Protein AF-A0A0H2KME7-F1 (afdb_monomer)

Organism: NCBI:txid264251

Structure (mmCIF, N/CA/C/O backbone):
data_AF-A0A0H2KME7-F1
#
_entry.id   AF-A0A0H2KME7-F1
#
loop_
_atom_site.group_PDB
_atom_site.id
_atom_site.type_symbol
_atom_site.label_atom_id
_atom_site.label_alt_id
_atom_site.label_comp_id
_atom_site.label_asym_id
_atom_site.label_entity_id
_atom_site.label_seq_id
_atom_site.pdbx_PDB_ins_code
_atom_site.Cartn_x
_atom_site.Cartn_y
_atom_site.Cartn_z
_atom_site.occupancy
_atom_site.B_iso_or_equiv
_atom_site.auth_seq_id
_atom_site.auth_comp_id
_atom_site.auth_asym_id
_atom_site.auth_atom_id
_atom_site.pdbx_PDB_model_num
ATOM 1 N N . MET A 1 1 ? -26.289 -21.103 16.593 1.00 43.50 1 MET A N 1
ATOM 2 C CA . MET A 1 1 ? -25.175 -21.553 17.453 1.00 43.50 1 MET A CA 1
ATOM 3 C C . MET A 1 1 ? -24.582 -22.808 16.817 1.00 43.50 1 MET A C 1
ATOM 5 O O . MET A 1 1 ? -25.299 -23.792 16.712 1.00 43.50 1 MET A O 1
ATOM 9 N N . SER A 1 2 ? -23.315 -22.736 16.380 1.00 44.12 2 SER A N 1
ATOM 10 C CA . SER A 1 2 ? -22.378 -23.869 16.211 1.00 44.12 2 SER A CA 1
ATOM 11 C C . SER A 1 2 ? -21.898 -24.387 14.833 1.00 44.12 2 SER A C 1
ATOM 13 O O . SER A 1 2 ? -21.130 -25.341 14.858 1.00 44.12 2 SER A O 1
ATOM 15 N N . GLU A 1 3 ? -22.171 -23.762 13.675 1.00 35.03 3 GLU A N 1
ATOM 16 C CA . GLU A 1 3 ? -21.503 -24.178 12.403 1.00 35.03 3 GLU A CA 1
ATOM 17 C C . GLU A 1 3 ? -20.678 -23.098 11.678 1.00 35.03 3 GLU A C 1
ATOM 19 O O . GLU A 1 3 ? -19.808 -23.435 10.885 1.00 35.03 3 GLU A O 1
ATOM 24 N N . VAL A 1 4 ? -20.827 -21.812 12.017 1.00 32.81 4 VAL A N 1
ATOM 25 C CA . VAL A 1 4 ? -20.008 -20.727 11.423 1.00 32.81 4 VAL A CA 1
ATOM 26 C C . VAL A 1 4 ? -18.664 -20.541 12.151 1.00 32.81 4 VAL A C 1
ATOM 28 O O . VAL A 1 4 ? -17.686 -20.094 11.563 1.00 32.81 4 VAL A O 1
ATOM 31 N N . LEU A 1 5 ? -18.562 -20.985 13.411 1.00 32.44 5 LEU A N 1
ATOM 32 C CA . LEU A 1 5 ? -17.325 -20.904 14.206 1.00 32.44 5 LEU A CA 1
ATOM 33 C C . LEU A 1 5 ? -16.242 -21.925 13.792 1.00 32.44 5 LEU A C 1
ATOM 35 O O . LEU A 1 5 ? -15.124 -21.856 14.292 1.00 32.44 5 LEU A O 1
ATOM 39 N N . GLY A 1 6 ? -16.560 -22.881 12.911 1.00 30.27 6 GLY A N 1
ATOM 40 C CA . GLY A 1 6 ? -15.647 -23.963 12.524 1.00 30.27 6 GLY A CA 1
ATOM 41 C C . GLY A 1 6 ? -14.775 -23.683 11.295 1.00 30.27 6 GLY A C 1
ATOM 42 O O . GLY A 1 6 ? -13.782 -24.377 11.107 1.00 30.27 6 GLY A O 1
ATOM 43 N N . MET A 1 7 ? -15.113 -22.690 10.462 1.00 30.28 7 MET A N 1
ATOM 44 C CA . MET A 1 7 ? -14.421 -22.457 9.180 1.00 30.28 7 MET A CA 1
ATOM 45 C C . MET A 1 7 ? -13.319 -21.385 9.231 1.00 30.28 7 MET A C 1
ATOM 47 O O . MET A 1 7 ? -12.479 -21.351 8.342 1.00 30.28 7 MET A O 1
ATOM 51 N N . MET A 1 8 ? -13.263 -20.557 10.280 1.00 30.67 8 MET A N 1
ATOM 52 C CA . MET A 1 8 ? -12.316 -19.428 10.380 1.00 30.67 8 MET A CA 1
ATOM 53 C C . MET A 1 8 ? -11.091 -19.708 11.274 1.00 30.67 8 MET A C 1
ATOM 55 O O . MET A 1 8 ? -10.188 -18.885 11.371 1.00 30.67 8 MET A O 1
ATOM 59 N N . ALA A 1 9 ? -11.000 -20.888 11.896 1.00 31.78 9 ALA A N 1
ATOM 60 C CA . ALA A 1 9 ? -9.894 -21.267 12.788 1.00 31.78 9 ALA A CA 1
ATOM 61 C C . ALA A 1 9 ? -8.622 -21.764 12.054 1.00 31.78 9 ALA A C 1
ATOM 63 O O . ALA A 1 9 ? -7.816 -22.488 12.636 1.00 31.78 9 ALA A O 1
ATOM 64 N N . GLY A 1 10 ? -8.455 -21.428 10.769 1.00 28.12 10 GLY A N 1
ATOM 65 C CA . GLY A 1 10 ? -7.438 -22.015 9.887 1.00 28.12 10 GLY A CA 1
ATOM 66 C C . GLY A 1 10 ? -6.280 -21.108 9.462 1.00 28.12 10 GLY A C 1
ATOM 67 O O . GLY A 1 10 ? -5.360 -21.607 8.821 1.00 28.12 10 GLY A O 1
ATOM 68 N N . MET A 1 11 ? -6.278 -19.813 9.794 1.00 27.48 11 MET A N 1
ATOM 69 C CA . MET A 1 11 ? -5.171 -18.922 9.419 1.00 27.48 11 MET A CA 1
ATOM 70 C C . MET A 1 11 ? -4.131 -18.831 10.533 1.00 27.48 11 MET A C 1
ATOM 72 O O . MET A 1 11 ? -4.118 -17.915 11.349 1.00 27.48 11 MET A O 1
ATOM 76 N N . VAL A 1 12 ? -3.245 -19.823 10.548 1.00 32.94 12 VAL A N 1
ATOM 77 C CA . VAL A 1 12 ? -1.930 -19.711 11.181 1.00 32.94 12 VAL A CA 1
ATOM 78 C C . VAL A 1 12 ? -0.971 -19.170 10.115 1.00 32.94 12 VAL A C 1
ATOM 80 O O . VAL A 1 12 ? -0.946 -19.732 9.017 1.00 32.94 12 VAL A O 1
ATOM 83 N N . PRO A 1 13 ? -0.171 -18.123 10.385 1.00 29.20 13 PRO A N 1
ATOM 84 C CA . PRO A 1 13 ? 0.863 -17.694 9.452 1.00 29.20 13 PRO A CA 1
ATOM 85 C C . PRO A 1 13 ? 1.832 -18.856 9.214 1.00 29.20 13 PRO A C 1
ATOM 87 O O . PRO A 1 13 ? 2.417 -19.404 10.153 1.00 29.20 13 PRO A O 1
ATOM 90 N N . VAL A 1 14 ? 1.985 -19.259 7.953 1.00 30.81 14 VAL A N 1
ATOM 91 C CA . VAL A 1 14 ? 2.969 -20.270 7.563 1.00 30.81 14 VAL A CA 1
ATOM 92 C C . VAL A 1 14 ? 4.352 -19.666 7.776 1.00 30.81 14 VAL A C 1
ATOM 94 O O . VAL A 1 14 ? 4.811 -18.826 7.007 1.00 30.81 14 VAL A O 1
ATOM 97 N N . GLN A 1 15 ? 5.030 -20.100 8.839 1.00 32.12 15 GLN A N 1
ATOM 98 C CA . GLN A 1 15 ? 6.467 -19.901 8.969 1.00 32.12 15 GLN A CA 1
ATOM 99 C C . GLN A 1 15 ? 7.161 -20.634 7.817 1.00 32.12 15 GLN A C 1
ATOM 101 O O . GLN A 1 15 ? 7.029 -21.854 7.679 1.00 32.12 15 GLN A O 1
ATOM 106 N N . GLY A 1 16 ? 7.904 -19.891 6.994 1.00 27.81 16 GLY A N 1
ATOM 107 C CA . GLY A 1 16 ? 8.742 -20.447 5.938 1.00 27.81 16 GLY A CA 1
ATOM 108 C C . GLY A 1 16 ? 9.701 -21.492 6.507 1.00 27.81 16 GLY A C 1
ATOM 109 O O . GLY A 1 16 ? 10.626 -21.171 7.252 1.00 27.81 16 GLY A O 1
ATOM 110 N N . SER A 1 17 ? 9.466 -22.762 6.178 1.00 29.16 17 SER A N 1
ATOM 111 C CA . SER A 1 17 ? 10.410 -23.835 6.481 1.00 29.16 17 SER A CA 1
ATOM 112 C C . SER A 1 17 ? 11.569 -23.808 5.475 1.00 29.16 17 SER A C 1
ATOM 114 O O . SER A 1 17 ? 11.334 -23.600 4.283 1.00 29.16 17 SER A O 1
ATOM 116 N N . PRO A 1 18 ? 12.817 -24.040 5.917 1.00 31.58 18 PRO A N 1
ATOM 117 C CA . PRO A 1 18 ? 13.991 -24.007 5.053 1.00 31.58 18 PRO A CA 1
ATOM 118 C C . PRO A 1 18 ? 13.956 -25.172 4.056 1.00 31.58 18 PRO A C 1
ATOM 120 O O . PRO A 1 18 ? 13.697 -26.320 4.423 1.00 31.58 18 PRO A O 1
ATOM 123 N N . GLY A 1 19 ? 14.217 -24.871 2.783 1.00 30.64 19 GLY A N 1
ATOM 124 C CA . GLY A 1 19 ? 14.170 -25.830 1.681 1.00 30.64 19 GLY A CA 1
ATOM 125 C C . GLY A 1 19 ? 15.147 -26.997 1.853 1.00 30.64 19 GLY A C 1
ATOM 126 O O . GLY A 1 19 ? 16.357 -26.842 1.701 1.00 30.64 19 GLY A O 1
ATOM 127 N N . GLY A 1 20 ? 14.604 -28.187 2.117 1.00 28.11 20 GLY A N 1
ATOM 128 C CA . GLY A 1 20 ? 15.280 -29.473 1.954 1.00 28.11 20 GLY A CA 1
ATOM 129 C C . GLY A 1 20 ? 14.954 -30.071 0.584 1.00 28.11 20 GLY A C 1
ATOM 130 O O . GLY A 1 20 ? 13.786 -30.236 0.238 1.00 28.11 20 GLY A O 1
ATOM 131 N N . GLY A 1 21 ? 15.989 -30.362 -0.206 1.00 38.12 21 GLY A N 1
ATOM 132 C CA . GLY A 1 21 ? 15.877 -30.813 -1.593 1.00 38.12 21 GLY A CA 1
ATOM 133 C C . GLY A 1 21 ? 15.172 -32.161 -1.785 1.00 38.12 21 GLY A C 1
ATOM 134 O O . GLY A 1 21 ? 15.435 -33.134 -1.083 1.00 38.12 21 GLY A O 1
ATOM 135 N N . GLY A 1 22 ? 14.331 -32.219 -2.819 1.00 25.39 22 GLY A N 1
ATOM 136 C CA . GLY A 1 22 ? 13.724 -33.437 -3.347 1.00 25.39 22 GLY A CA 1
ATOM 137 C C . GLY A 1 22 ? 13.163 -33.171 -4.741 1.00 25.39 22 GLY A C 1
ATOM 138 O O . GLY A 1 22 ? 12.141 -32.509 -4.887 1.00 25.39 22 GLY A O 1
ATOM 139 N N . ALA A 1 23 ? 13.871 -33.641 -5.768 1.00 40.47 23 ALA A N 1
ATOM 140 C CA . ALA A 1 23 ? 13.511 -33.468 -7.169 1.00 40.47 23 ALA A CA 1
ATOM 141 C C . ALA A 1 23 ? 12.340 -34.384 -7.571 1.00 40.47 23 ALA A C 1
ATOM 143 O O . ALA A 1 23 ? 12.455 -35.608 -7.543 1.00 40.47 23 ALA A O 1
ATOM 144 N N . GLY A 1 24 ? 11.244 -33.765 -8.006 1.00 28.59 24 GLY A N 1
ATOM 145 C CA . GLY A 1 24 ? 10.186 -34.350 -8.830 1.00 28.59 24 GLY A CA 1
ATOM 146 C C . GLY A 1 24 ? 9.778 -33.316 -9.889 1.00 28.59 24 GLY A C 1
ATOM 147 O O . GLY A 1 24 ? 9.939 -32.119 -9.632 1.00 28.59 24 GLY A O 1
ATOM 148 N N . PRO A 1 25 ? 9.323 -33.724 -11.088 1.00 33.03 25 PRO A N 1
ATOM 149 C CA . PRO A 1 25 ? 9.048 -32.788 -12.170 1.00 33.03 25 PRO A CA 1
ATOM 150 C C . PRO A 1 25 ? 7.844 -31.928 -11.781 1.00 33.03 25 PRO A C 1
ATOM 152 O O . PRO A 1 25 ? 6.715 -32.412 -11.724 1.00 33.03 25 PRO A O 1
ATOM 155 N N . ARG A 1 26 ? 8.101 -30.655 -11.469 1.00 34.50 26 ARG A N 1
ATOM 156 C CA . ARG A 1 26 ? 7.056 -29.652 -11.280 1.00 34.50 26 ARG A CA 1
ATOM 157 C C . ARG A 1 26 ? 6.373 -29.454 -12.629 1.00 34.50 26 ARG A C 1
ATOM 159 O O . ARG A 1 26 ? 7.010 -29.030 -13.588 1.00 34.50 26 ARG A O 1
ATOM 166 N N . SER A 1 27 ? 5.102 -29.828 -12.711 1.00 34.75 27 SER A N 1
ATOM 167 C CA . SER A 1 27 ? 4.201 -29.373 -13.766 1.00 34.75 27 SER A CA 1
ATOM 168 C C . SER A 1 27 ? 4.271 -27.847 -13.803 1.00 34.75 27 SER A C 1
ATOM 170 O O . SER A 1 27 ? 3.955 -27.212 -12.798 1.00 34.75 27 SER A O 1
ATOM 172 N N . GLY A 1 28 ? 4.774 -27.299 -14.911 1.00 36.12 28 GLY A N 1
ATOM 173 C CA . GLY A 1 28 ? 5.035 -25.874 -15.076 1.00 36.12 28 GLY A CA 1
ATOM 174 C C . GLY A 1 28 ? 3.780 -25.049 -14.829 1.00 36.12 28 GLY A C 1
ATOM 175 O O . GLY A 1 28 ? 2.784 -25.209 -15.530 1.00 36.12 28 GLY A O 1
ATOM 176 N N . HIS A 1 29 ? 3.843 -24.186 -13.821 1.00 42.09 29 HIS A N 1
ATOM 177 C CA . HIS A 1 29 ? 2.985 -23.018 -13.759 1.00 42.09 29 HIS A CA 1
ATOM 178 C C . HIS A 1 29 ? 3.691 -21.964 -14.616 1.00 42.09 29 HIS A C 1
ATOM 180 O O . HIS A 1 29 ? 4.711 -21.422 -14.207 1.00 42.09 29 HIS A O 1
ATOM 186 N N . GLU A 1 30 ? 3.261 -21.784 -15.866 1.00 54.97 30 GLU A N 1
ATOM 187 C CA . GLU A 1 30 ? 3.742 -20.661 -16.673 1.00 54.97 30 GLU A CA 1
ATOM 188 C C . GLU A 1 30 ? 3.107 -19.376 -16.128 1.00 54.97 30 GLU A C 1
ATOM 190 O O . GLU A 1 30 ? 1.920 -19.138 -16.336 1.00 54.97 30 GLU A O 1
ATOM 195 N N . GLY A 1 31 ? 3.916 -18.557 -15.450 1.00 65.69 31 GLY A N 1
ATOM 196 C CA . GLY A 1 31 ? 3.544 -17.226 -14.967 1.00 65.69 31 GLY A CA 1
ATOM 197 C C . GLY A 1 31 ? 3.243 -17.197 -13.469 1.00 65.69 31 GLY A C 1
ATOM 198 O O . GLY A 1 31 ? 2.359 -17.905 -13.002 1.00 65.69 31 GLY A O 1
ATOM 199 N N . GLY A 1 32 ? 3.991 -16.378 -12.726 1.00 80.31 32 GLY A N 1
ATOM 200 C CA . GLY A 1 32 ? 3.703 -16.102 -11.316 1.00 80.31 32 GLY A CA 1
ATOM 201 C C . GLY A 1 32 ? 2.508 -15.161 -11.124 1.00 80.31 32 GLY A C 1
ATOM 202 O O . GLY A 1 32 ? 2.160 -14.407 -12.036 1.00 80.31 32 GLY A O 1
ATOM 203 N N . GLU A 1 33 ? 1.920 -15.188 -9.925 1.00 89.38 33 GLU A N 1
ATOM 204 C CA . GLU A 1 33 ? 0.754 -14.389 -9.494 1.00 89.38 33 GLU A CA 1
ATOM 205 C C . GLU A 1 33 ? 0.960 -12.874 -9.673 1.00 89.38 33 GLU A C 1
ATOM 207 O O . GLU A 1 33 ? 0.001 -12.127 -9.861 1.00 89.38 33 GLU A O 1
ATOM 212 N N . PHE A 1 34 ? 2.200 -12.387 -9.645 1.00 90.62 34 PHE A N 1
ATOM 213 C CA . PHE A 1 34 ? 2.513 -10.964 -9.717 1.00 90.62 34 PHE A CA 1
ATOM 214 C C . PHE A 1 34 ? 3.469 -10.639 -10.855 1.00 90.62 34 PHE A C 1
ATOM 216 O O . PHE A 1 34 ? 4.433 -11.357 -11.105 1.00 90.62 34 PHE A O 1
ATOM 223 N N . GLU A 1 35 ? 3.274 -9.478 -11.480 1.00 91.31 35 GLU A N 1
ATOM 224 C CA . GLU A 1 35 ? 4.327 -8.818 -12.250 1.00 91.31 35 GLU A CA 1
ATOM 225 C C . GLU A 1 35 ? 4.984 -7.751 -11.379 1.00 91.31 35 GLU A C 1
ATOM 227 O O . GLU A 1 35 ? 4.320 -6.823 -10.906 1.00 91.31 35 GLU A O 1
ATOM 232 N N . VAL A 1 36 ? 6.304 -7.850 -11.234 1.00 91.25 36 VAL A N 1
ATOM 233 C CA . VAL A 1 36 ? 7.135 -6.805 -10.640 1.00 91.25 36 VAL A CA 1
ATOM 234 C C . VAL A 1 36 ? 7.927 -6.131 -11.752 1.00 91.25 36 VAL A C 1
ATOM 236 O O . VAL A 1 36 ? 8.707 -6.779 -12.450 1.00 91.25 36 VAL A O 1
ATOM 239 N N . MET A 1 37 ? 7.738 -4.822 -11.902 1.00 90.69 37 MET A N 1
ATOM 240 C CA . MET A 1 37 ? 8.526 -3.982 -12.798 1.00 90.69 37 MET A CA 1
ATOM 241 C C . MET A 1 37 ? 9.303 -2.973 -11.968 1.00 90.69 37 MET A C 1
ATOM 243 O O . MET A 1 37 ? 8.715 -2.250 -11.169 1.00 90.69 37 MET A O 1
ATOM 247 N N . TYR A 1 38 ? 10.603 -2.844 -12.195 1.00 84.00 38 TYR A N 1
ATOM 248 C CA . TYR A 1 38 ? 11.363 -1.757 -11.593 1.00 84.00 38 TYR A CA 1
ATOM 249 C C . TYR A 1 38 ? 12.269 -1.057 -12.591 1.00 84.00 38 TYR A C 1
ATOM 251 O O . TYR A 1 38 ? 12.774 -1.656 -13.542 1.00 84.00 38 TYR A O 1
ATOM 259 N N . VAL A 1 39 ? 12.434 0.246 -12.365 1.00 83.62 39 VAL A N 1
ATOM 260 C CA . VAL A 1 39 ? 13.322 1.107 -13.143 1.00 83.62 39 VAL A CA 1
ATOM 261 C C . VAL A 1 39 ? 14.526 1.462 -12.301 1.00 83.62 39 VAL A C 1
ATOM 263 O O . VAL A 1 39 ? 14.409 1.899 -11.155 1.00 83.62 39 VAL A O 1
ATOM 266 N N . VAL A 1 40 ? 15.683 1.251 -12.902 1.00 80.94 40 VAL A N 1
ATOM 267 C CA . VAL A 1 40 ? 16.988 1.355 -12.286 1.00 80.94 40 VAL A CA 1
ATOM 268 C C . VAL A 1 40 ? 17.797 2.393 -13.032 1.00 80.94 40 VAL A C 1
ATOM 270 O O . VAL A 1 40 ? 17.951 2.312 -14.250 1.00 80.94 40 VAL A O 1
ATOM 273 N N . ASP A 1 41 ? 18.363 3.317 -12.274 1.00 78.50 41 ASP A N 1
ATOM 274 C CA . ASP A 1 41 ? 19.474 4.142 -12.721 1.00 78.50 41 ASP A CA 1
ATOM 275 C C . ASP A 1 41 ? 20.776 3.440 -12.325 1.00 78.50 41 ASP A C 1
ATOM 277 O O . ASP A 1 41 ? 20.962 3.151 -11.141 1.00 78.50 41 ASP A O 1
ATOM 281 N N . VAL A 1 42 ? 21.641 3.101 -13.284 1.00 73.19 42 VAL A N 1
ATOM 282 C CA . VAL A 1 42 ? 22.991 2.595 -12.989 1.00 73.19 42 VAL A CA 1
ATOM 283 C C . VAL A 1 42 ? 24.013 3.539 -13.611 1.00 73.19 42 VAL A C 1
ATOM 285 O O . VAL A 1 42 ? 24.045 3.701 -14.828 1.00 73.19 42 VAL A O 1
ATOM 288 N N . PRO A 1 43 ? 24.910 4.129 -12.818 1.00 65.44 43 PRO A N 1
ATOM 289 C CA . PRO A 1 43 ? 26.038 4.878 -13.345 1.00 65.44 43 PRO A CA 1
ATOM 290 C C . PRO A 1 43 ? 26.937 3.981 -14.204 1.00 65.44 43 PRO A C 1
ATOM 292 O O . PRO A 1 43 ? 27.451 2.973 -13.720 1.00 65.44 43 PRO A O 1
ATOM 295 N N . VAL A 1 44 ? 27.175 4.359 -15.459 1.00 60.47 44 VAL A N 1
ATOM 296 C CA . VAL A 1 44 ? 28.004 3.593 -16.414 1.00 60.47 44 VAL A CA 1
ATOM 297 C C . VAL A 1 44 ? 29.414 4.154 -16.592 1.00 60.47 44 VAL A C 1
ATOM 299 O O . VAL A 1 44 ? 30.282 3.480 -17.141 1.00 60.47 44 VAL A O 1
ATOM 302 N N . GLY A 1 45 ? 29.678 5.354 -16.068 1.00 53.03 45 GLY A N 1
ATOM 303 C CA . GLY A 1 45 ? 30.949 6.056 -16.248 1.00 53.03 45 GLY A CA 1
ATOM 304 C C . GLY A 1 45 ? 31.019 6.776 -17.599 1.00 53.03 45 GLY A C 1
ATOM 305 O O . GLY A 1 45 ? 30.562 6.274 -18.621 1.00 53.03 45 GLY A O 1
ATOM 306 N N . GLY A 1 46 ? 31.565 7.994 -17.599 1.00 46.66 46 GLY A N 1
ATOM 307 C CA . GLY A 1 46 ? 31.715 8.819 -18.802 1.00 46.66 46 GLY A CA 1
ATOM 308 C C . GLY A 1 46 ? 33.044 8.591 -19.532 1.00 46.66 46 GLY A C 1
ATOM 309 O O . GLY A 1 46 ? 33.987 8.021 -18.983 1.00 46.66 46 GLY A O 1
ATOM 310 N N . ALA A 1 47 ? 33.150 9.118 -20.757 1.00 50.00 47 ALA A N 1
ATOM 311 C CA . ALA A 1 47 ? 34.329 8.994 -21.627 1.00 50.00 47 ALA A CA 1
ATOM 312 C C . ALA A 1 47 ? 35.659 9.471 -20.996 1.00 50.00 47 ALA A C 1
ATOM 314 O O . ALA A 1 47 ? 36.730 9.030 -21.412 1.00 50.00 47 ALA A O 1
ATOM 315 N N . GLU A 1 48 ? 35.606 10.346 -19.987 1.00 43.97 48 GLU A N 1
ATOM 316 C CA . GLU A 1 48 ? 36.786 10.891 -19.297 1.00 43.97 48 GLU A CA 1
ATOM 317 C C . GLU A 1 48 ? 37.290 10.014 -18.134 1.00 43.97 48 GLU A C 1
ATOM 319 O O . GLU A 1 48 ? 38.433 10.166 -17.706 1.00 43.97 48 GLU A O 1
ATOM 324 N N . HIS A 1 49 ? 36.476 9.071 -17.649 1.00 44.41 49 HIS A N 1
ATOM 325 C CA . HIS A 1 49 ? 36.842 8.063 -16.648 1.00 44.41 49 HIS A CA 1
ATOM 326 C C . HIS A 1 49 ? 36.268 6.708 -17.084 1.00 44.41 49 HIS A C 1
ATOM 328 O O . HIS A 1 49 ? 35.234 6.288 -16.556 1.00 44.41 49 HIS A O 1
ATOM 334 N N . PRO A 1 50 ? 36.903 6.011 -18.048 1.00 44.94 50 PRO A N 1
ATOM 335 C CA . PRO A 1 50 ? 36.475 4.667 -18.405 1.00 44.94 50 PRO A CA 1
ATOM 336 C C . PRO A 1 50 ? 36.553 3.815 -17.142 1.00 44.94 50 PRO A C 1
ATOM 3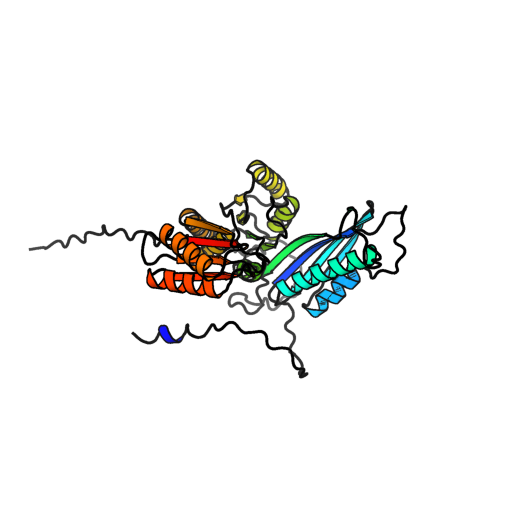38 O O . PRO A 1 50 ? 37.633 3.683 -16.555 1.00 44.94 50 PRO A O 1
ATOM 341 N N . ALA A 1 51 ? 35.414 3.282 -16.696 1.00 48.41 51 ALA A N 1
ATOM 342 C CA . ALA A 1 51 ? 35.372 2.358 -15.576 1.00 48.41 51 ALA A CA 1
ATOM 343 C C . ALA A 1 51 ? 36.381 1.235 -15.856 1.00 48.41 51 ALA A C 1
ATOM 345 O O . ALA A 1 51 ? 36.214 0.425 -16.767 1.00 48.41 51 ALA A O 1
ATOM 346 N N . ARG A 1 52 ? 37.495 1.223 -15.118 1.00 44.94 52 ARG A N 1
ATOM 347 C CA . ARG A 1 52 ? 38.486 0.149 -15.186 1.00 44.94 52 ARG A CA 1
ATOM 348 C C . ARG A 1 52 ? 37.989 -1.035 -14.368 1.00 44.94 52 ARG A C 1
ATOM 350 O O . ARG A 1 52 ? 38.607 -1.356 -13.367 1.00 44.94 52 ARG A O 1
ATOM 357 N N . VAL A 1 53 ? 36.915 -1.698 -14.781 1.00 42.66 53 VAL A N 1
ATOM 358 C CA . VAL A 1 53 ? 36.603 -3.053 -14.310 1.00 42.66 53 VAL A CA 1
ATOM 359 C C . VAL A 1 53 ? 35.816 -3.770 -15.402 1.00 42.66 53 VAL A C 1
ATOM 361 O O . VAL A 1 53 ? 34.875 -3.215 -15.960 1.00 42.66 53 VAL A O 1
ATOM 364 N N . ALA A 1 54 ? 36.192 -5.015 -15.687 1.00 45.50 54 ALA A N 1
ATOM 365 C CA . ALA A 1 54 ? 35.313 -6.010 -16.290 1.00 45.50 54 ALA A CA 1
ATOM 366 C C . ALA A 1 54 ? 34.159 -6.306 -15.309 1.00 45.50 54 ALA A C 1
ATOM 368 O O . ALA A 1 54 ? 34.167 -7.324 -14.624 1.00 45.50 54 ALA A O 1
ATOM 369 N N . GLY A 1 55 ? 33.260 -5.337 -15.137 1.00 54.78 55 GLY A N 1
ATOM 370 C CA . GLY A 1 55 ? 32.036 -5.482 -14.363 1.00 54.78 55 GLY A CA 1
ATOM 371 C C . GLY A 1 55 ? 30.999 -6.225 -15.195 1.00 54.78 55 GLY A C 1
ATOM 372 O O . GLY A 1 55 ? 30.932 -6.040 -16.409 1.00 54.78 55 GLY A O 1
ATOM 373 N N . GLU A 1 56 ? 30.239 -7.094 -14.544 1.00 63.03 56 GLU A N 1
ATOM 374 C CA . GLU A 1 56 ? 29.102 -7.802 -15.133 1.00 63.03 56 GLU A CA 1
ATOM 375 C C . GLU A 1 56 ? 28.089 -6.780 -15.684 1.00 63.03 56 GLU A C 1
ATOM 377 O O . GLU A 1 56 ? 27.829 -5.765 -15.032 1.00 63.03 56 GLU A O 1
ATOM 382 N N . ASP A 1 57 ? 27.561 -7.001 -16.895 1.00 78.25 57 ASP A N 1
ATOM 383 C CA . ASP A 1 57 ? 26.557 -6.111 -17.496 1.00 78.25 57 ASP A CA 1
ATOM 384 C C . ASP A 1 57 ? 25.353 -6.008 -16.539 1.00 78.25 57 ASP A C 1
ATOM 386 O O . ASP A 1 57 ? 24.780 -7.049 -16.193 1.00 78.25 57 ASP A O 1
ATOM 390 N N . PRO A 1 58 ? 24.934 -4.798 -16.103 1.00 80.62 58 PRO A N 1
ATOM 391 C CA . PRO A 1 58 ? 23.777 -4.632 -15.228 1.00 80.62 58 PRO A CA 1
ATOM 392 C C . PRO A 1 58 ? 22.538 -5.386 -15.716 1.00 80.62 58 PRO A C 1
ATOM 394 O O . PRO A 1 58 ? 21.793 -5.930 -14.901 1.00 80.62 58 PRO A O 1
ATOM 397 N N . ALA A 1 59 ? 22.332 -5.469 -17.036 1.00 85.56 59 ALA A N 1
ATOM 398 C CA . ALA A 1 59 ? 21.222 -6.220 -17.604 1.00 85.56 59 ALA A CA 1
ATOM 399 C C . ALA A 1 59 ? 21.380 -7.737 -17.429 1.00 85.56 59 ALA A C 1
ATOM 401 O O . ALA A 1 59 ? 20.392 -8.428 -17.177 1.00 85.56 59 ALA A O 1
ATOM 402 N N . GLU A 1 60 ? 22.593 -8.271 -17.584 1.00 87.56 60 GLU A N 1
ATOM 403 C CA . GLU A 1 60 ? 22.889 -9.694 -17.385 1.00 87.56 60 GLU A CA 1
ATOM 404 C C . GLU A 1 60 ? 22.754 -10.087 -15.917 1.00 87.56 60 GLU A C 1
ATOM 406 O O . GLU A 1 60 ? 22.059 -11.060 -15.624 1.00 87.56 60 GLU A O 1
ATOM 411 N N . LEU A 1 61 ? 23.323 -9.295 -15.005 1.00 86.69 61 LEU A N 1
ATOM 412 C CA . LEU A 1 61 ? 23.244 -9.554 -13.571 1.00 86.69 61 LEU A CA 1
ATOM 413 C C . LEU A 1 61 ? 21.792 -9.496 -13.072 1.00 86.69 61 LEU A C 1
ATOM 415 O O . LEU A 1 61 ? 21.324 -10.444 -12.446 1.00 86.69 61 LEU A O 1
ATOM 419 N N . LEU A 1 62 ? 21.040 -8.440 -13.413 1.00 87.38 62 LEU A N 1
ATOM 420 C CA . LEU A 1 62 ? 19.618 -8.338 -13.058 1.00 87.38 62 LEU A CA 1
ATOM 421 C C . LEU A 1 62 ? 18.810 -9.515 -13.606 1.00 87.38 62 LEU A C 1
ATOM 423 O O . LEU A 1 62 ? 17.974 -10.072 -12.897 1.00 87.38 62 LEU A O 1
ATOM 427 N N . ARG A 1 63 ? 19.070 -9.923 -14.853 1.00 90.44 63 ARG A N 1
ATOM 428 C CA . ARG A 1 63 ? 18.380 -11.062 -15.464 1.00 90.44 63 ARG A CA 1
ATOM 429 C C . ARG A 1 63 ? 18.704 -12.369 -14.742 1.00 90.44 63 ARG A C 1
ATOM 431 O O . ARG A 1 63 ? 17.794 -13.151 -14.482 1.00 90.44 63 ARG A O 1
ATOM 438 N N . ALA A 1 64 ? 19.974 -12.603 -14.420 1.00 90.12 64 ALA A N 1
ATOM 439 C CA . ALA A 1 64 ? 20.431 -13.817 -13.752 1.00 90.12 64 ALA A CA 1
ATOM 440 C C . ALA A 1 64 ? 19.894 -13.937 -12.319 1.00 90.12 64 ALA A C 1
ATOM 442 O O . ALA A 1 64 ? 19.558 -15.035 -11.879 1.00 90.12 64 ALA A O 1
ATOM 443 N N . GLU A 1 65 ? 19.821 -12.824 -11.595 1.00 91.25 65 GLU A N 1
ATOM 444 C CA . GLU A 1 65 ? 19.315 -12.770 -10.225 1.00 91.25 65 GLU A CA 1
ATOM 445 C C . GLU A 1 65 ? 17.788 -12.939 -10.176 1.00 91.25 65 GLU A C 1
ATOM 447 O O . GLU A 1 65 ? 17.284 -13.783 -9.434 1.00 91.25 65 GLU A O 1
ATOM 452 N N . LEU A 1 66 ? 17.045 -12.222 -11.027 1.00 90.31 66 LEU A N 1
ATOM 453 C CA . LEU A 1 66 ? 15.583 -12.326 -11.097 1.00 90.31 66 LEU A CA 1
ATOM 454 C C . LEU A 1 66 ? 15.093 -13.706 -11.539 1.00 90.31 66 LEU A C 1
ATOM 456 O O . LEU A 1 66 ? 14.098 -14.195 -11.009 1.00 90.31 66 LEU A O 1
ATOM 460 N N . ALA A 1 67 ? 15.810 -14.358 -12.459 1.00 90.94 67 ALA A N 1
ATOM 461 C CA . ALA A 1 67 ? 15.457 -15.690 -12.954 1.00 90.94 67 ALA A CA 1
ATOM 462 C C . ALA A 1 67 ? 15.531 -16.788 -11.875 1.00 90.94 67 ALA A C 1
ATOM 464 O O . ALA A 1 67 ? 15.136 -17.924 -12.122 1.00 90.94 67 ALA A O 1
ATOM 465 N N . ARG A 1 68 ? 16.057 -16.483 -10.679 1.00 89.62 68 ARG A N 1
ATOM 466 C CA . ARG A 1 68 ? 16.033 -17.404 -9.530 1.00 89.62 68 ARG A CA 1
ATOM 467 C C . ARG A 1 68 ? 14.741 -17.329 -8.724 1.00 89.62 68 ARG A C 1
ATOM 469 O O . ARG A 1 68 ? 14.483 -18.246 -7.950 1.00 89.62 68 ARG A O 1
ATOM 476 N N . ILE A 1 69 ? 13.991 -16.236 -8.850 1.00 88.12 69 ILE A N 1
ATOM 477 C CA . ILE A 1 69 ? 12.807 -15.939 -8.030 1.00 88.12 69 ILE A CA 1
ATOM 478 C C . ILE A 1 69 ? 11.528 -15.986 -8.854 1.00 88.12 69 ILE A C 1
ATOM 480 O O . ILE A 1 69 ? 10.475 -16.301 -8.312 1.00 88.12 69 ILE A O 1
ATOM 484 N N . GLY A 1 70 ? 11.616 -15.707 -10.150 1.00 86.75 70 GLY A N 1
ATOM 485 C CA . GLY A 1 70 ? 10.458 -15.727 -11.020 1.00 86.75 70 GLY A CA 1
ATOM 486 C C . GLY A 1 70 ? 10.787 -16.102 -12.454 1.00 86.75 70 GLY A C 1
ATOM 487 O O . GLY A 1 70 ? 11.944 -16.277 -12.842 1.00 86.75 70 GLY A O 1
ATOM 488 N N . ASP A 1 71 ? 9.727 -16.184 -13.241 1.00 85.50 71 ASP A N 1
ATOM 489 C CA . ASP A 1 71 ? 9.744 -16.556 -14.645 1.00 85.50 71 ASP A CA 1
ATOM 490 C C . ASP A 1 71 ? 9.527 -15.323 -15.540 1.00 85.50 71 ASP A C 1
ATOM 492 O O . ASP A 1 71 ? 9.221 -14.223 -15.076 1.00 85.50 71 ASP A O 1
ATOM 496 N N . SER A 1 72 ? 9.676 -15.495 -16.858 1.00 87.75 72 SER A N 1
ATOM 497 C CA . SER A 1 72 ? 9.433 -14.436 -17.859 1.00 87.75 72 SER A CA 1
ATOM 498 C C . SER A 1 72 ? 10.210 -13.137 -17.602 1.00 87.75 72 SER A C 1
ATOM 500 O O . SER A 1 72 ? 9.667 -12.035 -17.668 1.00 87.75 72 SER A O 1
ATOM 502 N N . VAL A 1 73 ? 11.509 -13.265 -17.320 1.00 88.94 73 VAL A N 1
ATOM 503 C CA . VAL A 1 73 ? 12.364 -12.114 -17.020 1.00 88.94 73 VAL A CA 1
ATOM 504 C C . VAL A 1 73 ? 12.727 -11.342 -18.286 1.00 88.94 73 VAL A C 1
ATOM 506 O O . VAL A 1 73 ? 13.376 -11.869 -19.195 1.00 88.94 73 VAL A O 1
ATOM 509 N N . VAL A 1 74 ? 12.385 -10.056 -18.311 1.00 89.19 74 VAL A N 1
ATOM 510 C CA . VAL A 1 74 ? 12.779 -9.125 -19.373 1.00 89.19 74 VAL A CA 1
ATOM 511 C C . VAL A 1 74 ? 13.550 -7.976 -18.751 1.00 89.19 74 VAL A C 1
ATOM 513 O O . VAL A 1 74 ? 13.059 -7.313 -17.849 1.00 89.19 74 VAL A O 1
ATOM 516 N N . VAL A 1 75 ? 14.755 -7.723 -19.255 1.00 89.12 75 VAL A N 1
ATOM 517 C CA . VAL A 1 75 ? 15.551 -6.553 -18.876 1.00 89.12 75 VAL A CA 1
ATOM 518 C C . VAL A 1 75 ? 15.901 -5.799 -20.145 1.00 89.12 75 VAL A C 1
ATOM 520 O O . VAL A 1 75 ? 16.529 -6.364 -21.044 1.00 89.12 75 VAL A O 1
ATOM 523 N N . VAL A 1 76 ? 15.461 -4.547 -20.220 1.00 87.19 76 VAL A N 1
ATOM 524 C CA . VAL A 1 76 ? 15.719 -3.619 -21.323 1.00 87.19 76 VAL A CA 1
ATOM 525 C C . VAL A 1 76 ? 16.392 -2.377 -20.773 1.00 87.19 76 VAL A C 1
ATOM 527 O O . VAL A 1 76 ? 16.113 -1.966 -19.652 1.00 87.19 76 VAL A O 1
ATOM 530 N N . GLY A 1 77 ? 17.287 -1.775 -21.538 1.00 84.81 77 GLY A N 1
ATOM 531 C CA . GLY A 1 77 ? 18.024 -0.613 -21.073 1.00 84.81 77 GLY A CA 1
ATOM 532 C C . GLY A 1 77 ? 19.375 -0.498 -21.735 1.00 84.81 77 GLY A C 1
ATOM 533 O O . GLY A 1 77 ? 19.771 -1.351 -22.532 1.00 84.81 77 GLY A O 1
ATOM 534 N N . GLY A 1 78 ? 20.073 0.571 -21.397 1.00 82.00 78 GLY A N 1
ATOM 535 C CA . GLY A 1 78 ? 21.397 0.820 -21.925 1.00 82.00 78 GLY A CA 1
ATOM 536 C C . GLY A 1 78 ? 22.058 2.039 -21.301 1.00 82.00 78 GLY A C 1
ATOM 537 O O . GLY A 1 78 ? 21.411 2.802 -20.575 1.00 82.00 78 GLY A O 1
ATOM 538 N N . PRO A 1 79 ? 23.356 2.218 -21.587 1.00 79.81 79 PRO A N 1
ATOM 539 C CA . PRO A 1 79 ? 24.083 3.407 -21.181 1.00 79.81 79 PRO A CA 1
ATOM 540 C C . PRO A 1 79 ? 23.464 4.644 -21.841 1.00 79.81 79 PRO A C 1
ATOM 542 O O . PRO A 1 79 ? 23.170 4.641 -23.036 1.00 79.81 79 PRO A O 1
ATOM 545 N N . GLY A 1 80 ? 23.269 5.688 -21.048 1.00 73.75 80 GLY A N 1
ATOM 546 C CA . GLY A 1 80 ? 22.941 7.030 -21.500 1.00 73.75 80 GLY A CA 1
ATOM 547 C C . GLY A 1 80 ? 24.199 7.850 -21.790 1.00 73.75 80 GLY A C 1
ATOM 548 O O . GLY A 1 80 ? 25.323 7.484 -21.434 1.00 73.75 80 GLY A O 1
ATOM 549 N N . ASP A 1 81 ? 23.995 8.989 -22.448 1.00 72.12 81 ASP A N 1
ATOM 550 C CA . ASP A 1 81 ? 25.077 9.875 -22.890 1.00 72.12 81 ASP A CA 1
ATOM 551 C C . ASP A 1 81 ? 25.718 10.678 -21.740 1.00 72.12 81 ASP A C 1
ATOM 553 O O . ASP A 1 81 ? 26.796 11.252 -21.898 1.00 72.12 81 ASP A O 1
ATOM 557 N N . ASP A 1 82 ? 25.072 10.722 -20.573 1.00 67.69 82 ASP A N 1
ATOM 558 C CA . ASP A 1 82 ? 25.481 11.495 -19.394 1.00 67.69 82 ASP A CA 1
ATOM 559 C C . ASP A 1 82 ? 26.333 10.694 -18.392 1.00 67.69 82 ASP A C 1
ATOM 561 O O . ASP A 1 82 ? 26.632 11.165 -17.293 1.00 67.69 82 ASP A O 1
ATOM 565 N N . GLY A 1 83 ? 26.761 9.485 -18.768 1.00 64.56 83 GLY A N 1
ATOM 566 C CA . GLY A 1 83 ? 27.526 8.599 -17.891 1.00 64.56 83 GLY A CA 1
ATOM 567 C C . GLY A 1 83 ? 26.670 7.868 -16.849 1.00 64.56 83 GLY A C 1
ATOM 568 O O . GLY A 1 83 ? 27.233 7.166 -16.000 1.00 64.56 83 GLY A O 1
ATOM 569 N N . SER A 1 84 ? 25.341 7.983 -16.930 1.00 70.00 84 SER A N 1
ATOM 570 C CA . SER A 1 84 ? 24.352 7.111 -16.291 1.00 70.00 84 SER A CA 1
ATOM 571 C C . SER A 1 84 ? 23.639 6.262 -17.343 1.00 70.00 84 SER A C 1
ATOM 573 O O . SER A 1 84 ? 23.676 6.580 -18.524 1.00 70.00 84 SER A O 1
ATOM 575 N N . GLY A 1 85 ? 23.057 5.134 -16.958 1.00 80.50 85 GLY A N 1
ATOM 576 C CA . GLY A 1 85 ? 22.235 4.302 -17.827 1.00 80.50 85 GLY A CA 1
ATOM 577 C C . GLY A 1 85 ? 20.915 3.976 -17.149 1.00 80.50 85 GLY A C 1
ATOM 578 O O . GLY A 1 85 ? 20.827 3.918 -15.921 1.00 80.50 85 GLY A O 1
ATOM 579 N N . LEU A 1 86 ? 19.886 3.752 -17.959 1.00 83.56 86 LEU A N 1
ATOM 580 C CA . LEU A 1 86 ? 18.554 3.412 -17.480 1.00 83.56 86 LEU A CA 1
ATOM 581 C C . LEU A 1 86 ? 18.227 1.980 -17.883 1.00 83.56 86 LEU A C 1
ATOM 583 O O . LEU A 1 86 ? 18.313 1.627 -19.061 1.00 83.56 86 LEU A O 1
ATOM 587 N N . TRP A 1 87 ? 17.803 1.178 -16.910 1.00 86.38 87 TRP A N 1
ATOM 588 C CA . TRP A 1 87 ? 17.289 -0.166 -17.135 1.00 86.38 87 TRP A CA 1
ATOM 589 C C . TRP A 1 87 ? 15.895 -0.314 -16.556 1.00 86.38 87 TRP A C 1
ATOM 591 O O . TRP A 1 87 ? 15.581 0.202 -15.488 1.00 86.38 87 TRP A O 1
ATOM 601 N N . GLN A 1 88 ? 15.068 -1.070 -17.258 1.00 88.62 88 GLN A N 1
ATOM 602 C CA . GLN A 1 88 ? 13.765 -1.521 -16.818 1.00 88.62 88 GLN A CA 1
ATOM 603 C C . GLN A 1 88 ? 13.782 -3.046 -16.803 1.00 88.62 88 GLN A C 1
ATOM 605 O O . GLN A 1 88 ? 14.069 -3.684 -17.818 1.00 88.62 88 GLN A O 1
ATOM 610 N N . ALA A 1 89 ? 13.498 -3.621 -15.640 1.00 89.62 89 ALA A N 1
ATOM 611 C CA . ALA A 1 89 ? 13.425 -5.060 -15.446 1.00 89.62 89 ALA A CA 1
ATOM 612 C C . ALA A 1 89 ? 12.000 -5.472 -15.080 1.00 89.62 89 ALA A C 1
ATOM 614 O O . ALA A 1 89 ? 11.311 -4.755 -14.356 1.00 89.62 89 ALA A O 1
ATOM 615 N N . HIS A 1 90 ? 11.568 -6.605 -15.621 1.00 91.12 90 HIS A N 1
ATOM 616 C CA . HIS A 1 90 ? 10.267 -7.226 -15.415 1.00 91.12 90 HIS A CA 1
ATOM 617 C C . HIS A 1 90 ? 10.494 -8.672 -14.999 1.00 91.12 90 HIS A C 1
ATOM 619 O O . HIS A 1 90 ? 11.343 -9.350 -15.582 1.00 91.12 90 HIS A O 1
ATOM 625 N N . VAL A 1 91 ? 9.717 -9.144 -14.033 1.00 92.75 91 VAL A N 1
ATOM 626 C CA . VAL A 1 91 ? 9.677 -10.548 -13.620 1.00 92.75 91 VAL A CA 1
ATOM 627 C C . VAL A 1 91 ? 8.254 -10.922 -13.226 1.00 92.75 91 VAL A C 1
ATOM 629 O O . VAL A 1 91 ? 7.551 -10.118 -12.610 1.00 92.75 91 VAL A O 1
ATOM 632 N N . HIS A 1 92 ? 7.833 -12.136 -13.579 1.00 93.06 92 HIS A N 1
ATOM 633 C CA . HIS A 1 92 ? 6.615 -12.740 -13.049 1.00 93.06 92 HIS A CA 1
ATOM 634 C C . HIS A 1 92 ? 6.976 -13.646 -11.874 1.00 93.06 92 HIS A C 1
ATOM 636 O O . HIS A 1 92 ? 7.821 -14.523 -12.018 1.00 93.06 92 HIS A O 1
ATOM 642 N N . THR A 1 93 ? 6.369 -13.442 -10.713 1.00 91.56 93 THR A N 1
ATOM 643 C CA . THR A 1 93 ? 6.728 -14.139 -9.469 1.00 91.56 93 THR A CA 1
ATOM 644 C C . THR A 1 93 ? 5.500 -14.320 -8.587 1.00 91.56 93 THR A C 1
ATOM 646 O O . THR A 1 93 ? 4.604 -13.484 -8.609 1.00 91.56 93 THR A O 1
ATOM 649 N N . ASP A 1 94 ? 5.475 -15.381 -7.786 1.00 90.44 94 ASP A N 1
ATOM 650 C CA . ASP A 1 94 ? 4.485 -15.551 -6.711 1.00 90.44 94 ASP A CA 1
ATOM 651 C C . ASP A 1 94 ? 4.892 -14.787 -5.436 1.00 90.44 94 ASP A C 1
ATOM 653 O O . ASP A 1 94 ? 4.082 -14.565 -4.541 1.00 90.44 94 ASP A O 1
ATOM 657 N N . ASP A 1 95 ? 6.155 -14.356 -5.355 1.00 89.31 95 ASP A N 1
ATOM 658 C CA . ASP A 1 95 ? 6.702 -13.569 -4.251 1.00 89.31 95 ASP A CA 1
ATOM 659 C C . ASP A 1 95 ? 7.244 -12.227 -4.781 1.00 89.31 95 ASP A C 1
ATOM 661 O O . ASP A 1 95 ? 8.409 -12.133 -5.204 1.00 89.31 95 ASP A O 1
ATOM 665 N N . PRO A 1 96 ? 6.409 -11.169 -4.808 1.00 89.75 96 PRO A N 1
ATOM 666 C CA . PRO A 1 96 ? 6.819 -9.872 -5.327 1.00 89.75 96 PRO A CA 1
ATOM 667 C C . PRO A 1 96 ? 7.885 -9.217 -4.441 1.00 89.75 96 PRO A C 1
ATOM 669 O O . PRO A 1 96 ? 8.734 -8.479 -4.944 1.00 89.75 96 PRO A O 1
ATOM 672 N N . MET A 1 97 ? 7.904 -9.515 -3.138 1.00 89.56 97 MET A N 1
ATOM 673 C CA . MET A 1 97 ? 8.859 -8.915 -2.209 1.00 89.56 97 MET A CA 1
ATOM 674 C C . MET A 1 97 ? 10.237 -9.571 -2.255 1.00 89.56 97 MET A C 1
ATOM 676 O O . MET A 1 97 ? 11.243 -8.866 -2.114 1.00 89.56 97 MET A O 1
ATOM 680 N N . ALA A 1 98 ? 10.326 -10.869 -2.547 1.00 88.06 98 ALA A N 1
ATOM 681 C CA . ALA A 1 98 ? 11.601 -11.494 -2.885 1.00 88.06 98 ALA A CA 1
ATOM 682 C C . ALA A 1 98 ? 12.231 -10.835 -4.122 1.00 88.06 98 ALA A C 1
ATOM 684 O O . ALA A 1 98 ? 13.421 -10.513 -4.103 1.00 88.06 98 ALA A O 1
ATOM 685 N N . ALA A 1 99 ? 11.436 -10.556 -5.163 1.00 88.56 99 ALA A N 1
ATOM 686 C CA . ALA A 1 99 ? 11.922 -9.889 -6.371 1.00 88.56 99 ALA A CA 1
ATOM 687 C C . ALA A 1 99 ? 12.428 -8.464 -6.089 1.00 88.56 99 ALA A C 1
ATOM 689 O O . ALA A 1 99 ? 13.510 -8.095 -6.548 1.00 88.56 99 ALA A O 1
ATOM 690 N N . VAL A 1 100 ? 11.707 -7.681 -5.276 1.00 87.44 100 VAL A N 1
ATOM 691 C CA . VAL A 1 100 ? 12.164 -6.349 -4.834 1.00 87.44 100 VAL A CA 1
ATOM 692 C C . VAL A 1 100 ? 13.467 -6.439 -4.041 1.00 87.44 100 VAL A C 1
ATOM 694 O O . VAL A 1 100 ? 14.399 -5.670 -4.288 1.00 87.44 100 VAL A O 1
ATOM 697 N N . THR A 1 101 ? 13.561 -7.392 -3.113 1.00 87.75 101 THR A N 1
ATOM 698 C CA . THR A 1 101 ? 14.753 -7.599 -2.278 1.00 87.75 101 THR A CA 1
ATOM 699 C C . THR A 1 101 ? 15.969 -7.956 -3.126 1.00 87.75 101 THR A C 1
ATOM 701 O O . THR A 1 101 ? 17.043 -7.380 -2.940 1.00 87.75 101 THR A O 1
ATOM 704 N N . VAL A 1 102 ? 15.807 -8.849 -4.104 1.00 87.38 102 VAL A N 1
ATOM 705 C CA . VAL A 1 102 ? 16.892 -9.210 -5.021 1.00 87.38 102 VAL A CA 1
ATOM 706 C C . VAL A 1 102 ? 17.265 -8.072 -5.958 1.00 87.38 102 VAL A C 1
ATOM 708 O O . VAL A 1 102 ? 18.458 -7.834 -6.157 1.00 87.38 102 VAL A O 1
ATOM 711 N N . GLY A 1 103 ? 16.291 -7.314 -6.464 1.00 84.12 103 GLY A N 1
ATOM 712 C CA . GLY A 1 103 ? 16.559 -6.086 -7.206 1.00 84.12 103 GLY A CA 1
ATOM 713 C C . GLY A 1 103 ? 17.449 -5.141 -6.396 1.00 84.12 103 GLY A C 1
ATOM 714 O O . GLY A 1 103 ? 18.525 -4.763 -6.852 1.00 84.12 103 GLY A O 1
ATOM 715 N N . ARG A 1 104 ? 17.079 -4.845 -5.144 1.00 83.50 104 ARG A N 1
ATOM 716 C CA . ARG A 1 104 ? 17.871 -3.994 -4.235 1.00 83.50 104 ARG A CA 1
ATOM 717 C C . ARG A 1 104 ? 19.275 -4.533 -3.970 1.00 83.50 104 ARG A C 1
ATOM 719 O O . ARG A 1 104 ? 20.242 -3.772 -4.049 1.00 83.50 104 ARG A O 1
ATOM 726 N N . ALA A 1 105 ? 19.398 -5.824 -3.668 1.00 83.38 105 ALA A N 1
ATOM 727 C CA . ALA A 1 105 ? 20.686 -6.463 -3.411 1.00 83.38 105 ALA A CA 1
ATOM 728 C C . ALA A 1 105 ? 21.605 -6.382 -4.640 1.00 83.38 105 ALA A C 1
ATOM 730 O O . ALA A 1 105 ? 22.776 -6.027 -4.519 1.00 83.38 105 ALA A O 1
ATOM 731 N N . THR A 1 106 ? 21.050 -6.604 -5.832 1.00 82.94 106 THR A N 1
ATOM 732 C CA . THR A 1 106 ? 21.773 -6.486 -7.103 1.00 82.94 106 THR A CA 1
ATOM 733 C C . THR A 1 106 ? 22.329 -5.077 -7.305 1.00 82.94 106 THR A C 1
ATOM 735 O O . THR A 1 106 ? 23.500 -4.908 -7.646 1.00 82.94 106 THR A O 1
ATOM 738 N N . LEU A 1 107 ? 21.531 -4.044 -7.018 1.00 78.94 107 LEU A N 1
ATOM 739 C CA . LEU A 1 107 ? 21.979 -2.651 -7.105 1.00 78.94 107 LEU A CA 1
ATOM 740 C C . LEU A 1 107 ? 23.057 -2.316 -6.074 1.00 78.94 107 LEU A C 1
ATOM 742 O O . LEU A 1 107 ? 23.994 -1.583 -6.382 1.00 78.94 107 LEU A O 1
ATOM 746 N N . ALA A 1 108 ? 22.974 -2.874 -4.865 1.00 78.69 108 ALA A N 1
ATOM 747 C CA . ALA A 1 108 ? 24.030 -2.742 -3.864 1.00 78.69 108 ALA A CA 1
ATOM 748 C C . ALA A 1 108 ? 25.353 -3.382 -4.320 1.00 78.69 108 ALA A C 1
ATOM 750 O O . ALA A 1 108 ? 26.416 -2.790 -4.111 1.00 78.69 108 ALA A O 1
ATOM 751 N N . THR A 1 109 ? 25.295 -4.536 -4.990 1.00 79.75 109 THR A N 1
ATOM 752 C CA . THR A 1 109 ? 26.469 -5.184 -5.592 1.00 79.75 109 THR A CA 1
ATOM 753 C C . THR A 1 109 ? 27.060 -4.332 -6.717 1.00 79.75 109 THR A C 1
ATOM 755 O O . THR A 1 109 ? 28.270 -4.105 -6.723 1.00 79.75 109 THR A O 1
ATOM 758 N N . LEU A 1 110 ? 26.231 -3.788 -7.619 1.00 75.88 110 LEU A N 1
ATOM 759 C CA . LEU A 1 110 ? 26.688 -2.896 -8.697 1.00 75.88 110 LEU A CA 1
ATOM 760 C C . LEU A 1 110 ? 27.350 -1.616 -8.157 1.00 75.88 110 LEU A C 1
ATOM 762 O O . LEU A 1 110 ? 28.392 -1.208 -8.671 1.00 75.88 110 LEU A O 1
ATOM 766 N N . ARG A 1 111 ? 26.809 -1.024 -7.080 1.00 71.88 111 ARG A N 1
ATOM 767 C CA . ARG A 1 111 ? 27.439 0.106 -6.366 1.00 71.88 111 ARG A CA 1
ATOM 768 C C . ARG A 1 111 ? 28.806 -0.281 -5.797 1.00 71.88 111 ARG A C 1
ATOM 770 O O . ARG A 1 111 ? 29.809 0.365 -6.084 1.00 71.88 111 ARG A O 1
ATOM 777 N N . SER A 1 112 ? 28.861 -1.392 -5.065 1.00 68.81 112 SER A N 1
ATOM 778 C CA . SER A 1 112 ? 30.083 -1.864 -4.397 1.00 68.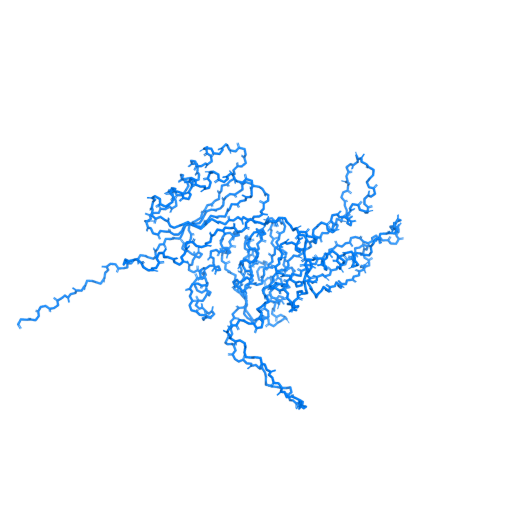81 112 SER A CA 1
ATOM 779 C C . SER A 1 112 ? 31.207 -2.218 -5.382 1.00 68.81 112 SER A C 1
ATOM 781 O O . SER A 1 112 ? 32.378 -1.956 -5.107 1.00 68.81 112 SER A O 1
ATOM 783 N N . ALA A 1 113 ? 30.865 -2.791 -6.542 1.00 67.62 113 ALA A N 1
ATOM 784 C CA . ALA A 1 113 ? 31.819 -3.110 -7.604 1.00 67.62 113 ALA A CA 1
ATOM 785 C C . ALA A 1 113 ? 32.454 -1.854 -8.227 1.00 67.62 113 ALA A C 1
ATOM 787 O O . ALA A 1 113 ? 33.611 -1.895 -8.651 1.00 67.62 113 ALA A O 1
ATOM 788 N N . ARG A 1 114 ? 31.720 -0.734 -8.263 1.00 63.59 114 ARG A N 1
ATOM 789 C CA . ARG A 1 114 ? 32.197 0.551 -8.787 1.00 63.59 114 ARG A CA 1
ATOM 790 C C . ARG A 1 114 ? 33.114 1.277 -7.808 1.00 63.59 114 ARG A C 1
ATOM 792 O O . ARG A 1 114 ? 34.143 1.802 -8.226 1.00 63.59 114 ARG A O 1
ATOM 799 N N . ASP A 1 115 ? 32.755 1.285 -6.527 1.00 60.16 115 ASP A N 1
ATOM 800 C CA . ASP A 1 115 ? 33.476 2.046 -5.498 1.00 60.16 115 ASP A CA 1
ATOM 801 C C . ASP A 1 115 ? 34.842 1.444 -5.132 1.00 60.16 115 ASP A C 1
ATOM 803 O O . ASP A 1 115 ? 35.613 2.068 -4.404 1.00 60.16 115 ASP A O 1
ATOM 807 N N . GLY A 1 116 ? 35.170 0.247 -5.637 1.00 55.97 116 GLY A N 1
ATOM 808 C CA . GLY A 1 116 ? 36.494 -0.362 -5.489 1.00 55.97 116 GLY A CA 1
ATOM 809 C C . GLY A 1 116 ? 36.962 -0.452 -4.033 1.00 55.97 116 GLY A C 1
ATOM 810 O O . GLY A 1 116 ? 38.123 -0.160 -3.752 1.00 55.97 116 GLY A O 1
ATOM 811 N N . HIS A 1 117 ? 36.065 -0.787 -3.099 1.00 44.28 117 HIS A N 1
ATOM 812 C CA . HIS A 1 117 ? 36.312 -0.596 -1.669 1.00 44.28 117 HIS A CA 1
ATOM 813 C C . HIS A 1 117 ? 37.456 -1.482 -1.126 1.00 44.28 117 HIS A C 1
ATOM 815 O O . HIS A 1 117 ? 37.258 -2.652 -0.792 1.00 44.28 117 HIS A O 1
ATOM 821 N N . GLU A 1 118 ? 38.647 -0.893 -0.954 1.00 41.44 118 GLU A N 1
ATOM 822 C CA . GLU A 1 118 ? 39.497 -1.176 0.207 1.00 41.44 118 GLU A CA 1
ATOM 823 C C . GLU A 1 118 ? 38.780 -0.648 1.461 1.00 41.44 118 GLU A C 1
ATOM 825 O O . GLU A 1 118 ? 38.313 0.491 1.498 1.00 41.44 118 GLU A O 1
ATOM 830 N N . VAL A 1 119 ? 38.677 -1.491 2.490 1.00 37.91 119 VAL A N 1
ATOM 831 C CA . VAL A 1 119 ? 37.955 -1.215 3.741 1.00 37.91 119 VAL A CA 1
ATOM 832 C C . VAL A 1 119 ? 38.451 0.084 4.400 1.00 37.91 119 VAL A C 1
ATOM 834 O O . VAL A 1 119 ? 39.578 0.120 4.892 1.00 37.91 119 VAL A O 1
ATOM 837 N N . GLY A 1 120 ? 37.597 1.118 4.490 1.00 41.56 120 GLY A N 1
ATOM 838 C CA . GLY A 1 120 ? 37.766 2.205 5.474 1.00 41.56 120 GLY A CA 1
ATOM 839 C C . GLY A 1 120 ? 37.768 3.675 5.019 1.00 41.56 120 GLY A C 1
ATOM 840 O O . GLY A 1 120 ? 38.111 4.522 5.844 1.00 41.56 120 GLY A O 1
ATOM 841 N N . ALA A 1 121 ? 37.380 4.034 3.790 1.00 33.66 121 ALA A N 1
ATOM 842 C CA . ALA A 1 121 ? 37.249 5.449 3.388 1.00 33.66 121 ALA A CA 1
ATOM 843 C C . ALA A 1 121 ? 35.774 5.888 3.219 1.00 33.66 121 ALA A C 1
ATOM 845 O O . ALA A 1 121 ? 34.988 5.130 2.650 1.00 33.66 121 ALA A O 1
ATOM 846 N N . PRO A 1 122 ? 35.371 7.090 3.687 1.00 34.06 122 PRO A N 1
ATOM 847 C CA . PRO A 1 122 ? 34.013 7.598 3.495 1.00 34.06 122 PRO A CA 1
ATOM 848 C C . PRO A 1 122 ? 33.783 8.048 2.043 1.00 34.06 122 PRO A C 1
ATOM 850 O O . PRO A 1 122 ? 34.570 8.820 1.496 1.00 34.06 122 PRO A O 1
ATOM 853 N N . SER A 1 123 ? 32.687 7.574 1.444 1.00 39.94 123 SER A N 1
ATOM 854 C CA . SER A 1 123 ? 32.254 7.919 0.084 1.00 39.94 123 SER A CA 1
ATOM 855 C C . SER A 1 123 ? 31.799 9.382 -0.005 1.00 39.94 123 SER A C 1
ATOM 857 O O . SER A 1 123 ? 30.983 9.844 0.796 1.00 39.94 123 SER A O 1
ATOM 859 N N . THR A 1 124 ? 32.339 10.128 -0.972 1.00 34.50 124 THR A N 1
ATOM 860 C CA . THR A 1 124 ? 31.888 11.480 -1.326 1.00 34.50 124 THR A CA 1
ATOM 861 C C . THR A 1 124 ? 30.965 11.406 -2.542 1.00 34.50 124 THR A C 1
ATOM 863 O O . THR A 1 124 ? 31.394 10.984 -3.612 1.00 34.50 124 THR A O 1
ATOM 866 N N . ALA A 1 125 ? 29.716 11.828 -2.345 1.00 40.50 125 ALA A N 1
ATOM 867 C CA . ALA A 1 125 ? 28.559 11.710 -3.234 1.00 40.50 125 ALA A CA 1
ATOM 868 C C . ALA A 1 125 ? 28.777 11.997 -4.738 1.00 40.50 125 ALA A C 1
ATOM 870 O O . ALA A 1 125 ? 29.396 12.996 -5.111 1.00 40.50 125 ALA A O 1
ATOM 871 N N . GLY A 1 126 ? 28.124 11.183 -5.582 1.00 35.47 126 GLY A N 1
ATOM 872 C CA . GLY A 1 126 ? 27.911 11.435 -7.013 1.00 35.47 126 GLY A CA 1
ATOM 873 C C . GLY A 1 126 ? 27.245 10.263 -7.755 1.00 35.47 126 GLY A C 1
ATOM 874 O O . GLY A 1 126 ? 27.948 9.422 -8.307 1.00 35.47 126 GLY A O 1
ATOM 875 N N . ALA A 1 127 ? 25.903 10.261 -7.791 1.00 46.94 127 ALA A N 1
ATOM 876 C CA . ALA A 1 127 ? 25.006 9.311 -8.475 1.00 46.94 127 ALA A CA 1
ATOM 877 C C . ALA A 1 127 ? 25.236 7.834 -8.099 1.00 46.94 127 ALA A C 1
ATOM 879 O O . ALA A 1 127 ? 26.025 7.131 -8.727 1.00 46.94 127 ALA A O 1
ATOM 880 N N . ASP A 1 128 ? 24.529 7.380 -7.065 1.00 53.00 128 ASP A N 1
ATOM 881 C CA . ASP A 1 128 ? 24.433 5.968 -6.695 1.00 53.00 128 ASP A CA 1
ATOM 882 C C . ASP A 1 128 ? 23.466 5.242 -7.630 1.00 53.00 128 ASP A C 1
ATOM 884 O O . ASP A 1 128 ? 22.460 5.821 -8.040 1.00 53.00 128 ASP A O 1
ATOM 888 N N . ALA A 1 129 ? 23.730 3.963 -7.933 1.00 55.59 129 ALA A N 1
ATOM 889 C CA . ALA A 1 129 ? 22.730 3.146 -8.610 1.00 55.59 129 ALA A CA 1
ATOM 890 C C . ALA A 1 129 ? 21.459 3.142 -7.756 1.00 55.59 129 ALA A C 1
ATOM 892 O O . ALA A 1 129 ? 21.499 2.708 -6.604 1.00 55.59 129 ALA A O 1
ATOM 893 N N . ALA A 1 130 ? 20.366 3.683 -8.276 1.00 66.50 130 ALA A N 1
ATOM 894 C CA . ALA A 1 130 ? 19.169 3.960 -7.502 1.00 66.50 130 ALA A CA 1
ATOM 895 C C . ALA A 1 130 ? 17.994 3.212 -8.107 1.00 66.50 130 ALA A C 1
ATOM 897 O O . ALA A 1 130 ? 17.754 3.247 -9.318 1.00 66.50 130 ALA A O 1
ATOM 898 N N . LEU A 1 131 ? 17.240 2.546 -7.239 1.00 68.75 131 LEU A N 1
ATOM 899 C CA . LEU A 1 131 ? 15.957 2.011 -7.626 1.00 68.75 131 LEU A CA 1
ATOM 900 C C . LEU A 1 131 ? 14.988 3.194 -7.694 1.00 68.75 131 LEU A C 1
ATOM 902 O O . LEU A 1 131 ? 14.550 3.717 -6.673 1.00 68.75 131 LEU A O 1
ATOM 906 N N . ARG A 1 132 ? 14.711 3.669 -8.910 1.00 72.50 132 ARG A N 1
ATOM 907 C CA . ARG A 1 132 ? 13.863 4.850 -9.129 1.00 72.50 132 ARG A CA 1
ATOM 908 C C . ARG A 1 132 ? 12.393 4.539 -8.878 1.00 72.50 132 ARG A C 1
ATOM 910 O O . ARG A 1 132 ? 11.645 5.405 -8.439 1.00 72.50 132 ARG A O 1
ATOM 917 N N . GLN A 1 133 ? 11.975 3.314 -9.183 1.00 80.06 133 GLN A N 1
ATOM 918 C CA . GLN A 1 133 ? 10.582 2.900 -9.087 1.00 80.06 133 GLN A CA 1
ATOM 919 C C . GLN A 1 133 ? 10.476 1.387 -8.940 1.00 80.06 133 GLN A C 1
ATOM 921 O O . GLN A 1 133 ? 11.094 0.674 -9.727 1.00 80.06 133 GLN A O 1
ATOM 926 N N . VAL A 1 134 ? 9.631 0.916 -8.017 1.00 86.19 134 VAL A N 1
ATOM 927 C CA . VAL A 1 134 ? 9.065 -0.441 -8.026 1.00 86.19 134 VAL A CA 1
ATOM 928 C C . VAL A 1 134 ? 7.572 -0.338 -8.297 1.00 86.19 134 VAL A C 1
ATOM 930 O O . VAL A 1 134 ? 6.851 0.358 -7.583 1.00 86.19 134 VAL A O 1
ATOM 933 N N . ARG A 1 135 ? 7.103 -1.084 -9.288 1.00 89.62 135 ARG A N 1
ATOM 934 C CA . ARG A 1 135 ? 5.695 -1.348 -9.542 1.00 89.62 135 ARG A CA 1
ATOM 935 C C . ARG A 1 135 ? 5.403 -2.821 -9.299 1.00 89.62 135 ARG A C 1
ATOM 937 O O . ARG A 1 135 ? 6.153 -3.672 -9.776 1.00 89.62 135 ARG A O 1
ATOM 944 N N . VAL A 1 136 ? 4.275 -3.104 -8.660 1.00 88.69 136 VAL A N 1
ATOM 945 C CA . VAL A 1 136 ? 3.713 -4.455 -8.576 1.00 88.69 136 VAL A CA 1
ATOM 946 C C . VAL A 1 136 ? 2.268 -4.443 -9.062 1.00 88.69 136 VAL A C 1
ATOM 948 O O . VAL A 1 136 ? 1.505 -3.536 -8.731 1.00 88.69 136 VAL A O 1
ATOM 951 N N . ARG A 1 137 ? 1.890 -5.443 -9.858 1.00 89.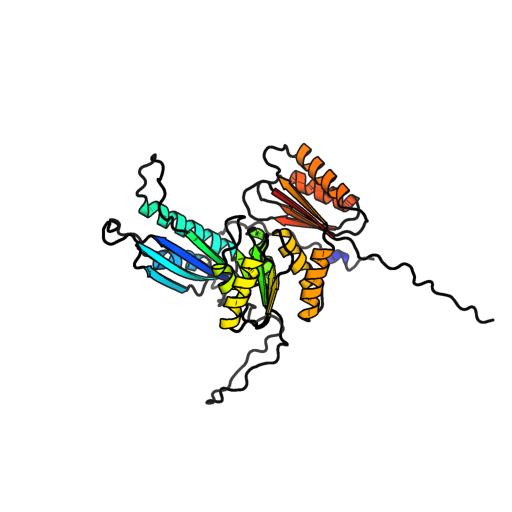25 137 ARG A N 1
ATOM 952 C CA . ARG A 1 137 ? 0.489 -5.735 -10.188 1.00 89.25 137 ARG A CA 1
ATOM 953 C C . ARG A 1 137 ? 0.201 -7.220 -10.022 1.00 89.25 137 ARG A C 1
ATOM 955 O O . ARG A 1 137 ? 1.086 -8.043 -10.243 1.00 89.25 137 ARG A O 1
ATOM 962 N N . HIS A 1 138 ? -1.043 -7.543 -9.703 1.00 86.69 138 HIS A N 1
ATOM 963 C CA . HIS A 1 138 ? -1.540 -8.910 -9.767 1.00 86.69 138 HIS A CA 1
ATOM 964 C C . HIS A 1 138 ? -1.804 -9.315 -11.227 1.00 86.69 138 HIS A C 1
ATOM 966 O O . HIS A 1 138 ? -2.309 -8.523 -12.030 1.00 86.69 138 HIS A O 1
ATOM 972 N N . LEU A 1 139 ? -1.432 -10.541 -11.573 1.00 80.12 139 LEU A N 1
ATOM 973 C CA . LEU A 1 139 ? -1.735 -11.217 -12.823 1.00 80.12 139 LEU A CA 1
ATOM 974 C C . LEU A 1 139 ? -2.763 -12.308 -12.500 1.00 80.12 139 LEU A C 1
ATOM 976 O O . LEU A 1 139 ? -2.383 -13.361 -11.993 1.00 80.12 139 LEU A O 1
ATOM 980 N N . PRO A 1 140 ? -4.062 -12.084 -12.762 1.00 64.62 140 PRO A N 1
ATOM 981 C CA . PRO A 1 140 ? -5.061 -13.107 -12.496 1.00 64.62 140 PRO A CA 1
ATOM 982 C C . PRO A 1 140 ? -4.739 -14.361 -13.315 1.00 64.62 140 PRO A C 1
ATOM 984 O O . PRO A 1 140 ? -4.595 -14.305 -14.540 1.00 64.62 140 PRO A O 1
ATOM 987 N N . GLY A 1 141 ? -4.580 -15.493 -12.628 1.00 52.47 141 GLY A N 1
ATOM 988 C CA . GLY A 1 141 ? -4.300 -16.771 -13.270 1.00 52.47 141 GLY A CA 1
ATOM 989 C C . GLY A 1 141 ? -5.453 -17.210 -14.177 1.00 52.47 141 GLY A C 1
ATOM 990 O O . GLY A 1 141 ? -6.612 -16.848 -13.975 1.00 52.47 141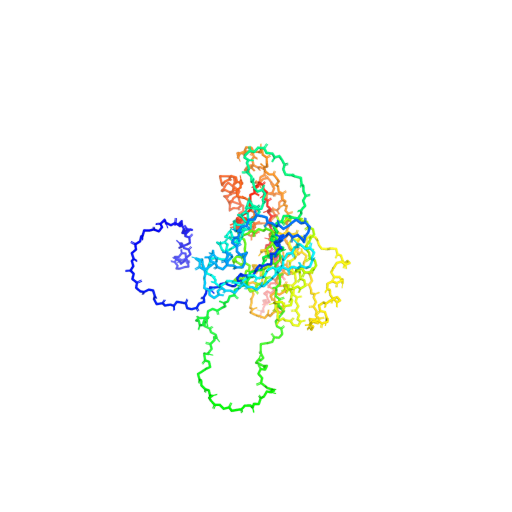 GLY A O 1
ATOM 991 N N . THR A 1 142 ? -5.166 -18.086 -15.142 1.00 44.09 142 THR A N 1
ATOM 992 C CA . THR A 1 142 ? -6.154 -18.699 -16.059 1.00 44.09 142 THR A CA 1
ATOM 993 C C . THR A 1 142 ? -7.260 -19.515 -15.365 1.00 44.09 142 THR A C 1
ATOM 995 O O . THR A 1 142 ? -8.147 -20.047 -16.031 1.00 44.09 142 THR A O 1
ATOM 998 N N . HIS A 1 143 ? -7.230 -19.610 -14.033 1.00 36.44 143 HIS A N 1
ATOM 999 C CA . HIS A 1 143 ? -8.176 -20.339 -13.194 1.00 36.44 143 HIS A CA 1
ATOM 1000 C C . HIS A 1 143 ? -8.915 -19.460 -12.173 1.00 36.44 143 HIS A C 1
ATOM 1002 O O . HIS A 1 143 ? -9.497 -20.000 -11.233 1.00 36.44 143 HIS A O 1
ATOM 1008 N N . GLU A 1 144 ? -8.958 -18.136 -12.340 1.00 39.12 144 GLU A N 1
ATOM 1009 C CA . GLU A 1 144 ? -10.014 -17.369 -11.673 1.00 39.12 144 GLU A CA 1
ATOM 1010 C C . GLU A 1 144 ? -11.369 -17.704 -12.331 1.00 39.12 144 GLU A C 1
ATOM 1012 O O . GLU A 1 144 ? -11.498 -17.618 -13.561 1.00 39.12 144 GLU A O 1
ATOM 1017 N N . PRO A 1 145 ? -12.389 -18.146 -11.566 1.00 33.22 145 PRO A N 1
ATOM 1018 C CA . PRO A 1 145 ? -13.693 -18.498 -12.116 1.00 33.22 145 PRO A CA 1
ATOM 1019 C C . PRO A 1 145 ? -14.371 -17.242 -12.678 1.00 33.22 145 PRO A C 1
ATOM 1021 O O . PRO A 1 145 ? -15.014 -16.477 -11.969 1.00 33.22 145 PRO A O 1
ATOM 1024 N N . GLY A 1 146 ? -14.195 -17.042 -13.981 1.00 39.97 146 GLY A N 1
ATOM 1025 C CA . GLY A 1 146 ? -14.682 -15.890 -14.736 1.00 39.97 146 GLY A CA 1
ATOM 1026 C C . GLY A 1 146 ? -14.049 -15.772 -16.124 1.00 39.97 146 GLY A C 1
ATOM 1027 O O . GLY A 1 146 ? -14.655 -15.186 -17.019 1.00 39.97 146 GLY A O 1
ATOM 1028 N N . HIS A 1 147 ? -12.879 -16.381 -16.348 1.00 32.28 147 HIS A N 1
ATOM 1029 C CA . HIS A 1 147 ? -12.239 -16.383 -17.661 1.00 32.28 147 HIS A CA 1
ATOM 1030 C C . HIS A 1 147 ? -12.598 -17.650 -18.447 1.00 32.28 147 HIS A C 1
ATOM 1032 O O . HIS A 1 147 ? -12.118 -18.746 -18.161 1.00 32.28 147 HIS A O 1
ATOM 1038 N N . VAL A 1 148 ? -13.474 -17.513 -19.443 1.00 31.16 148 VAL A N 1
ATOM 1039 C CA . VAL A 1 148 ? -13.694 -18.566 -20.440 1.00 31.16 148 VAL A CA 1
ATOM 1040 C C . VAL A 1 148 ? -12.493 -18.526 -21.392 1.00 31.16 148 VAL A C 1
ATOM 1042 O O . VAL A 1 148 ? -12.293 -17.490 -22.025 1.00 31.16 148 VAL A O 1
ATOM 1045 N N . PRO A 1 149 ? -11.670 -19.583 -21.502 1.00 31.48 149 PRO A N 1
ATOM 1046 C CA . PRO A 1 149 ? -10.567 -19.583 -22.452 1.00 31.48 149 PRO A CA 1
ATOM 1047 C C . PRO A 1 149 ? -11.129 -19.579 -23.879 1.00 31.48 149 PRO A C 1
ATOM 1049 O O . PRO A 1 149 ? -11.959 -20.422 -24.228 1.00 31.48 149 PRO A O 1
ATOM 1052 N N . ASP A 1 150 ? -10.683 -18.623 -24.694 1.00 33.75 150 ASP A N 1
ATOM 1053 C CA . ASP A 1 150 ? -11.015 -18.536 -26.116 1.00 33.75 150 ASP A CA 1
ATOM 1054 C C . ASP A 1 150 ? -10.307 -19.672 -26.868 1.00 33.75 150 ASP A C 1
ATOM 1056 O O . ASP A 1 150 ? -9.123 -19.603 -27.210 1.00 33.75 150 ASP A O 1
ATOM 1060 N N . VAL A 1 151 ? -11.019 -20.785 -27.045 1.00 31.69 151 VAL A N 1
ATOM 1061 C CA . VAL A 1 151 ? -10.542 -21.914 -27.837 1.00 31.69 151 VAL A CA 1
ATOM 1062 C C . VAL A 1 151 ? -11.026 -21.742 -29.276 1.00 31.69 151 VAL A C 1
ATOM 1064 O O . VAL A 1 151 ? -12.152 -22.097 -29.612 1.00 31.69 151 VAL A O 1
ATOM 1067 N N . ALA A 1 152 ? -10.078 -21.306 -30.108 1.00 32.78 152 ALA A N 1
ATOM 1068 C CA . ALA A 1 152 ? -9.983 -21.465 -31.561 1.00 32.78 152 ALA A CA 1
ATOM 1069 C C . ALA A 1 152 ? -10.859 -20.580 -32.470 1.00 32.78 152 ALA A C 1
ATOM 1071 O O . ALA A 1 152 ? -12.051 -20.820 -32.636 1.00 32.78 152 ALA A O 1
ATOM 1072 N N . ALA A 1 153 ? -10.187 -19.734 -33.266 1.00 31.16 153 ALA A N 1
ATOM 1073 C CA . ALA A 1 153 ? -10.457 -19.628 -34.702 1.00 31.16 153 ALA A CA 1
ATOM 1074 C C . ALA A 1 153 ? -9.265 -19.018 -35.467 1.00 31.16 153 ALA A C 1
ATOM 1076 O O . ALA A 1 153 ? -9.017 -17.816 -35.431 1.00 31.16 153 ALA A O 1
ATOM 1077 N N . ASP A 1 154 ? -8.571 -19.871 -36.222 1.00 32.94 154 ASP A N 1
ATOM 1078 C CA . ASP A 1 154 ? -7.926 -19.497 -37.483 1.00 32.94 154 ASP A CA 1
ATOM 1079 C C . ASP A 1 154 ? -8.930 -18.704 -38.344 1.00 32.94 154 ASP A C 1
ATOM 1081 O O . ASP A 1 154 ? -9.985 -19.226 -38.713 1.00 32.94 154 ASP A O 1
ATOM 1085 N N . GLY A 1 155 ? -8.622 -17.452 -38.684 1.00 25.55 155 GLY A N 1
ATOM 1086 C CA . GLY A 1 155 ? -9.473 -16.649 -39.563 1.00 25.55 155 GLY A CA 1
ATOM 1087 C C . GLY A 1 155 ? -9.074 -15.178 -39.609 1.00 25.55 155 GLY A C 1
ATOM 1088 O O . GLY A 1 155 ? -8.922 -14.521 -38.589 1.00 25.55 155 GLY A O 1
ATOM 1089 N N . ALA A 1 156 ? -8.864 -14.663 -40.814 1.00 28.19 156 ALA A N 1
ATOM 1090 C CA . ALA A 1 156 ? -8.283 -13.357 -41.081 1.00 28.19 156 ALA A CA 1
ATOM 1091 C C . ALA A 1 156 ? -9.171 -12.160 -40.677 1.00 28.19 156 ALA A C 1
ATOM 1093 O O . ALA A 1 156 ? -10.365 -12.158 -40.942 1.00 28.19 156 ALA A O 1
ATOM 1094 N N . HIS A 1 157 ? -8.510 -11.124 -40.143 1.00 32.09 157 HIS A N 1
ATOM 1095 C CA . HIS A 1 157 ? -8.828 -9.688 -40.231 1.00 32.09 157 HIS A CA 1
ATOM 1096 C C . HIS A 1 157 ? -10.310 -9.273 -40.141 1.00 32.09 157 HIS A C 1
ATOM 1098 O O . HIS A 1 157 ? -10.988 -9.177 -41.156 1.00 32.09 157 HIS A O 1
ATOM 1104 N N . ASP A 1 158 ? -10.708 -8.806 -38.954 1.00 25.09 158 ASP A N 1
ATOM 1105 C CA . ASP A 1 158 ? -11.465 -7.555 -38.825 1.00 25.09 158 ASP A CA 1
ATOM 1106 C C . ASP A 1 158 ? -11.116 -6.853 -37.500 1.00 25.09 158 ASP A C 1
ATOM 1108 O O . ASP A 1 158 ? -11.652 -7.114 -36.423 1.00 25.09 158 ASP A O 1
ATOM 1112 N N . ALA A 1 159 ? -10.153 -5.933 -37.588 1.00 35.72 159 ALA A N 1
ATOM 1113 C CA . ALA A 1 159 ? -9.782 -5.016 -36.522 1.00 35.72 159 ALA A CA 1
ATOM 1114 C C . ALA A 1 159 ? -10.848 -3.917 -36.393 1.00 35.72 159 ALA A C 1
ATOM 1116 O O . ALA A 1 159 ? -10.705 -2.861 -37.016 1.00 35.72 159 ALA A O 1
ATOM 1117 N N . ARG A 1 160 ? -11.928 -4.167 -35.630 1.00 33.44 160 ARG A N 1
ATOM 1118 C CA . ARG A 1 160 ? -12.790 -3.095 -35.076 1.00 33.44 160 ARG A CA 1
ATOM 1119 C C . ARG A 1 160 ? -13.871 -3.479 -34.055 1.00 33.44 160 ARG A C 1
ATOM 1121 O O . ARG A 1 160 ? -14.707 -2.634 -33.758 1.00 33.44 160 ARG A O 1
ATOM 1128 N N . THR A 1 161 ? -13.849 -4.669 -33.457 1.00 38.31 161 THR A N 1
ATOM 1129 C CA . THR A 1 161 ? -14.841 -5.024 -32.421 1.00 38.31 161 THR A CA 1
ATOM 1130 C C . THR A 1 161 ? -14.277 -6.066 -31.462 1.00 38.31 161 THR A C 1
ATOM 1132 O O . THR A 1 161 ? -14.428 -7.263 -31.663 1.00 38.31 161 THR A O 1
ATOM 1135 N N . GLY A 1 162 ? -13.596 -5.577 -30.427 1.00 28.44 162 GLY A N 1
ATOM 1136 C CA . GLY A 1 162 ? -13.129 -6.356 -29.275 1.00 28.44 162 GLY A CA 1
ATOM 1137 C C . GLY A 1 162 ? -13.181 -5.558 -27.969 1.00 28.44 162 GLY A C 1
ATOM 1138 O O . GLY A 1 162 ? -12.541 -5.937 -26.996 1.00 28.44 162 GLY A O 1
ATOM 1139 N N . ALA A 1 163 ? -13.932 -4.449 -27.942 1.00 35.22 163 ALA A N 1
ATOM 1140 C CA . ALA A 1 163 ? -14.335 -3.791 -26.705 1.00 35.22 163 ALA A CA 1
ATOM 1141 C C . ALA A 1 163 ? -15.403 -4.671 -26.045 1.00 35.22 163 ALA A C 1
ATOM 1143 O O . ALA A 1 163 ? -16.604 -4.472 -26.230 1.00 35.22 163 ALA A O 1
ATOM 1144 N N . SER A 1 164 ? -14.957 -5.724 -25.360 1.00 31.55 164 SER A N 1
ATOM 1145 C CA . SER A 1 164 ? -15.826 -6.460 -24.452 1.00 31.55 164 SER A CA 1
ATOM 1146 C C . SER A 1 164 ? -16.176 -5.512 -23.312 1.00 31.55 164 SER A C 1
ATOM 1148 O O . SER A 1 164 ? -15.284 -4.978 -22.656 1.00 31.55 164 SER A O 1
ATOM 1150 N N . ALA A 1 165 ? -17.469 -5.250 -23.153 1.00 36.25 165 ALA A N 1
ATOM 1151 C CA . ALA A 1 165 ? -18.060 -4.323 -22.202 1.00 36.25 165 ALA A CA 1
ATOM 1152 C C . ALA A 1 165 ? -17.836 -4.757 -20.740 1.00 36.25 165 ALA A C 1
ATOM 1154 O O . ALA A 1 165 ? -18.769 -5.154 -20.045 1.00 36.25 165 ALA A O 1
ATOM 1155 N N . VAL A 1 166 ? -16.596 -4.655 -20.261 1.00 42.84 166 VAL A N 1
ATOM 1156 C CA . VAL A 1 166 ? -16.328 -4.383 -18.850 1.00 42.84 166 VAL A CA 1
ATOM 1157 C C . VAL A 1 166 ? -16.621 -2.898 -18.692 1.00 42.84 166 VAL A C 1
ATOM 1159 O O . VAL A 1 166 ? -15.898 -2.059 -19.217 1.00 42.84 166 VAL A O 1
ATOM 1162 N N . VAL A 1 167 ? -17.766 -2.589 -18.089 1.00 48.84 167 VAL A N 1
ATOM 1163 C CA . VAL A 1 167 ? -18.172 -1.225 -17.729 1.00 48.84 167 VAL A CA 1
ATOM 1164 C C . VAL A 1 167 ? -16.978 -0.498 -17.107 1.00 48.84 167 VAL A C 1
ATOM 1166 O O . VAL A 1 167 ? -16.355 -1.074 -16.222 1.00 48.84 167 VAL A O 1
ATOM 1169 N N . ASP A 1 168 ? -16.705 0.714 -17.603 1.00 64.00 168 ASP A N 1
ATOM 1170 C CA . ASP A 1 168 ? -15.679 1.715 -17.244 1.00 64.00 168 ASP A CA 1
ATOM 1171 C C . ASP A 1 168 ? -15.264 1.711 -15.757 1.00 64.00 168 ASP A C 1
ATOM 1173 O O . ASP A 1 168 ? -15.622 2.581 -14.961 1.00 64.00 168 ASP A O 1
ATOM 1177 N N . ALA A 1 169 ? -14.553 0.669 -15.334 1.00 73.31 169 ALA A N 1
ATOM 1178 C CA . ALA A 1 169 ? -14.097 0.543 -13.967 1.00 73.31 169 ALA A CA 1
ATOM 1179 C C . ALA A 1 169 ? -12.827 1.380 -13.825 1.00 73.31 169 ALA A C 1
ATOM 1181 O O . ALA A 1 169 ? -11.898 1.182 -14.611 1.00 73.31 169 ALA A O 1
ATOM 1182 N N . PRO A 1 170 ? -12.759 2.304 -12.851 1.00 84.12 170 PRO A N 1
ATOM 1183 C CA . PRO A 1 170 ? -11.579 3.112 -12.687 1.00 84.12 170 PRO A CA 1
ATOM 1184 C C . PRO A 1 170 ? -10.413 2.210 -12.294 1.00 84.12 170 PRO A C 1
ATOM 1186 O O . PRO A 1 170 ? -10.541 1.340 -11.427 1.00 84.12 170 PRO A O 1
ATOM 1189 N N . GLY A 1 171 ? -9.273 2.423 -12.941 1.00 91.19 171 GLY A N 1
ATOM 1190 C CA . GLY A 1 171 ? -8.018 1.808 -12.545 1.00 91.19 171 GLY A CA 1
ATOM 1191 C C . GLY A 1 171 ? -7.597 2.369 -11.192 1.00 91.19 171 GLY A C 1
ATOM 1192 O O . GLY A 1 171 ? -7.614 3.584 -10.992 1.00 91.19 171 GLY A O 1
ATOM 1193 N N . VAL A 1 172 ? -7.229 1.504 -10.249 1.00 94.56 172 VAL A N 1
ATOM 1194 C CA . VAL A 1 172 ? -6.784 1.942 -8.922 1.00 94.56 172 VAL A CA 1
ATOM 1195 C C . VAL A 1 172 ? -5.264 1.951 -8.874 1.00 94.56 172 VAL A C 1
ATOM 1197 O O . VAL A 1 172 ? -4.612 0.964 -9.211 1.00 94.56 172 VAL A O 1
ATOM 1200 N N . VAL A 1 173 ? -4.697 3.067 -8.431 1.00 96.69 173 VAL A N 1
ATOM 1201 C CA . VAL A 1 173 ? -3.272 3.220 -8.146 1.00 96.69 173 VAL A CA 1
ATOM 1202 C C . VAL A 1 173 ? -3.087 3.367 -6.644 1.00 96.69 173 VAL A C 1
ATOM 1204 O O . VAL A 1 173 ? -3.640 4.282 -6.036 1.00 96.69 173 VAL A O 1
ATOM 1207 N N . ALA A 1 174 ? -2.263 2.502 -6.060 1.00 97.06 174 ALA A N 1
ATOM 1208 C CA . ALA A 1 174 ? -1.913 2.547 -4.647 1.00 97.06 174 ALA A CA 1
ATOM 1209 C C . ALA A 1 174 ? -0.427 2.853 -4.487 1.00 97.06 174 ALA A C 1
ATOM 1211 O O . ALA A 1 174 ? 0.432 2.114 -4.959 1.00 97.06 174 ALA A O 1
ATOM 1212 N N . VAL A 1 175 ? -0.105 3.948 -3.816 1.00 96.00 175 VAL A N 1
ATOM 1213 C CA . VAL A 1 175 ? 1.274 4.341 -3.539 1.00 96.00 175 VAL A CA 1
ATOM 1214 C C . VAL A 1 175 ? 1.571 4.017 -2.087 1.00 96.00 175 VAL A C 1
ATOM 1216 O O . VAL A 1 175 ? 0.816 4.412 -1.204 1.00 96.00 175 VAL A O 1
ATOM 1219 N N . THR A 1 176 ? 2.665 3.306 -1.827 1.00 95.25 176 THR A N 1
ATOM 1220 C CA . THR A 1 176 ? 3.014 2.914 -0.461 1.00 95.25 176 THR A CA 1
ATOM 1221 C C . THR A 1 176 ? 4.513 2.960 -0.199 1.00 95.25 176 THR A C 1
ATOM 1223 O O . THR A 1 176 ? 5.320 2.731 -1.098 1.00 95.25 176 THR A O 1
ATOM 1226 N N . THR A 1 177 ? 4.899 3.253 1.042 1.00 93.31 177 THR A N 1
ATOM 1227 C CA . THR A 1 177 ? 6.263 3.031 1.547 1.00 93.31 177 THR A CA 1
ATOM 1228 C C . THR A 1 177 ? 6.399 1.735 2.339 1.00 93.31 177 THR A C 1
ATOM 1230 O O . THR A 1 177 ? 7.507 1.411 2.749 1.00 93.31 177 THR A O 1
ATOM 1233 N N . ALA A 1 178 ? 5.298 1.010 2.567 1.00 94.00 178 ALA A N 1
ATOM 1234 C CA . ALA A 1 178 ? 5.227 -0.192 3.386 1.00 94.00 178 ALA A CA 1
ATOM 1235 C C . ALA A 1 178 ? 5.314 -1.454 2.506 1.00 94.00 178 ALA A C 1
ATOM 1237 O O . ALA A 1 178 ? 4.317 -1.844 1.889 1.00 94.00 178 ALA A O 1
ATOM 1238 N N . PRO A 1 179 ? 6.481 -2.126 2.431 1.00 92.81 179 PRO A N 1
ATOM 1239 C CA . PRO A 1 179 ? 6.641 -3.298 1.576 1.00 92.81 179 PRO A CA 1
ATOM 1240 C C . PRO A 1 179 ? 5.709 -4.459 1.948 1.00 92.81 179 PRO A C 1
ATOM 1242 O O . PRO A 1 179 ? 5.251 -5.187 1.071 1.00 92.81 179 PRO A O 1
ATOM 1245 N N . GLY A 1 180 ? 5.375 -4.598 3.233 1.00 93.50 180 GLY A N 1
ATOM 1246 C CA . GLY A 1 180 ? 4.475 -5.632 3.744 1.00 93.50 180 GLY A CA 1
ATOM 1247 C C . GLY A 1 180 ? 3.042 -5.540 3.213 1.00 93.50 180 GLY A C 1
ATOM 1248 O O . GLY A 1 180 ? 2.330 -6.535 3.251 1.00 93.50 180 GLY A O 1
ATOM 1249 N N . LEU A 1 181 ? 2.630 -4.391 2.662 1.00 95.75 181 LEU A N 1
ATOM 1250 C CA . LEU A 1 181 ? 1.295 -4.213 2.079 1.00 95.75 181 LEU A CA 1
ATOM 1251 C C . LEU A 1 181 ? 1.234 -4.573 0.588 1.00 95.75 181 LEU A C 1
ATOM 1253 O O . LEU A 1 181 ? 0.154 -4.790 0.050 1.00 95.75 181 LEU A O 1
ATOM 1257 N N . VAL A 1 182 ? 2.373 -4.638 -0.104 1.00 94.69 182 VAL A N 1
ATOM 1258 C CA . VAL A 1 182 ? 2.431 -4.647 -1.576 1.00 94.69 182 VAL A CA 1
ATOM 1259 C C . VAL A 1 182 ? 1.612 -5.773 -2.207 1.00 94.69 182 VAL A C 1
ATOM 1261 O O . VAL A 1 182 ? 0.868 -5.522 -3.154 1.00 94.69 182 VAL A O 1
ATOM 1264 N N . ALA A 1 183 ? 1.732 -6.997 -1.687 1.00 92.44 183 ALA A N 1
ATOM 1265 C CA . ALA A 1 183 ? 1.018 -8.149 -2.230 1.00 92.44 183 ALA A CA 1
ATOM 1266 C C . ALA A 1 183 ? -0.503 -8.005 -2.069 1.00 92.44 183 ALA A C 1
ATOM 1268 O O . ALA A 1 183 ? -1.247 -8.253 -3.016 1.00 92.44 183 ALA A O 1
ATOM 1269 N N . ASP A 1 184 ? -0.964 -7.547 -0.904 1.00 93.56 184 ASP A N 1
ATOM 1270 C CA . ASP A 1 184 ? -2.392 -7.423 -0.608 1.00 93.56 184 ASP A CA 1
ATOM 1271 C C . ASP A 1 184 ? -3.037 -6.268 -1.378 1.00 93.56 184 ASP A C 1
ATOM 1273 O O . ASP A 1 184 ? -4.122 -6.436 -1.935 1.00 93.56 184 ASP A O 1
ATOM 1277 N N . LEU A 1 185 ? -2.347 -5.128 -1.508 1.00 95.44 185 LEU A N 1
ATOM 1278 C CA . LEU A 1 185 ? -2.823 -4.012 -2.331 1.00 95.44 185 LEU A CA 1
ATOM 1279 C C . LEU A 1 185 ? -2.909 -4.413 -3.813 1.00 95.44 185 LEU A C 1
ATOM 1281 O O . LEU A 1 185 ? -3.887 -4.088 -4.487 1.00 95.44 185 LEU A O 1
ATOM 1285 N N . ALA A 1 186 ? -1.917 -5.154 -4.320 1.00 93.38 186 ALA A N 1
ATOM 1286 C CA . ALA A 1 186 ? -1.930 -5.650 -5.694 1.00 93.38 186 ALA A CA 1
ATOM 1287 C C . ALA A 1 186 ? -3.060 -6.665 -5.920 1.00 93.38 186 ALA A C 1
ATOM 1289 O O . ALA A 1 186 ? -3.757 -6.592 -6.933 1.00 93.38 186 ALA A O 1
ATOM 1290 N N . ARG A 1 187 ? -3.285 -7.575 -4.964 1.00 91.06 187 ARG A N 1
ATOM 1291 C CA . ARG A 1 187 ? -4.376 -8.559 -5.007 1.00 91.06 187 ARG A CA 1
ATOM 1292 C C . ARG A 1 187 ? -5.758 -7.911 -4.910 1.00 91.06 187 ARG A C 1
ATOM 1294 O O . ARG A 1 187 ? -6.706 -8.409 -5.506 1.00 91.06 187 ARG A O 1
ATOM 1301 N N . ALA A 1 188 ? -5.865 -6.763 -4.243 1.00 90.06 188 ALA A N 1
ATOM 1302 C CA . ALA A 1 188 ? -7.063 -5.923 -4.262 1.00 90.06 188 ALA A CA 1
ATOM 1303 C C . ALA A 1 188 ? -7.298 -5.216 -5.619 1.00 90.06 188 ALA A C 1
ATOM 1305 O O . ALA A 1 188 ? -8.246 -4.449 -5.762 1.00 90.06 188 ALA A O 1
ATOM 1306 N N . GLY A 1 189 ? -6.454 -5.469 -6.627 1.00 89.12 189 GLY A N 1
ATOM 1307 C CA . GLY A 1 189 ? -6.604 -4.952 -7.986 1.00 89.12 189 GLY A CA 1
ATOM 1308 C C . GLY A 1 189 ? -5.915 -3.611 -8.230 1.00 89.12 189 GLY A C 1
ATOM 1309 O O . GLY A 1 189 ? -6.079 -3.038 -9.308 1.00 89.12 189 GLY A O 1
ATOM 1310 N N . ALA A 1 190 ? -5.138 -3.101 -7.270 1.00 93.94 190 ALA A N 1
ATOM 1311 C CA . ALA A 1 190 ? -4.383 -1.873 -7.464 1.00 93.94 190 ALA A CA 1
ATOM 1312 C C . ALA A 1 190 ? -3.092 -2.115 -8.261 1.00 93.94 190 ALA A C 1
ATOM 1314 O O . ALA A 1 190 ? -2.397 -3.120 -8.096 1.00 93.94 190 ALA A O 1
ATOM 1315 N N . VAL A 1 191 ? -2.709 -1.133 -9.075 1.00 95.88 191 VAL A N 1
ATOM 1316 C CA . VAL A 1 191 ? -1.326 -0.995 -9.529 1.00 95.88 191 VAL A CA 1
ATOM 1317 C C . VAL A 1 191 ? -0.540 -0.308 -8.417 1.00 95.88 191 VAL A C 1
ATOM 1319 O O . VAL A 1 191 ? -0.776 0.860 -8.103 1.00 95.88 191 VAL A O 1
ATOM 1322 N N . VAL A 1 192 ? 0.386 -1.042 -7.804 1.00 96.62 192 VAL A N 1
ATOM 1323 C CA . VAL A 1 192 ? 1.097 -0.588 -6.608 1.00 96.62 192 VAL A CA 1
ATOM 1324 C C . VAL A 1 192 ? 2.406 0.088 -6.992 1.00 96.62 192 VAL A C 1
ATOM 1326 O O . VAL A 1 192 ? 3.225 -0.517 -7.678 1.00 96.62 192 VAL A O 1
ATOM 1329 N N . LEU A 1 193 ? 2.631 1.313 -6.516 1.00 95.12 193 LEU A N 1
ATOM 1330 C CA . LEU A 1 193 ? 3.917 2.010 -6.553 1.00 95.12 193 LEU A CA 1
ATOM 1331 C C . LEU A 1 193 ? 4.573 1.927 -5.169 1.00 95.12 193 LEU A C 1
ATOM 1333 O O . LEU A 1 193 ? 4.178 2.652 -4.255 1.00 95.12 193 LEU A O 1
ATOM 1337 N N . LEU A 1 194 ? 5.592 1.076 -5.018 1.00 93.19 194 LEU A N 1
ATOM 1338 C CA . LEU A 1 194 ? 6.385 1.001 -3.789 1.00 93.19 194 LEU A CA 1
ATOM 1339 C C . LEU A 1 194 ? 7.515 2.043 -3.828 1.00 93.19 194 LEU A C 1
ATOM 1341 O O . LEU A 1 194 ? 8.313 2.094 -4.768 1.00 93.19 194 LEU A O 1
ATOM 1345 N N . ARG A 1 195 ? 7.579 2.871 -2.784 1.00 89.06 195 ARG A N 1
ATOM 1346 C CA . ARG A 1 195 ? 8.520 3.985 -2.619 1.00 89.06 195 ARG A CA 1
ATOM 1347 C C . ARG A 1 195 ? 9.499 3.713 -1.481 1.00 89.06 195 ARG A C 1
ATOM 1349 O O . ARG A 1 195 ? 9.133 3.124 -0.472 1.00 89.06 195 ARG A O 1
ATOM 1356 N N . GLU A 1 196 ? 10.734 4.192 -1.620 1.00 76.88 196 GLU A N 1
ATOM 1357 C CA . GLU A 1 196 ? 11.774 3.993 -0.594 1.00 76.88 196 GLU A CA 1
ATOM 1358 C C . GLU A 1 196 ? 11.814 5.090 0.478 1.00 76.88 196 GLU A C 1
ATOM 1360 O O . GLU A 1 196 ? 12.350 4.865 1.557 1.00 76.88 196 GLU A O 1
ATOM 1365 N N . ALA A 1 197 ? 11.264 6.276 0.200 1.00 70.19 197 ALA A N 1
ATOM 1366 C CA . ALA A 1 197 ? 11.348 7.424 1.099 1.00 70.19 197 ALA A CA 1
ATOM 1367 C C . ALA A 1 197 ? 9.990 8.100 1.304 1.00 70.19 197 ALA A C 1
ATOM 1369 O O . ALA A 1 197 ? 9.213 8.257 0.361 1.00 70.19 197 ALA A O 1
ATOM 1370 N N . SER A 1 198 ? 9.773 8.604 2.518 1.00 64.94 198 SER A N 1
ATOM 1371 C CA . SER A 1 198 ? 8.554 9.281 2.986 1.00 64.94 198 SER A CA 1
ATOM 1372 C C . SER A 1 198 ? 8.360 10.710 2.440 1.00 64.94 198 SER A C 1
ATOM 1374 O O . SER A 1 198 ? 7.600 11.490 3.003 1.00 64.94 198 SER A O 1
ATOM 1376 N N . GLY A 1 199 ? 9.072 11.092 1.372 1.00 70.25 199 GLY A N 1
ATOM 1377 C CA . GLY A 1 199 ? 8.968 12.419 0.748 1.00 70.25 199 GLY A CA 1
ATOM 1378 C C . GLY A 1 199 ? 7.718 12.589 -0.131 1.00 70.25 199 GLY A C 1
ATOM 1379 O O . GLY A 1 199 ? 6.865 11.697 -0.166 1.00 70.25 199 GLY A O 1
ATOM 1380 N N . PRO A 1 200 ? 7.613 13.676 -0.914 1.00 72.25 200 PRO A N 1
ATOM 1381 C CA . PRO A 1 200 ? 6.604 13.765 -1.966 1.00 72.25 200 PRO A CA 1
ATOM 1382 C C . PRO A 1 200 ? 6.870 12.705 -3.053 1.00 72.25 200 PRO A C 1
ATOM 1384 O O . PRO A 1 200 ? 8.035 12.406 -3.344 1.00 72.25 200 PRO A O 1
ATOM 1387 N N . PRO A 1 201 ? 5.824 12.092 -3.628 1.00 80.75 201 PRO A N 1
ATOM 1388 C CA . PRO A 1 201 ? 5.980 11.123 -4.707 1.00 80.75 201 PRO A CA 1
ATOM 1389 C C . PRO A 1 201 ? 6.531 11.780 -5.981 1.00 80.75 201 PRO A C 1
ATOM 1391 O O . PRO A 1 201 ? 6.213 12.924 -6.298 1.00 80.75 201 PRO A O 1
ATOM 1394 N N . ASP A 1 202 ? 7.356 11.040 -6.726 1.00 86.44 202 ASP A N 1
ATOM 1395 C CA . ASP A 1 202 ? 7.842 11.470 -8.040 1.00 86.44 202 ASP A CA 1
ATOM 1396 C C . ASP A 1 202 ? 6.685 11.454 -9.048 1.00 86.44 202 ASP A C 1
ATOM 1398 O O . ASP A 1 202 ? 6.113 10.398 -9.335 1.00 86.44 202 ASP A O 1
ATOM 1402 N N . LEU A 1 203 ? 6.361 12.622 -9.608 1.00 90.06 203 LEU A N 1
ATOM 1403 C CA . LEU A 1 203 ? 5.296 12.778 -10.599 1.00 90.06 203 LEU A CA 1
ATOM 1404 C C . LEU A 1 203 ? 5.514 11.920 -11.849 1.00 90.06 203 LEU A C 1
ATOM 1406 O O . LEU A 1 203 ? 4.546 11.434 -12.426 1.00 90.06 203 LEU A O 1
ATOM 1410 N N . THR A 1 204 ? 6.765 11.680 -12.246 1.00 88.81 204 THR A N 1
ATOM 1411 C CA . THR A 1 204 ? 7.085 10.827 -13.400 1.00 88.81 204 THR A CA 1
ATOM 1412 C C . THR A 1 204 ? 6.746 9.366 -13.108 1.00 88.81 204 THR A C 1
ATOM 1414 O O . THR A 1 204 ? 6.204 8.659 -13.962 1.00 88.81 204 THR A O 1
ATOM 1417 N N . ALA A 1 205 ? 7.039 8.910 -11.888 1.00 88.75 205 ALA A N 1
ATOM 1418 C CA . ALA A 1 205 ? 6.699 7.565 -11.441 1.00 88.75 205 ALA A CA 1
ATOM 1419 C C . ALA A 1 205 ? 5.179 7.390 -11.312 1.00 88.75 205 ALA A C 1
ATOM 1421 O O . ALA A 1 205 ? 4.647 6.383 -11.784 1.00 88.75 205 ALA A O 1
ATOM 1422 N N . LEU A 1 206 ? 4.483 8.386 -10.746 1.00 92.69 206 LEU A N 1
ATOM 1423 C CA . LEU A 1 206 ? 3.019 8.404 -10.655 1.00 92.69 206 LEU A CA 1
ATOM 1424 C C . LEU A 1 206 ? 2.360 8.353 -12.031 1.00 92.69 206 LEU A C 1
ATOM 1426 O O . LEU A 1 206 ? 1.464 7.541 -12.244 1.00 92.69 206 LEU A O 1
ATOM 1430 N N . HIS A 1 207 ? 2.837 9.171 -12.969 1.00 94.00 207 HIS A N 1
ATOM 1431 C CA . HIS A 1 207 ? 2.331 9.204 -14.334 1.00 94.00 207 HIS A CA 1
ATOM 1432 C C . HIS A 1 207 ? 2.404 7.827 -14.995 1.00 94.00 207 HIS A C 1
ATOM 1434 O O . HIS A 1 207 ? 1.403 7.293 -15.466 1.00 94.00 207 HIS A O 1
ATOM 1440 N N . ARG A 1 208 ? 3.585 7.200 -14.962 1.00 90.50 208 ARG A N 1
ATOM 1441 C CA . ARG A 1 208 ? 3.785 5.867 -15.541 1.00 90.50 208 ARG A CA 1
ATOM 1442 C C . ARG A 1 208 ? 2.884 4.810 -14.913 1.00 90.50 208 ARG A C 1
ATOM 1444 O O . ARG A 1 208 ? 2.318 3.994 -15.630 1.00 90.50 208 ARG A O 1
ATOM 1451 N N . VAL A 1 209 ? 2.741 4.826 -13.589 1.00 92.12 209 VAL A N 1
ATOM 1452 C CA . VAL A 1 209 ? 1.899 3.850 -12.891 1.00 92.12 209 VAL A CA 1
ATOM 1453 C C . VAL A 1 209 ? 0.406 4.060 -13.175 1.00 92.12 209 VAL A C 1
ATOM 1455 O O . VAL A 1 209 ? -0.329 3.080 -13.260 1.00 92.12 209 VAL A O 1
ATOM 1458 N N . ALA A 1 210 ? -0.036 5.304 -13.379 1.00 93.75 210 ALA A N 1
ATOM 1459 C CA . ALA A 1 210 ? -1.407 5.603 -13.786 1.00 93.75 210 ALA A CA 1
ATOM 1460 C C . ALA A 1 210 ? -1.698 5.110 -15.213 1.00 93.75 210 ALA A C 1
ATOM 1462 O O . ALA A 1 210 ? -2.723 4.472 -15.436 1.00 93.75 210 ALA A O 1
ATOM 1463 N N . VAL A 1 211 ? -0.770 5.302 -16.157 1.00 92.06 211 VAL A N 1
ATOM 1464 C CA . VAL A 1 211 ? -0.874 4.726 -17.512 1.00 92.06 211 VAL A CA 1
ATOM 1465 C C . VAL A 1 211 ? -0.923 3.193 -17.459 1.00 92.06 211 VAL A C 1
ATOM 1467 O O . VAL A 1 211 ? -1.725 2.556 -18.144 1.00 92.06 211 VAL A O 1
ATOM 1470 N N . ASP A 1 212 ? -0.128 2.582 -16.579 1.00 89.38 212 ASP A N 1
ATOM 1471 C CA . ASP A 1 212 ? -0.110 1.131 -16.371 1.00 89.38 212 ASP A CA 1
ATOM 1472 C C . ASP A 1 212 ? -1.396 0.567 -15.744 1.00 89.38 212 ASP A C 1
ATOM 1474 O O . ASP A 1 212 ? -1.614 -0.649 -15.818 1.00 89.38 212 ASP A O 1
ATOM 1478 N N . ALA A 1 213 ? -2.251 1.413 -15.158 1.00 89.94 213 ALA A N 1
ATOM 1479 C CA . ALA A 1 213 ? -3.585 1.023 -14.704 1.00 89.94 213 ALA A CA 1
ATOM 1480 C C . ALA A 1 213 ? -4.547 0.753 -15.875 1.00 89.94 213 ALA A C 1
ATOM 1482 O O . ALA A 1 213 ? -5.561 0.088 -15.681 1.00 89.94 213 ALA A O 1
ATOM 1483 N N . ARG A 1 214 ? -4.197 1.195 -17.097 1.00 88.62 214 ARG A N 1
ATOM 1484 C CA . ARG A 1 214 ? -4.902 0.894 -18.358 1.00 88.62 214 ARG A CA 1
ATOM 1485 C C . ARG A 1 214 ? -6.399 1.226 -18.324 1.00 88.62 214 ARG A C 1
ATOM 1487 O O . ARG A 1 214 ? -7.207 0.493 -18.891 1.00 88.62 214 ARG A O 1
ATOM 1494 N N . ALA A 1 215 ? -6.746 2.337 -17.680 1.00 90.25 215 ALA A N 1
ATOM 1495 C CA . ALA A 1 215 ? -8.110 2.833 -17.566 1.00 90.25 215 ALA A CA 1
ATOM 1496 C C . ALA A 1 215 ? -8.195 4.305 -17.995 1.00 90.25 215 ALA A C 1
ATOM 1498 O O . ALA A 1 215 ? -7.270 5.083 -17.767 1.00 90.25 215 ALA A O 1
ATOM 1499 N N . SER A 1 216 ? -9.327 4.681 -18.590 1.00 90.06 216 SER A N 1
ATOM 1500 C CA . SER A 1 216 ? -9.721 6.067 -18.901 1.00 90.06 216 SER A CA 1
ATOM 1501 C C . SER A 1 216 ? -9.963 6.893 -17.632 1.00 90.06 216 SER A C 1
ATOM 1503 O O . SER A 1 216 ? -9.774 8.108 -17.625 1.00 90.06 216 SER A O 1
ATOM 1505 N N . HIS A 1 217 ? -10.354 6.236 -16.542 1.00 92.00 217 HIS A N 1
ATOM 1506 C CA . HIS A 1 217 ? -10.586 6.837 -15.235 1.00 92.00 217 HIS A CA 1
ATOM 1507 C C . HIS A 1 217 ? -9.639 6.204 -14.216 1.00 92.00 217 HIS A C 1
ATOM 1509 O O . HIS A 1 217 ? -9.577 4.981 -14.116 1.00 92.00 217 HIS A O 1
ATOM 1515 N N . VAL A 1 218 ? -8.896 7.011 -13.457 1.00 94.81 218 VAL A N 1
ATOM 1516 C CA . VAL A 1 218 ? -7.946 6.518 -12.448 1.00 94.81 218 VAL A CA 1
ATOM 1517 C C . VAL A 1 218 ? -8.266 7.094 -11.075 1.00 94.81 218 VAL A C 1
ATOM 1519 O O . VAL A 1 218 ? -8.429 8.304 -10.927 1.00 94.81 218 VAL A O 1
ATOM 1522 N N . ALA A 1 219 ? -8.304 6.226 -10.064 1.00 95.62 219 ALA A N 1
ATOM 1523 C CA . ALA A 1 219 ? -8.338 6.606 -8.658 1.00 95.62 219 ALA A CA 1
ATOM 1524 C C . ALA A 1 219 ? -6.954 6.403 -8.028 1.00 95.62 219 ALA A C 1
ATOM 1526 O O . ALA A 1 219 ? -6.399 5.305 -8.064 1.00 95.62 219 ALA A O 1
ATOM 1527 N N . LEU A 1 220 ? -6.395 7.462 -7.448 1.00 96.69 220 LEU A N 1
ATOM 1528 C CA . LEU A 1 220 ? -5.071 7.486 -6.837 1.00 96.69 220 LEU A CA 1
ATOM 1529 C C . LEU A 1 220 ? -5.179 7.564 -5.311 1.00 96.69 220 LEU A C 1
ATOM 1531 O O . LEU A 1 220 ? -5.729 8.521 -4.767 1.00 96.69 220 LEU A O 1
ATOM 1535 N N . LEU A 1 221 ? -4.579 6.586 -4.637 1.00 97.06 221 LEU A N 1
ATOM 1536 C CA . LEU A 1 221 ? -4.335 6.550 -3.197 1.00 97.06 221 LEU A CA 1
ATOM 1537 C C . LEU A 1 221 ? -2.845 6.862 -2.953 1.00 97.06 221 LEU A C 1
ATOM 1539 O O . LEU A 1 221 ? -2.006 5.983 -3.163 1.00 97.06 221 LEU A O 1
ATOM 1543 N N . PRO A 1 222 ? -2.476 8.100 -2.573 1.00 94.25 222 PRO A N 1
ATOM 1544 C CA . PRO A 1 222 ? -1.084 8.550 -2.643 1.00 94.25 222 PRO A CA 1
ATOM 1545 C C . PRO A 1 222 ? -0.185 8.117 -1.479 1.00 94.25 222 PRO A C 1
ATOM 1547 O O . PRO A 1 222 ? 1.038 8.244 -1.587 1.00 94.25 222 PRO A O 1
ATOM 1550 N N . GLY A 1 223 ? -0.761 7.645 -0.370 1.00 92.88 223 GLY A N 1
ATOM 1551 C CA . GLY A 1 223 ? -0.026 7.209 0.823 1.00 92.88 223 GLY A CA 1
ATOM 1552 C C . GLY A 1 223 ? 0.816 8.306 1.489 1.00 92.88 223 GLY A C 1
ATOM 1553 O O . GLY A 1 223 ? 1.658 8.003 2.331 1.00 92.88 223 GLY A O 1
ATOM 1554 N N . ALA A 1 224 ? 0.625 9.562 1.080 1.00 90.62 224 ALA A N 1
ATOM 1555 C CA . ALA A 1 224 ? 1.352 10.754 1.498 1.00 90.62 224 ALA A CA 1
ATOM 1556 C C . ALA A 1 224 ? 0.585 12.004 1.037 1.00 90.62 224 ALA A C 1
ATOM 1558 O O . ALA A 1 224 ? -0.260 11.926 0.142 1.00 90.62 224 ALA A O 1
ATOM 1559 N N . ASP A 1 225 ? 0.928 13.167 1.589 1.00 88.25 225 ASP A N 1
ATOM 1560 C CA . ASP A 1 225 ? 0.399 14.439 1.099 1.00 88.25 225 ASP A CA 1
ATOM 1561 C C . ASP A 1 225 ? 0.891 14.732 -0.328 1.00 88.25 225 ASP A C 1
ATOM 1563 O O . ASP A 1 225 ? 2.093 14.772 -0.613 1.00 88.25 225 ASP A O 1
ATOM 1567 N N . LEU A 1 226 ? -0.063 14.982 -1.226 1.00 89.31 226 LEU A N 1
ATOM 1568 C CA . LEU A 1 226 ? 0.164 15.462 -2.586 1.00 89.31 226 LEU A CA 1
ATOM 1569 C C . LEU A 1 226 ? -0.282 16.918 -2.680 1.00 89.31 226 LEU A C 1
ATOM 1571 O O . LEU A 1 226 ? -1.406 17.258 -2.313 1.00 89.31 226 LEU A O 1
ATOM 1575 N N . ARG A 1 227 ? 0.587 17.788 -3.197 1.00 91.38 227 ARG A N 1
ATOM 1576 C CA . ARG A 1 227 ? 0.234 19.198 -3.399 1.00 91.38 227 ARG A CA 1
ATOM 1577 C C . ARG A 1 227 ? -0.757 19.322 -4.552 1.00 91.38 227 ARG A C 1
ATOM 1579 O O . ARG A 1 227 ? -0.624 18.634 -5.560 1.00 91.38 227 ARG A O 1
ATOM 1586 N N . GLU A 1 228 ? -1.697 20.253 -4.441 1.00 91.44 228 GLU A N 1
ATOM 1587 C CA . GLU A 1 228 ? -2.714 20.481 -5.476 1.00 91.44 228 GLU A CA 1
ATOM 1588 C C . GLU A 1 228 ? -2.094 20.822 -6.844 1.00 91.44 228 GLU A C 1
ATOM 1590 O O . GLU A 1 228 ? -2.508 20.267 -7.860 1.00 91.44 228 GLU A O 1
ATOM 1595 N N . ASP A 1 229 ? -1.026 21.629 -6.860 1.00 94.00 229 ASP A N 1
ATOM 1596 C CA . ASP A 1 229 ? -0.268 21.957 -8.078 1.00 94.00 229 ASP A CA 1
ATOM 1597 C C . ASP A 1 229 ? 0.350 20.715 -8.749 1.00 94.00 229 ASP A C 1
ATOM 1599 O O . ASP A 1 229 ? 0.397 20.617 -9.979 1.00 94.00 229 ASP A O 1
ATOM 1603 N N . ASP A 1 230 ? 0.816 19.751 -7.946 1.00 93.75 230 ASP A N 1
ATOM 1604 C CA . ASP A 1 230 ? 1.397 18.496 -8.435 1.00 93.75 230 ASP A CA 1
ATOM 1605 C C . ASP A 1 230 ? 0.300 17.605 -9.035 1.00 93.75 230 ASP A C 1
ATOM 1607 O O . ASP A 1 230 ? 0.491 17.012 -10.098 1.00 93.75 230 ASP A O 1
ATOM 1611 N N . VAL A 1 231 ? -0.877 17.563 -8.400 1.00 94.56 231 VAL A N 1
ATOM 1612 C CA . VAL A 1 231 ? -2.047 16.832 -8.906 1.00 94.56 231 VAL A CA 1
ATOM 1613 C C . VAL A 1 231 ? -2.542 17.427 -10.223 1.00 94.56 231 VAL A C 1
ATOM 1615 O O . VAL A 1 231 ? -2.830 16.674 -11.153 1.00 94.56 231 VAL A O 1
ATOM 1618 N N . GLU A 1 232 ? -2.624 18.753 -10.347 1.00 94.88 232 GLU A N 1
ATOM 1619 C CA . GLU A 1 232 ? -3.067 19.375 -11.600 1.00 94.88 232 GLU A CA 1
ATOM 1620 C C . GLU A 1 232 ? -2.043 19.185 -12.725 1.00 94.88 232 GLU A C 1
ATOM 1622 O O . GLU A 1 232 ? -2.416 18.889 -13.862 1.00 94.88 232 GLU A O 1
ATOM 1627 N N . SER A 1 233 ? -0.750 19.258 -12.399 1.00 94.62 233 SER A N 1
ATOM 1628 C CA . SER A 1 233 ? 0.324 18.944 -13.347 1.00 94.62 233 SER A CA 1
ATOM 1629 C C . SER A 1 233 ? 0.232 17.496 -13.839 1.00 94.62 233 SER A C 1
ATOM 1631 O O . SER A 1 233 ? 0.337 17.247 -15.039 1.00 94.62 233 SER A O 1
ATOM 1633 N N . LEU A 1 234 ? -0.024 16.548 -12.932 1.00 95.62 234 LEU A N 1
ATOM 1634 C CA . LEU A 1 234 ? -0.213 15.135 -13.261 1.00 95.62 234 LEU A CA 1
ATOM 1635 C C . LEU A 1 234 ? -1.471 14.901 -14.112 1.00 95.62 234 LEU A C 1
ATOM 1637 O O . LEU A 1 234 ? -1.434 14.136 -15.070 1.00 95.62 234 LEU A O 1
ATOM 1641 N N . ARG A 1 235 ? -2.584 15.582 -13.815 1.00 96.19 235 ARG A N 1
ATOM 1642 C CA . ARG A 1 235 ? -3.796 15.528 -14.651 1.00 96.19 235 ARG A CA 1
ATOM 1643 C C . ARG A 1 235 ? -3.535 16.016 -16.066 1.00 96.19 235 ARG A C 1
ATOM 1645 O O . ARG A 1 235 ? -4.060 15.438 -17.009 1.00 96.19 235 ARG A O 1
ATOM 1652 N N . ALA A 1 236 ? -2.778 17.100 -16.217 1.00 93.69 236 ALA A N 1
ATOM 1653 C CA . ALA A 1 236 ? -2.478 17.657 -17.527 1.00 93.69 236 ALA A CA 1
ATOM 1654 C C . ALA A 1 236 ? -1.699 16.667 -18.398 1.00 93.69 236 ALA A C 1
ATOM 1656 O O . ALA A 1 236 ? -2.090 16.458 -19.540 1.00 93.69 236 ALA A O 1
ATOM 1657 N N . THR A 1 237 ? -0.668 16.023 -17.847 1.00 94.75 237 THR A N 1
ATOM 1658 C CA . THR A 1 237 ? 0.160 15.064 -18.591 1.00 94.75 237 THR A CA 1
ATOM 1659 C C . THR A 1 237 ? -0.582 13.766 -18.908 1.00 94.75 237 THR A C 1
ATOM 1661 O O . THR A 1 237 ? -0.503 13.283 -20.030 1.00 94.75 237 THR A O 1
ATOM 1664 N N . LEU A 1 238 ? -1.389 13.244 -17.980 1.00 95.44 238 LEU A N 1
ATOM 1665 C CA . LEU A 1 238 ? -2.133 11.995 -18.196 1.00 95.44 238 LEU A CA 1
ATOM 1666 C C . LEU A 1 238 ? -3.228 12.090 -19.270 1.00 95.44 238 LEU A C 1
ATOM 1668 O O . LEU A 1 238 ? -3.556 11.084 -19.902 1.00 95.44 238 LEU A O 1
ATOM 1672 N N . ARG A 1 239 ? -3.783 13.286 -19.511 1.00 93.44 239 ARG A N 1
ATOM 1673 C CA . ARG A 1 239 ? -4.755 13.500 -20.598 1.00 93.44 239 ARG A CA 1
ATOM 1674 C C . ARG A 1 239 ? -4.140 13.260 -21.975 1.00 93.44 239 ARG A C 1
ATOM 1676 O O . ARG A 1 239 ? -4.844 12.776 -22.860 1.00 93.44 239 ARG A O 1
ATOM 1683 N N . ASP A 1 240 ? -2.852 13.559 -22.146 1.00 91.31 240 ASP A N 1
ATOM 1684 C CA . ASP A 1 240 ? -2.144 13.322 -23.409 1.00 91.31 240 ASP A CA 1
ATOM 1685 C C . ASP A 1 240 ? -2.022 11.815 -23.718 1.00 91.31 240 ASP A C 1
ATOM 1687 O O . ASP A 1 240 ? -1.996 11.428 -24.887 1.00 91.31 240 ASP A O 1
ATOM 1691 N N . ASP A 1 241 ? -2.059 10.971 -22.680 1.00 91.38 241 ASP A N 1
ATOM 1692 C CA . ASP A 1 241 ? -2.013 9.505 -22.762 1.00 91.38 241 ASP A CA 1
ATOM 1693 C C . ASP A 1 241 ? -3.401 8.832 -22.701 1.00 91.38 241 ASP A C 1
ATOM 1695 O O . ASP A 1 241 ? -3.508 7.608 -22.606 1.00 91.38 241 ASP A O 1
ATOM 1699 N N . GLY A 1 242 ? -4.486 9.610 -22.802 1.00 89.94 242 GLY A N 1
ATOM 1700 C CA . GLY A 1 242 ? -5.853 9.088 -22.907 1.00 89.94 242 GLY A CA 1
ATOM 1701 C C . GLY A 1 242 ? -6.545 8.774 -21.577 1.00 89.94 242 GLY A C 1
ATOM 1702 O O . GLY A 1 242 ? -7.601 8.141 -21.588 1.00 89.94 242 GLY A O 1
ATOM 1703 N N . ILE A 1 243 ? -5.998 9.228 -20.445 1.00 93.56 243 ILE A N 1
ATOM 1704 C CA . ILE A 1 243 ? -6.699 9.186 -19.157 1.00 93.56 243 ILE A CA 1
ATOM 1705 C C . ILE A 1 243 ? -7.566 10.442 -19.031 1.00 93.56 243 ILE A C 1
ATOM 1707 O O . ILE A 1 243 ? -7.074 11.566 -18.926 1.00 93.56 243 ILE A O 1
ATOM 1711 N N . GLU A 1 244 ? -8.880 10.253 -19.044 1.00 93.38 244 GLU A N 1
ATOM 1712 C CA . GLU A 1 244 ? -9.877 11.319 -19.007 1.00 93.38 244 GLU A CA 1
ATOM 1713 C C . GLU A 1 244 ? -10.012 11.941 -17.614 1.00 93.38 244 GLU A C 1
ATOM 1715 O O . GLU A 1 244 ? -10.153 13.162 -17.488 1.00 93.38 244 GLU A O 1
ATOM 1720 N N . THR A 1 245 ? -9.963 11.120 -16.558 1.00 93.12 245 THR A N 1
ATOM 1721 C CA . THR A 1 245 ? -10.095 11.599 -15.175 1.00 93.12 245 THR A CA 1
ATOM 1722 C C . THR A 1 245 ? -9.072 10.973 -14.232 1.00 93.12 245 THR A C 1
ATOM 1724 O O . THR A 1 245 ? -8.779 9.781 -14.287 1.00 93.12 245 THR A O 1
ATOM 1727 N N . LEU A 1 246 ? -8.562 11.806 -13.320 1.00 95.12 246 LEU A N 1
ATOM 1728 C CA . LEU A 1 246 ? -7.774 11.391 -12.163 1.00 95.12 246 LEU A CA 1
ATOM 1729 C C . LEU A 1 246 ? -8.450 11.911 -10.892 1.00 95.12 246 LEU A C 1
ATOM 1731 O O . LEU A 1 246 ? -8.442 13.121 -10.618 1.00 95.12 246 LEU A O 1
ATOM 1735 N N . GLU A 1 247 ? -9.007 10.986 -10.121 1.00 94.62 247 GLU A N 1
ATOM 1736 C CA . GLU A 1 247 ? -9.522 11.225 -8.780 1.00 94.62 247 GLU A CA 1
ATOM 1737 C C . GLU A 1 247 ? -8.437 10.891 -7.752 1.00 94.62 247 GLU A C 1
ATOM 1739 O O . GLU A 1 247 ? -7.873 9.801 -7.773 1.00 94.62 247 GLU A O 1
ATOM 1744 N N . VAL A 1 248 ? -8.125 11.824 -6.853 1.00 95.81 248 VAL A N 1
ATOM 1745 C CA . VAL A 1 248 ? -7.167 11.589 -5.764 1.00 95.81 248 VAL A CA 1
ATOM 1746 C C . VAL A 1 248 ? -7.955 11.464 -4.472 1.00 95.81 248 VAL A C 1
ATOM 1748 O O . VAL A 1 248 ? -8.614 12.416 -4.057 1.00 95.81 248 VAL A O 1
ATOM 1751 N N . LEU A 1 249 ? -7.890 10.290 -3.855 1.00 95.50 249 LEU A N 1
ATOM 1752 C CA . LEU A 1 249 ? -8.517 10.019 -2.567 1.00 95.50 249 LEU A CA 1
ATOM 1753 C C . LEU A 1 249 ? -7.595 10.506 -1.432 1.00 95.50 249 LEU A C 1
ATOM 1755 O O . LEU A 1 249 ? -6.371 10.428 -1.578 1.00 95.50 249 LEU A O 1
ATOM 1759 N N . PRO A 1 250 ? -8.139 10.992 -0.299 1.00 92.88 250 PRO A N 1
ATOM 1760 C CA . PRO A 1 250 ? -7.369 11.616 0.785 1.00 92.88 250 PRO A CA 1
ATOM 1761 C C . PRO A 1 250 ? -6.598 10.600 1.656 1.00 92.88 250 PRO A C 1
ATOM 1763 O O . PRO A 1 250 ? -6.662 10.622 2.882 1.00 92.88 250 PRO A O 1
ATOM 1766 N N . ALA A 1 251 ? -5.843 9.692 1.035 1.00 94.38 251 ALA A N 1
ATOM 1767 C CA . ALA A 1 251 ? -5.036 8.695 1.728 1.00 94.38 251 ALA A CA 1
ATOM 1768 C C . ALA A 1 251 ? -3.625 9.224 2.017 1.00 94.38 251 ALA A C 1
ATOM 1770 O O . ALA A 1 251 ? -2.700 9.035 1.229 1.00 94.38 251 ALA A O 1
ATOM 1771 N N . VAL A 1 252 ? -3.461 9.879 3.167 1.00 91.31 252 VAL A N 1
ATOM 1772 C CA . VAL A 1 252 ? -2.216 10.578 3.550 1.00 91.31 252 VAL A CA 1
ATOM 1773 C C . VAL A 1 252 ? -1.169 9.688 4.234 1.00 91.31 252 VAL A C 1
ATOM 1775 O O . VAL A 1 252 ? -0.066 10.143 4.523 1.00 91.31 252 VAL A O 1
ATOM 1778 N N . THR A 1 253 ? -1.487 8.416 4.496 1.00 93.06 253 THR A N 1
ATOM 1779 C CA . THR A 1 253 ? -0.544 7.417 5.036 1.00 93.06 253 THR A CA 1
ATOM 1780 C C . THR A 1 253 ? -0.768 6.051 4.391 1.00 93.06 253 THR A C 1
ATOM 1782 O O . THR A 1 253 ? -1.848 5.787 3.864 1.00 93.06 253 THR A O 1
ATOM 1785 N N . ASP A 1 254 ? 0.208 5.147 4.508 1.00 95.31 254 ASP A N 1
ATOM 1786 C CA . ASP A 1 254 ? 0.084 3.747 4.067 1.00 95.31 254 ASP A CA 1
ATOM 1787 C C . ASP A 1 254 ? -1.135 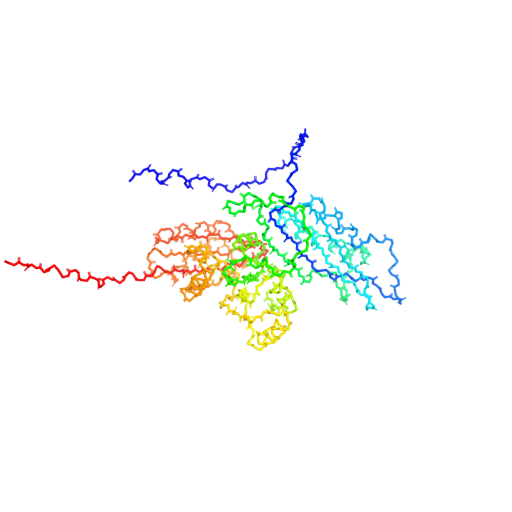3.027 4.672 1.00 95.31 254 ASP A C 1
ATOM 1789 O O . ASP A 1 254 ? -1.778 2.216 4.008 1.00 95.31 254 ASP A O 1
ATOM 1793 N N . LEU A 1 255 ? -1.492 3.348 5.922 1.00 96.44 255 LEU A N 1
ATOM 1794 C CA . LEU A 1 255 ? -2.658 2.755 6.572 1.00 96.44 255 LEU A CA 1
ATOM 1795 C C . LEU A 1 255 ? -3.970 3.221 5.926 1.00 96.44 255 LEU A C 1
ATOM 1797 O O . LEU A 1 255 ? -4.871 2.408 5.755 1.00 96.44 255 LEU A O 1
ATOM 1801 N N . HIS A 1 256 ? -4.069 4.488 5.509 1.00 96.00 256 HIS A N 1
ATOM 1802 C CA . HIS A 1 256 ? -5.238 4.963 4.762 1.00 96.00 256 HIS A CA 1
ATOM 1803 C C . HIS A 1 256 ? -5.399 4.226 3.431 1.00 96.00 256 HIS A C 1
ATOM 1805 O O . HIS A 1 256 ? -6.515 3.906 3.040 1.00 96.00 256 HIS A O 1
ATOM 1811 N N . VAL A 1 257 ? -4.289 3.934 2.744 1.00 97.12 257 VAL A N 1
ATOM 1812 C CA . VAL A 1 257 ? -4.307 3.165 1.491 1.00 97.12 257 VAL A CA 1
ATOM 1813 C C . VAL A 1 257 ? -4.873 1.764 1.735 1.00 97.12 257 VAL A C 1
ATOM 1815 O O . VAL A 1 257 ? -5.747 1.324 0.990 1.00 97.12 257 VAL A O 1
ATOM 1818 N N . ALA A 1 258 ? -4.420 1.091 2.799 1.00 97.00 258 ALA A N 1
ATOM 1819 C CA . ALA A 1 258 ? -4.919 -0.227 3.182 1.00 97.00 258 ALA A CA 1
ATOM 1820 C C . ALA A 1 258 ? -6.409 -0.203 3.563 1.00 97.00 258 ALA A C 1
ATOM 1822 O O . ALA A 1 258 ? -7.166 -1.036 3.072 1.00 97.00 258 ALA A O 1
ATOM 1823 N N . VAL A 1 259 ? -6.836 0.766 4.380 1.00 95.88 259 VAL A N 1
ATOM 1824 C CA . VAL A 1 259 ? -8.240 0.942 4.798 1.00 95.88 259 VAL A CA 1
ATOM 1825 C C . VAL A 1 259 ? -9.152 1.180 3.593 1.00 95.88 259 VAL A C 1
ATOM 1827 O O . VAL A 1 259 ? -10.139 0.470 3.415 1.00 95.88 259 VAL A O 1
ATOM 1830 N N . ALA A 1 260 ? -8.787 2.118 2.716 1.00 96.00 260 ALA A N 1
ATOM 1831 C CA . ALA A 1 260 ? -9.569 2.449 1.529 1.00 96.00 260 ALA A CA 1
ATOM 1832 C C . ALA A 1 260 ? -9.759 1.238 0.601 1.00 96.00 260 ALA A C 1
ATOM 1834 O O . ALA A 1 260 ? -10.867 0.977 0.130 1.00 96.00 260 ALA A O 1
ATOM 1835 N N . LEU A 1 261 ? -8.687 0.476 0.353 1.00 94.88 261 LEU A N 1
ATOM 1836 C CA . LEU A 1 261 ? -8.761 -0.724 -0.480 1.00 94.88 261 LEU A CA 1
ATOM 1837 C C . LEU A 1 261 ? -9.517 -1.862 0.205 1.00 94.88 261 LEU A C 1
ATOM 1839 O O . LEU A 1 261 ? -10.298 -2.534 -0.458 1.00 94.88 261 LEU A O 1
ATOM 1843 N N . ALA A 1 262 ? -9.352 -2.060 1.514 1.00 93.50 262 ALA A N 1
ATOM 1844 C CA . ALA A 1 262 ? -10.122 -3.057 2.250 1.00 93.50 262 ALA A CA 1
ATOM 1845 C C . ALA A 1 262 ? -11.629 -2.769 2.162 1.00 93.50 262 ALA A C 1
ATOM 1847 O O . ALA A 1 262 ? -12.398 -3.664 1.820 1.00 93.50 262 ALA A O 1
ATOM 1848 N N . ALA A 1 263 ? -12.042 -1.514 2.365 1.00 92.69 263 ALA A N 1
ATOM 1849 C CA . ALA A 1 263 ? -13.437 -1.097 2.239 1.00 92.69 263 ALA A CA 1
ATOM 1850 C C . ALA A 1 263 ? -13.992 -1.322 0.822 1.00 92.69 263 ALA A C 1
ATOM 1852 O O . ALA A 1 263 ? -15.095 -1.848 0.659 1.00 92.69 263 ALA A O 1
ATOM 1853 N N . ALA A 1 264 ? -13.208 -1.005 -0.212 1.00 91.44 264 ALA A N 1
ATOM 1854 C CA . ALA A 1 264 ? -13.582 -1.258 -1.603 1.00 91.44 264 ALA A CA 1
ATOM 1855 C C . ALA A 1 264 ? -13.823 -2.750 -1.907 1.00 91.44 264 ALA A C 1
ATOM 1857 O O . ALA A 1 264 ? -14.632 -3.068 -2.774 1.00 91.44 264 ALA A O 1
ATOM 1858 N N . GLN A 1 265 ? -13.159 -3.666 -1.197 1.00 89.81 265 GLN A N 1
ATOM 1859 C CA . GLN A 1 265 ? -13.313 -5.113 -1.392 1.00 89.81 265 GLN A CA 1
ATOM 1860 C C . GLN A 1 265 ? -14.552 -5.702 -0.695 1.00 89.81 265 GLN A C 1
ATOM 1862 O O . GLN A 1 265 ? -14.916 -6.843 -0.976 1.00 89.81 265 GLN A O 1
ATOM 1867 N N . LEU A 1 266 ? -15.204 -4.955 0.204 1.00 87.62 266 LEU A N 1
ATOM 1868 C CA . LEU A 1 266 ? -16.384 -5.413 0.952 1.00 87.62 266 LEU A CA 1
ATOM 1869 C C . LEU A 1 266 ? -17.709 -5.170 0.220 1.00 87.62 266 LEU A C 1
ATOM 1871 O O . LEU A 1 266 ? -18.738 -5.715 0.622 1.00 87.62 266 LEU A O 1
ATOM 1875 N N . VAL A 1 267 ? -17.702 -4.351 -0.831 1.00 85.06 267 VAL A N 1
ATOM 1876 C CA . VAL A 1 267 ? -18.903 -4.009 -1.599 1.00 85.06 267 VAL A CA 1
ATOM 1877 C C . VAL A 1 267 ? -18.953 -4.753 -2.931 1.00 85.06 267 VAL A C 1
ATOM 1879 O O . VAL A 1 267 ? -17.933 -5.157 -3.488 1.00 85.06 267 VAL A O 1
ATOM 1882 N N . GLU A 1 268 ? -20.171 -4.927 -3.448 1.00 76.12 268 GLU A N 1
ATOM 1883 C CA . GLU A 1 268 ? -20.440 -5.539 -4.754 1.00 76.12 268 GLU A CA 1
ATOM 1884 C C . GLU A 1 268 ? -19.573 -4.917 -5.873 1.00 76.12 268 GLU A C 1
ATOM 1886 O O . GLU A 1 268 ? -19.226 -3.735 -5.805 1.00 76.12 268 GLU A O 1
ATOM 1891 N N . PRO A 1 269 ? -19.250 -5.667 -6.947 1.00 65.50 269 PRO A N 1
ATOM 1892 C CA . PRO A 1 269 ? -18.138 -5.383 -7.868 1.00 65.50 269 PRO A CA 1
ATOM 1893 C C . PRO A 1 269 ? -18.309 -4.140 -8.758 1.00 65.50 269 PRO A C 1
ATOM 1895 O O . PRO A 1 269 ? -17.507 -3.903 -9.665 1.00 65.50 269 PRO A O 1
ATOM 1898 N N . GLY A 1 270 ? -19.349 -3.343 -8.524 1.00 74.38 270 GLY A N 1
ATOM 1899 C CA . GLY A 1 270 ? -19.573 -2.090 -9.213 1.00 74.38 270 GLY A CA 1
ATOM 1900 C C . GLY A 1 270 ? -18.485 -1.072 -8.872 1.00 74.38 270 GLY A C 1
ATOM 1901 O O . GLY A 1 270 ? -18.233 -0.727 -7.720 1.00 74.38 270 GLY A O 1
ATOM 1902 N N . ALA A 1 271 ? -17.818 -0.585 -9.909 1.00 75.25 271 ALA A N 1
ATOM 1903 C CA . ALA A 1 271 ? -16.634 0.249 -9.784 1.00 75.25 271 ALA A CA 1
ATOM 1904 C C . ALA A 1 271 ? -16.880 1.573 -9.034 1.00 75.25 271 ALA A C 1
ATOM 1906 O O . ALA A 1 271 ? -16.057 1.983 -8.217 1.00 75.25 271 ALA A O 1
ATOM 1907 N N . ALA A 1 272 ? -18.036 2.200 -9.264 1.00 81.88 272 ALA A N 1
ATOM 1908 C CA . ALA A 1 272 ? -18.446 3.409 -8.556 1.00 81.88 272 ALA A CA 1
ATOM 1909 C C . ALA A 1 272 ? -18.725 3.137 -7.069 1.00 81.88 272 ALA A C 1
ATOM 1911 O O . ALA A 1 272 ? -18.327 3.925 -6.218 1.00 81.88 272 ALA A O 1
ATOM 1912 N N . GLN A 1 273 ? -19.357 2.002 -6.748 1.00 86.19 273 GLN A N 1
ATOM 1913 C CA . GLN A 1 273 ? -19.627 1.596 -5.367 1.00 86.19 273 GLN A CA 1
ATOM 1914 C C . GLN A 1 273 ? -18.327 1.349 -4.600 1.00 86.19 273 GLN A C 1
ATOM 1916 O O . GLN A 1 273 ? -18.213 1.775 -3.455 1.00 86.19 273 GLN A O 1
ATOM 1921 N N . ARG A 1 274 ? -17.329 0.726 -5.239 1.00 88.62 274 ARG A N 1
ATOM 1922 C CA . ARG A 1 274 ? -16.005 0.505 -4.641 1.00 88.62 274 ARG A CA 1
ATOM 1923 C C . ARG A 1 274 ? -15.281 1.806 -4.302 1.00 88.62 274 ARG A C 1
ATOM 1925 O O . ARG A 1 274 ? -14.730 1.917 -3.211 1.00 88.62 274 ARG A O 1
ATOM 1932 N N . LEU A 1 275 ? -15.300 2.791 -5.204 1.00 90.19 275 LEU A N 1
ATOM 1933 C CA . LEU A 1 275 ? -14.706 4.104 -4.923 1.00 90.19 275 LEU A CA 1
ATOM 1934 C C . LEU A 1 275 ? -15.450 4.856 -3.822 1.00 90.19 275 LEU A C 1
ATOM 1936 O O . LEU A 1 275 ? -14.812 5.475 -2.974 1.00 90.19 275 LEU A O 1
ATOM 1940 N N . GLU A 1 276 ? -16.779 4.786 -3.809 1.00 91.12 276 GLU A N 1
ATOM 1941 C CA . GLU A 1 276 ? -17.569 5.426 -2.760 1.00 91.12 276 GLU A CA 1
ATOM 1942 C C . GLU A 1 276 ? -17.309 4.785 -1.392 1.00 91.12 276 GLU A C 1
ATOM 1944 O O . GLU A 1 276 ? -17.112 5.498 -0.414 1.00 91.12 276 GLU A O 1
ATOM 1949 N N . ALA A 1 277 ? -17.212 3.453 -1.328 1.00 92.00 277 ALA A N 1
ATOM 1950 C CA . ALA A 1 277 ? -16.850 2.735 -0.107 1.00 92.00 277 ALA A CA 1
ATOM 1951 C C . ALA A 1 277 ? -15.450 3.125 0.390 1.00 92.00 277 ALA A C 1
ATOM 1953 O O . ALA A 1 277 ? -15.273 3.411 1.571 1.00 92.00 277 ALA A O 1
ATOM 1954 N N . ALA A 1 278 ? -14.470 3.210 -0.516 1.00 94.00 278 ALA A N 1
ATOM 1955 C CA . ALA A 1 278 ? -13.127 3.680 -0.190 1.00 94.00 278 ALA A CA 1
ATOM 1956 C C . ALA A 1 278 ? -13.136 5.112 0.371 1.00 94.00 278 ALA A C 1
ATOM 1958 O O . ALA A 1 278 ? -12.480 5.385 1.374 1.00 94.00 278 ALA A O 1
ATOM 1959 N N . ARG A 1 279 ? -13.890 6.027 -0.253 1.00 94.38 279 ARG A N 1
ATOM 1960 C CA . ARG A 1 279 ? -14.007 7.419 0.205 1.00 94.38 279 ARG A CA 1
ATOM 1961 C C . ARG A 1 279 ? -14.689 7.506 1.570 1.00 94.38 279 ARG A C 1
ATOM 1963 O O . ARG A 1 279 ? -14.166 8.159 2.464 1.00 94.38 279 ARG A O 1
ATOM 1970 N N . SER A 1 280 ? -15.801 6.795 1.739 1.00 93.19 280 SER A N 1
ATOM 1971 C CA . SER A 1 280 ? -16.554 6.738 2.992 1.00 93.19 280 SER A CA 1
ATOM 1972 C C . SER A 1 280 ? -15.697 6.221 4.152 1.00 93.19 280 SER A C 1
ATOM 1974 O O . SER A 1 280 ? -15.692 6.827 5.223 1.00 93.19 280 SER A O 1
ATOM 1976 N N . ALA A 1 281 ? -14.896 5.175 3.924 1.00 93.62 281 ALA A N 1
ATOM 1977 C CA . ALA A 1 281 ? -13.967 4.652 4.924 1.00 93.62 281 ALA A CA 1
ATOM 1978 C C . ALA A 1 281 ? -12.902 5.685 5.329 1.00 93.62 281 ALA A C 1
ATOM 1980 O O . ALA A 1 281 ? -12.628 5.868 6.515 1.00 93.62 281 ALA A O 1
ATOM 1981 N N . LEU A 1 282 ? -12.336 6.416 4.361 1.00 94.44 282 LEU A N 1
ATOM 1982 C CA . LEU A 1 282 ? -11.363 7.479 4.638 1.00 94.44 282 LEU A CA 1
ATOM 1983 C C . LEU A 1 282 ? -11.972 8.639 5.436 1.00 94.44 282 LEU A C 1
ATOM 1985 O O . LEU A 1 282 ? -11.325 9.145 6.350 1.00 94.44 282 LEU A O 1
ATOM 1989 N N . ASP A 1 283 ? -13.205 9.035 5.120 1.00 93.00 283 ASP A N 1
ATOM 1990 C CA . ASP A 1 283 ? -13.907 10.114 5.821 1.00 93.00 283 ASP A CA 1
ATOM 1991 C C . ASP A 1 283 ? -14.321 9.709 7.250 1.00 93.00 283 ASP A C 1
ATOM 1993 O O . ASP A 1 283 ? -14.345 10.544 8.159 1.00 93.00 283 ASP A O 1
ATOM 1997 N N . ALA A 1 284 ? -14.632 8.427 7.467 1.00 90.56 284 ALA A N 1
ATOM 1998 C CA . ALA A 1 284 ? -15.021 7.888 8.770 1.00 90.56 284 ALA A CA 1
ATOM 1999 C C . ALA A 1 284 ? -13.823 7.578 9.688 1.00 90.56 284 ALA A C 1
ATOM 2001 O O . ALA A 1 284 ? -13.961 7.596 10.919 1.00 90.56 284 ALA A O 1
ATOM 2002 N N . ALA A 1 285 ? -12.653 7.285 9.115 1.00 91.62 285 ALA A N 1
ATOM 2003 C CA . ALA A 1 285 ? -11.479 6.855 9.858 1.00 91.62 285 ALA A CA 1
ATOM 2004 C C . ALA A 1 285 ? -10.876 7.990 10.700 1.00 91.62 285 ALA A C 1
ATOM 2006 O O . ALA A 1 285 ? -10.373 8.998 10.201 1.00 91.62 285 ALA A O 1
ATOM 2007 N N . ARG A 1 286 ? -10.824 7.784 12.020 1.00 93.75 286 ARG A N 1
ATOM 2008 C CA . ARG A 1 286 ? -10.010 8.614 12.921 1.00 93.75 286 ARG A CA 1
ATOM 2009 C C . ARG A 1 286 ? -8.688 7.927 13.170 1.00 93.75 286 ARG A C 1
ATOM 2011 O O . ARG A 1 286 ? -8.667 6.763 13.557 1.00 93.75 286 ARG A O 1
ATOM 2018 N N . TRP A 1 287 ? -7.590 8.649 13.009 1.00 94.62 287 TRP A N 1
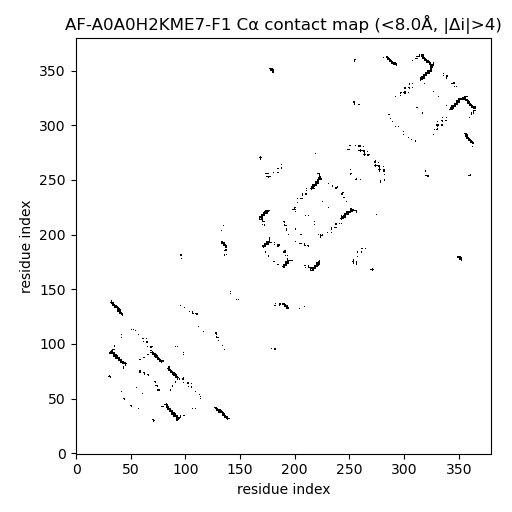ATOM 2019 C CA . TRP A 1 287 ? -6.272 8.037 13.049 1.00 94.62 287 TRP A CA 1
ATOM 2020 C C . TRP A 1 287 ? -5.261 8.838 13.863 1.00 94.62 287 TRP A C 1
ATOM 2022 O O . TRP A 1 287 ? -5.440 10.018 14.165 1.00 94.62 287 TRP A O 1
ATOM 2032 N N . THR A 1 288 ? -4.184 8.160 14.238 1.00 95.56 288 THR A N 1
ATOM 2033 C CA . THR A 1 288 ? -3.014 8.737 14.896 1.00 95.56 288 THR A CA 1
ATOM 2034 C C . THR A 1 288 ? -1.778 7.915 14.555 1.00 95.56 288 THR A C 1
ATOM 2036 O O . THR A 1 288 ? -1.882 6.785 14.075 1.00 95.56 288 THR A O 1
ATOM 2039 N N . HIS A 1 289 ? -0.597 8.460 14.818 1.00 94.19 289 HIS A N 1
ATOM 2040 C CA . HIS A 1 289 ? 0.647 7.709 14.738 1.00 94.19 289 HIS A CA 1
ATOM 2041 C C . HIS A 1 289 ? 1.511 7.960 15.972 1.00 94.19 289 HIS A C 1
ATOM 2043 O O . HIS A 1 289 ? 1.400 8.991 16.639 1.00 94.19 289 HIS A O 1
ATOM 2049 N N . LEU A 1 290 ? 2.375 6.998 16.273 1.00 95.62 290 LEU A N 1
ATOM 2050 C CA . LEU A 1 290 ? 3.290 7.038 17.399 1.00 95.62 290 LEU A CA 1
ATOM 2051 C C . LEU A 1 290 ? 4.670 6.554 16.960 1.00 95.62 290 LEU A C 1
ATOM 2053 O O . LEU A 1 290 ? 4.804 5.442 16.455 1.00 95.62 290 LEU A O 1
ATOM 2057 N N . ASP A 1 291 ? 5.685 7.374 17.218 1.00 94.25 291 ASP A N 1
ATOM 2058 C CA . ASP A 1 291 ? 7.085 6.956 17.191 1.00 94.25 291 ASP A CA 1
ATOM 2059 C C . ASP A 1 291 ? 7.424 6.233 18.508 1.00 94.25 291 ASP A C 1
ATOM 2061 O O . ASP A 1 291 ? 7.186 6.739 19.614 1.00 94.25 291 ASP A O 1
ATOM 2065 N N . THR A 1 292 ? 7.944 5.017 18.386 1.00 92.25 292 THR A N 1
ATOM 2066 C CA . THR A 1 292 ? 8.269 4.107 19.483 1.00 92.25 292 THR A CA 1
ATOM 2067 C C . THR A 1 292 ? 9.766 4.044 19.779 1.00 92.25 292 THR A C 1
ATOM 2069 O O . THR A 1 292 ? 10.177 3.267 20.646 1.00 92.25 292 THR A O 1
ATOM 2072 N N . ALA A 1 293 ? 10.596 4.835 19.093 1.00 90.50 293 ALA A N 1
ATOM 2073 C CA . ALA A 1 293 ? 12.043 4.822 19.248 1.00 90.50 293 ALA A CA 1
ATOM 2074 C C . ALA A 1 293 ? 12.460 5.043 20.712 1.00 90.50 293 ALA A C 1
ATOM 2076 O O . ALA A 1 293 ? 12.091 6.019 21.369 1.00 90.50 293 ALA A O 1
ATOM 2077 N N . GLY A 1 294 ? 13.240 4.100 21.246 1.00 88.44 294 GLY A N 1
ATOM 2078 C CA . GLY A 1 294 ? 13.762 4.160 22.614 1.00 88.44 294 GLY A CA 1
ATOM 2079 C C . GLY A 1 294 ? 12.721 3.980 23.727 1.00 88.44 294 GLY A C 1
ATOM 2080 O O . GLY A 1 294 ? 13.066 4.139 24.899 1.00 88.44 294 GLY A O 1
ATOM 2081 N N . VAL A 1 295 ? 11.467 3.640 23.408 1.00 92.94 295 VAL A N 1
ATOM 2082 C CA . VAL A 1 295 ? 10.417 3.404 24.408 1.00 92.94 295 VAL A CA 1
ATOM 2083 C C . VAL A 1 295 ? 10.412 1.924 24.826 1.00 92.94 295 VAL A C 1
ATOM 2085 O O . VAL A 1 295 ? 10.232 1.051 23.979 1.00 92.94 295 VAL A O 1
ATOM 2088 N N . PRO A 1 296 ? 10.566 1.592 26.124 1.00 94.00 296 PRO A N 1
ATOM 2089 C CA . PRO A 1 296 ? 10.480 0.208 26.587 1.00 94.00 296 PRO A CA 1
ATOM 2090 C C . PRO A 1 296 ? 9.101 -0.407 26.327 1.00 94.00 296 PRO A C 1
ATOM 2092 O O . PRO A 1 296 ? 8.082 0.254 26.531 1.00 94.00 296 PRO A O 1
ATOM 2095 N N . ALA A 1 297 ? 9.061 -1.697 25.982 1.00 93.56 297 ALA A N 1
ATOM 2096 C CA . ALA A 1 297 ? 7.834 -2.383 25.567 1.00 93.56 297 ALA A CA 1
ATOM 2097 C C . ALA A 1 297 ? 6.628 -2.224 26.527 1.00 93.56 297 ALA A C 1
ATOM 2099 O O . ALA A 1 297 ? 5.540 -1.945 26.031 1.00 93.56 297 ALA A O 1
ATOM 2100 N N . PRO A 1 298 ? 6.765 -2.302 27.872 1.00 94.81 298 PRO A N 1
ATOM 2101 C CA . PRO A 1 298 ? 5.621 -2.098 28.769 1.00 94.81 298 PRO A CA 1
ATOM 2102 C C . PRO A 1 298 ? 5.065 -0.667 28.734 1.00 94.81 298 PRO A C 1
ATOM 2104 O O . PRO A 1 298 ? 3.857 -0.464 28.791 1.00 94.81 298 PRO A O 1
ATOM 2107 N N . ALA A 1 299 ? 5.945 0.334 28.625 1.00 96.31 299 ALA A N 1
ATOM 2108 C CA . ALA A 1 299 ? 5.537 1.733 28.528 1.00 96.31 299 ALA A CA 1
ATOM 2109 C C . ALA A 1 299 ? 4.920 2.037 27.157 1.00 96.31 299 ALA A C 1
ATOM 2111 O O . ALA A 1 299 ? 3.983 2.825 27.065 1.00 96.31 299 ALA A O 1
ATOM 2112 N N . LEU A 1 300 ? 5.433 1.398 26.103 1.00 96.56 300 LEU A N 1
ATOM 2113 C CA . LEU A 1 300 ? 4.868 1.488 24.765 1.00 96.56 300 LEU A CA 1
ATOM 2114 C C . LEU A 1 300 ? 3.459 0.892 24.714 1.00 96.56 300 LEU A C 1
ATOM 2116 O O . LEU A 1 300 ? 2.556 1.548 24.209 1.00 96.56 300 LEU A O 1
ATOM 2120 N N . ALA A 1 301 ? 3.267 -0.304 25.278 1.00 96.69 301 ALA A N 1
ATOM 2121 C CA . ALA A 1 301 ? 1.963 -0.953 25.354 1.00 96.69 301 ALA A CA 1
ATOM 2122 C C . ALA A 1 301 ? 0.920 -0.024 25.992 1.00 96.69 301 ALA A C 1
ATOM 2124 O O . ALA A 1 301 ? -0.129 0.205 25.400 1.00 96.69 301 ALA A O 1
ATOM 2125 N N . GLN A 1 302 ? 1.259 0.596 27.131 1.00 96.81 302 GLN A N 1
ATOM 2126 C CA . GLN A 1 302 ? 0.373 1.555 27.794 1.00 96.81 302 GLN A CA 1
ATOM 2127 C C . GLN A 1 302 ? 0.041 2.759 26.900 1.00 96.81 302 GLN A C 1
ATOM 2129 O O . GLN A 1 302 ? -1.120 3.132 26.771 1.00 96.81 302 GLN A O 1
ATOM 2134 N N . ARG A 1 303 ? 1.041 3.357 26.238 1.00 97.00 303 ARG A N 1
ATOM 2135 C CA . ARG A 1 303 ? 0.811 4.502 25.340 1.00 97.00 303 ARG A CA 1
ATOM 2136 C C . ARG A 1 303 ? -0.102 4.141 24.172 1.00 97.00 303 ARG A C 1
ATOM 2138 O O . ARG A 1 303 ? -0.971 4.930 23.820 1.00 97.00 303 ARG A O 1
ATOM 2145 N N . LEU A 1 304 ? 0.094 2.966 23.576 1.00 96.75 304 LEU A N 1
ATOM 2146 C CA . LEU A 1 304 ? -0.746 2.482 22.483 1.00 96.75 304 LEU A CA 1
ATOM 2147 C C . LEU A 1 304 ? -2.190 2.263 22.951 1.00 96.75 304 LEU A C 1
ATOM 2149 O O . LEU A 1 304 ? -3.116 2.677 22.258 1.00 96.75 304 LEU A O 1
ATOM 2153 N N . THR A 1 305 ? -2.393 1.676 24.135 1.00 96.12 305 THR A N 1
ATOM 2154 C CA . THR A 1 305 ? -3.739 1.495 24.693 1.00 96.12 305 THR A CA 1
ATOM 2155 C C . THR A 1 305 ? -4.410 2.821 25.040 1.00 96.12 305 THR A C 1
ATOM 2157 O O . THR A 1 305 ? -5.591 2.979 24.751 1.00 96.12 305 THR A O 1
ATOM 2160 N N . ASP A 1 306 ? -3.672 3.797 25.575 1.00 95.50 306 ASP A N 1
ATOM 2161 C CA . ASP A 1 306 ? -4.211 5.128 25.890 1.00 95.50 306 ASP A CA 1
ATOM 2162 C C . ASP A 1 306 ? -4.664 5.862 24.610 1.00 95.50 306 ASP A C 1
ATOM 2164 O O . ASP A 1 306 ? -5.723 6.496 24.571 1.00 95.50 306 ASP A O 1
ATOM 2168 N N . LEU A 1 307 ? -3.880 5.747 23.530 1.00 95.00 307 LEU A N 1
ATOM 2169 C CA . LEU A 1 307 ? -4.231 6.296 22.217 1.00 95.00 307 LEU A CA 1
ATOM 2170 C C . LEU A 1 307 ? -5.467 5.611 21.630 1.00 95.00 307 LEU A C 1
ATOM 2172 O O . LEU A 1 307 ? -6.380 6.294 21.170 1.00 95.00 307 LEU A O 1
ATOM 2176 N N . LEU A 1 308 ? -5.521 4.280 21.682 1.00 94.00 308 LEU A N 1
ATOM 2177 C CA . LEU A 1 308 ? -6.682 3.514 21.241 1.00 94.00 308 LEU A CA 1
ATOM 2178 C C . LEU A 1 308 ? -7.948 3.936 21.997 1.00 94.00 308 LEU A C 1
ATOM 2180 O O . LEU A 1 308 ? -8.981 4.157 21.376 1.00 94.00 308 LEU A O 1
ATOM 2184 N N . GLU A 1 309 ? -7.877 4.082 23.320 1.00 92.19 309 GLU A N 1
ATOM 2185 C CA . GLU A 1 309 ? -9.013 4.514 24.143 1.00 92.19 309 GLU A CA 1
ATOM 2186 C C . GLU A 1 309 ? -9.471 5.937 23.821 1.00 92.19 309 GLU A C 1
ATOM 2188 O O . GLU A 1 309 ? -10.657 6.235 23.924 1.00 92.19 309 GLU A O 1
ATOM 2193 N N . THR A 1 310 ? -8.550 6.803 23.395 1.00 92.56 310 THR A N 1
ATOM 2194 C CA . THR A 1 310 ? -8.887 8.153 22.927 1.00 92.56 310 THR A CA 1
ATOM 2195 C C . THR A 1 310 ? -9.619 8.117 21.583 1.00 92.56 310 THR A C 1
ATOM 2197 O O . THR A 1 310 ? -10.487 8.953 21.328 1.00 92.56 310 THR A O 1
ATOM 2200 N N . LEU A 1 311 ? -9.278 7.158 20.718 1.00 91.19 311 LEU A N 1
ATOM 2201 C CA . LEU A 1 311 ? -9.910 6.994 19.412 1.00 91.19 311 LEU A CA 1
ATOM 2202 C C . LEU A 1 311 ? -11.252 6.257 19.501 1.00 91.19 311 LEU A C 1
ATOM 2204 O O . LEU A 1 311 ? -12.197 6.661 18.839 1.00 91.19 311 LEU A O 1
ATOM 2208 N N . LEU A 1 312 ? -11.384 5.217 20.322 1.00 89.62 312 LEU A N 1
ATOM 2209 C CA . LEU A 1 312 ? -12.620 4.437 20.449 1.00 89.62 312 LEU A CA 1
ATOM 2210 C C . LEU A 1 312 ? -13.723 5.231 21.169 1.00 89.62 312 LEU A C 1
ATOM 2212 O O . LEU A 1 312 ? -13.661 5.400 22.387 1.00 89.62 312 LEU A O 1
ATOM 2216 N N . ALA A 1 313 ? -14.783 5.644 20.461 1.00 84.38 313 ALA A N 1
ATOM 2217 C CA . ALA A 1 313 ? -15.961 6.238 21.107 1.00 84.38 313 ALA A CA 1
ATOM 2218 C C . ALA A 1 313 ? -17.111 5.233 21.293 1.00 84.38 313 ALA A C 1
ATOM 2220 O O . ALA A 1 313 ? -17.863 5.347 22.264 1.00 84.38 313 ALA A O 1
ATOM 2221 N N . ARG A 1 314 ? -17.235 4.224 20.416 1.00 79.81 314 ARG A N 1
ATOM 2222 C CA . ARG A 1 314 ? -18.300 3.202 20.459 1.00 79.81 314 ARG A CA 1
ATOM 2223 C C . ARG A 1 314 ? -17.760 1.761 20.386 1.00 79.81 314 ARG A C 1
ATOM 2225 O O . ARG A 1 314 ? -16.710 1.536 19.786 1.00 79.81 314 ARG A O 1
ATOM 2232 N N . PRO A 1 315 ? -18.454 0.777 20.996 1.00 78.06 315 PRO A N 1
ATOM 2233 C CA . PRO A 1 315 ? -18.168 -0.641 20.771 1.00 78.06 315 PRO A CA 1
ATOM 2234 C C . PRO A 1 315 ? -18.532 -1.043 19.332 1.00 78.06 315 PRO A C 1
ATOM 2236 O O . PRO A 1 315 ? -19.388 -0.416 18.712 1.00 78.06 315 PRO A O 1
ATOM 2239 N N . GLY A 1 316 ? -17.903 -2.098 18.813 1.00 82.44 316 GLY A N 1
ATOM 2240 C CA . GLY A 1 316 ? -18.090 -2.578 17.440 1.00 82.44 316 GLY A CA 1
ATOM 2241 C C . GLY A 1 316 ? -17.254 -1.844 16.388 1.00 82.44 316 GLY A C 1
ATOM 2242 O O . GLY A 1 316 ? -17.473 -2.053 15.203 1.00 82.44 316 GLY A O 1
ATOM 2243 N N . ALA A 1 317 ? -16.327 -0.977 16.803 1.00 90.06 317 ALA A N 1
ATOM 2244 C CA . ALA A 1 317 ? -15.405 -0.300 15.894 1.00 90.06 317 ALA A CA 1
ATOM 2245 C C . ALA A 1 317 ? -14.351 -1.263 15.323 1.00 90.06 317 ALA A C 1
ATOM 2247 O O . ALA A 1 317 ? -13.949 -2.216 15.993 1.00 90.06 317 ALA A O 1
ATOM 2248 N N . LEU A 1 318 ? -13.867 -0.971 14.118 1.00 92.94 318 LEU A N 1
ATOM 2249 C CA . LEU A 1 318 ? -12.724 -1.634 13.500 1.00 92.94 318 LEU A CA 1
ATOM 2250 C C . LEU A 1 318 ? -11.463 -0.804 13.767 1.00 92.94 318 LEU A C 1
ATOM 2252 O O . LEU A 1 318 ? -11.387 0.361 13.386 1.00 92.94 318 LEU A O 1
ATOM 2256 N N . ALA A 1 319 ? -10.481 -1.396 14.441 1.00 94.81 319 ALA A N 1
ATOM 2257 C CA . ALA A 1 319 ? -9.182 -0.800 14.720 1.00 94.81 319 ALA A CA 1
ATOM 2258 C 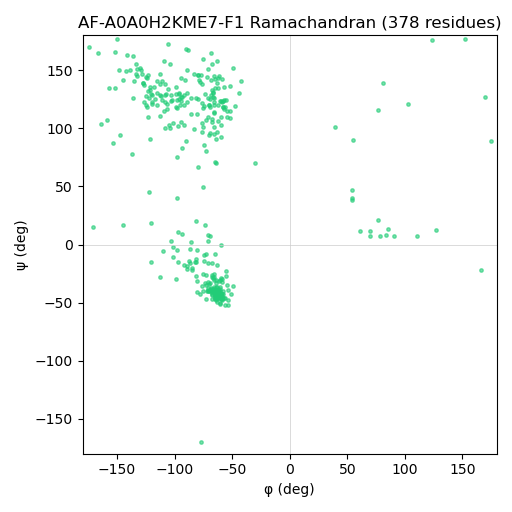C . ALA A 1 319 ? -8.114 -1.417 13.807 1.00 94.81 319 ALA A C 1
ATOM 2260 O O . ALA A 1 319 ? -7.624 -2.524 14.043 1.00 94.81 319 ALA A O 1
ATOM 2261 N N . SER A 1 320 ? -7.725 -0.673 12.780 1.00 96.31 320 SER A N 1
ATOM 2262 C CA . SER A 1 320 ? -6.659 -1.045 11.856 1.00 96.31 320 SER A CA 1
ATOM 2263 C C . SER A 1 320 ? -5.328 -0.483 12.357 1.00 96.31 320 SER A C 1
ATOM 2265 O O . SER A 1 320 ? -5.214 0.701 12.679 1.00 96.31 320 SER A O 1
ATOM 2267 N N . VAL A 1 321 ? -4.306 -1.329 12.455 1.00 97.56 321 VAL A N 1
ATOM 2268 C CA . VAL A 1 321 ? -2.991 -0.979 13.003 1.00 97.56 321 VAL A CA 1
ATOM 2269 C C . VAL A 1 321 ? -1.920 -1.361 11.996 1.00 97.56 321 VAL A C 1
ATOM 2271 O O . VAL A 1 321 ? -1.799 -2.527 11.645 1.00 97.56 321 VAL A O 1
ATOM 2274 N N . LEU A 1 322 ? -1.105 -0.396 11.575 1.00 97.94 322 LEU A N 1
ATOM 2275 C CA . LEU A 1 322 ? 0.084 -0.631 10.760 1.00 97.94 322 LEU A CA 1
ATOM 2276 C C . LEU A 1 322 ? 1.330 -0.385 11.608 1.00 97.94 322 LEU A C 1
ATOM 2278 O O . LEU A 1 322 ? 1.569 0.747 12.032 1.00 97.94 322 LEU A O 1
ATOM 2282 N N . ALA A 1 323 ? 2.114 -1.433 11.851 1.00 97.44 323 ALA A N 1
ATOM 2283 C CA . ALA A 1 323 ? 3.318 -1.369 12.674 1.00 97.44 323 ALA A CA 1
ATOM 2284 C C . ALA A 1 323 ? 4.572 -1.713 11.868 1.00 97.44 323 ALA A C 1
ATOM 2286 O O . ALA A 1 323 ? 4.587 -2.706 11.137 1.00 97.44 323 ALA A O 1
ATOM 2287 N N . ASP A 1 324 ? 5.623 -0.920 12.056 1.00 95.75 324 ASP A N 1
ATOM 2288 C CA . ASP A 1 324 ? 6.964 -1.237 11.570 1.00 95.75 324 ASP A CA 1
ATOM 2289 C C . ASP A 1 324 ? 7.576 -2.441 12.308 1.00 95.75 324 ASP A C 1
ATOM 2291 O O . ASP A 1 324 ? 7.071 -2.903 13.343 1.00 95.75 324 ASP A O 1
ATOM 2295 N N . ASP A 1 325 ? 8.645 -2.992 11.740 1.00 92.88 325 ASP A N 1
ATOM 2296 C CA . ASP A 1 325 ? 9.177 -4.290 12.149 1.00 92.88 325 ASP A CA 1
ATOM 2297 C C . ASP A 1 325 ? 9.939 -4.232 13.485 1.00 92.88 325 ASP A C 1
ATOM 2299 O O . ASP A 1 325 ? 9.930 -5.222 14.224 1.00 92.88 325 ASP A O 1
ATOM 2303 N N . ASP A 1 326 ? 10.494 -3.074 13.877 1.00 93.94 326 ASP A N 1
ATOM 2304 C CA . ASP A 1 326 ? 11.159 -2.922 15.184 1.00 93.94 326 ASP A CA 1
ATOM 2305 C C . ASP A 1 326 ? 10.166 -2.700 16.337 1.00 93.94 326 ASP A C 1
ATOM 2307 O O . ASP A 1 326 ? 10.563 -2.661 17.508 1.00 93.94 326 ASP A O 1
ATOM 2311 N N . VAL A 1 327 ? 8.864 -2.572 16.048 1.00 95.81 327 VAL A N 1
ATOM 2312 C CA . VAL A 1 327 ? 7.836 -2.435 17.084 1.00 95.81 327 VAL A CA 1
ATOM 2313 C C . VAL A 1 327 ? 7.678 -3.770 17.829 1.00 95.81 327 VAL A C 1
ATOM 2315 O O . VAL A 1 327 ? 7.277 -4.777 17.225 1.00 95.81 327 VAL A O 1
ATOM 2318 N N . PRO A 1 328 ? 7.913 -3.808 19.159 1.00 95.50 328 PRO A N 1
ATOM 2319 C CA . PRO A 1 328 ? 7.845 -5.041 19.934 1.00 95.50 328 PRO A CA 1
ATOM 2320 C C . PRO A 1 328 ? 6.476 -5.722 19.838 1.00 95.50 328 PRO A C 1
ATOM 2322 O O . PRO A 1 328 ? 5.463 -5.148 20.238 1.00 95.50 328 PRO A O 1
ATOM 2325 N N . GLY A 1 329 ? 6.454 -6.986 19.397 1.00 94.81 329 GLY A N 1
ATOM 2326 C CA . GLY A 1 329 ? 5.218 -7.771 19.254 1.00 94.81 329 GLY A CA 1
ATOM 2327 C C . GLY A 1 329 ? 4.376 -7.818 20.530 1.00 94.81 329 GLY A C 1
ATOM 2328 O O . GLY A 1 329 ? 3.176 -7.595 20.477 1.00 94.81 329 GLY A O 1
ATOM 2329 N N . VAL A 1 330 ? 5.019 -7.937 21.696 1.00 95.75 330 VAL A N 1
ATOM 2330 C CA . VAL A 1 330 ? 4.324 -7.940 22.996 1.00 95.75 330 VAL A CA 1
ATOM 2331 C C . VAL A 1 330 ? 3.513 -6.668 23.269 1.00 95.75 330 VAL A C 1
ATOM 2333 O O . VAL A 1 330 ? 2.514 -6.729 23.976 1.00 95.75 330 VAL A O 1
ATOM 2336 N N . ALA A 1 331 ? 3.922 -5.509 22.739 1.00 96.56 331 ALA A N 1
ATOM 2337 C CA . ALA A 1 331 ? 3.160 -4.271 22.900 1.00 96.56 331 ALA A CA 1
ATOM 2338 C C . ALA A 1 331 ? 1.925 -4.252 21.986 1.00 96.56 331 ALA A C 1
ATOM 2340 O O . ALA A 1 331 ? 0.869 -3.767 22.390 1.00 96.56 331 ALA A O 1
ATOM 2341 N N . LEU A 1 332 ? 2.050 -4.824 20.785 1.00 97.00 332 LEU A N 1
ATOM 2342 C CA . LEU A 1 332 ? 0.953 -4.978 19.830 1.00 97.00 332 LEU A CA 1
ATOM 2343 C C . LEU A 1 332 ? -0.066 -6.022 20.303 1.00 97.00 332 LEU A C 1
ATOM 2345 O O . LEU A 1 332 ? -1.264 -5.790 20.184 1.00 97.00 332 LEU A O 1
ATOM 2349 N N . ASP A 1 333 ? 0.390 -7.112 20.923 1.00 97.19 333 ASP A N 1
ATOM 2350 C CA . ASP A 1 333 ? -0.486 -8.126 21.519 1.00 97.19 333 ASP A CA 1
ATOM 2351 C C . ASP A 1 333 ? -1.349 -7.527 22.641 1.00 97.19 333 ASP A C 1
ATOM 2353 O O . ASP A 1 333 ? -2.551 -7.784 22.719 1.00 97.19 333 ASP A O 1
ATOM 2357 N N . VAL A 1 334 ? -0.756 -6.678 23.493 1.00 97.38 334 VAL A N 1
ATOM 2358 C CA . VAL A 1 334 ? -1.486 -5.963 24.555 1.00 97.38 334 VAL A CA 1
ATOM 2359 C C . VAL A 1 334 ? -2.501 -4.982 23.967 1.00 97.38 334 VAL A C 1
ATOM 2361 O O . VAL A 1 334 ? -3.634 -4.925 24.443 1.00 97.38 334 VAL A O 1
ATOM 2364 N N . LEU A 1 335 ? -2.126 -4.240 22.922 1.00 96.75 335 LEU A N 1
ATOM 2365 C CA . LEU A 1 335 ? -3.042 -3.352 22.206 1.00 96.75 335 LEU A CA 1
ATOM 2366 C C . LEU A 1 335 ? -4.239 -4.128 21.627 1.00 96.75 335 LEU A C 1
ATOM 2368 O O . LEU A 1 335 ? -5.384 -3.725 21.831 1.00 96.75 335 LEU A O 1
ATOM 2372 N N . ALA A 1 336 ? -3.985 -5.251 20.950 1.00 96.31 336 ALA A N 1
ATOM 2373 C CA . ALA A 1 336 ? -5.022 -6.072 20.331 1.00 96.31 336 ALA A CA 1
ATOM 2374 C C . ALA A 1 336 ? -5.975 -6.684 21.371 1.00 96.31 336 ALA A C 1
ATOM 2376 O O . ALA A 1 336 ? -7.200 -6.641 21.212 1.00 96.31 336 ALA A O 1
ATOM 2377 N N . ALA A 1 337 ? -5.423 -7.191 22.478 1.00 96.56 337 ALA A N 1
ATOM 2378 C CA . ALA A 1 337 ? -6.211 -7.672 23.606 1.00 96.56 337 ALA A CA 1
ATOM 2379 C C . ALA A 1 337 ? -7.098 -6.554 24.174 1.00 96.56 337 ALA A C 1
ATOM 2381 O O . ALA A 1 337 ? -8.295 -6.757 24.380 1.00 96.56 337 ALA A O 1
ATOM 2382 N N . ARG A 1 338 ? -6.543 -5.348 24.350 1.00 95.50 338 ARG A N 1
ATOM 2383 C CA . ARG A 1 338 ? -7.287 -4.207 24.889 1.00 95.50 338 ARG A CA 1
ATOM 2384 C C . ARG A 1 338 ? -8.424 -3.755 23.976 1.00 95.50 338 ARG A C 1
ATOM 2386 O O . ARG A 1 338 ? -9.517 -3.491 24.466 1.00 95.50 338 ARG A O 1
ATOM 2393 N N . ALA A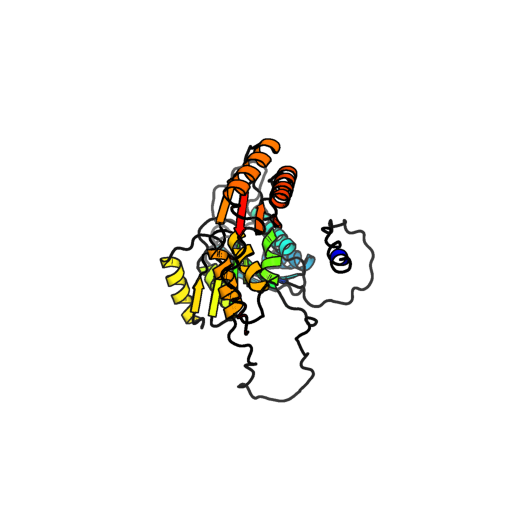 1 339 ? -8.204 -3.680 22.669 1.00 94.00 339 ALA A N 1
ATOM 2394 C CA . ALA A 1 339 ? -9.266 -3.374 21.711 1.00 94.00 339 ALA A CA 1
ATOM 2395 C C . ALA A 1 339 ? -10.402 -4.406 21.771 1.00 94.00 339 ALA A C 1
ATOM 2397 O O . ALA A 1 339 ? -11.569 -4.026 21.884 1.00 94.00 339 ALA A O 1
ATOM 2398 N N . THR A 1 340 ? -10.055 -5.695 21.829 1.00 93.81 340 THR A N 1
ATOM 2399 C CA . THR A 1 340 ? -11.032 -6.786 21.961 1.00 93.81 340 THR A CA 1
ATOM 2400 C C . THR A 1 340 ? -11.858 -6.651 23.247 1.00 93.81 340 THR A C 1
ATOM 2402 O O . THR A 1 340 ? -13.081 -6.774 23.217 1.00 93.81 340 THR A O 1
ATOM 2405 N N . GLU A 1 341 ? -11.231 -6.322 24.382 1.00 94.38 341 GLU A N 1
ATOM 2406 C CA . GLU A 1 341 ? -11.931 -6.056 25.653 1.00 94.38 341 GLU A CA 1
ATOM 2407 C C . GLU A 1 341 ? -12.919 -4.883 25.565 1.00 94.38 341 GLU A C 1
ATOM 2409 O O . GLU A 1 341 ? -13.930 -4.854 26.271 1.00 94.38 341 GLU A O 1
ATOM 2414 N N . ARG A 1 342 ? -12.632 -3.897 24.711 1.00 92.25 342 ARG A N 1
ATOM 2415 C CA . ARG A 1 342 ? -13.504 -2.743 24.454 1.00 92.25 342 ARG A CA 1
ATOM 2416 C C . ARG A 1 342 ? -14.562 -3.026 23.384 1.00 92.25 342 ARG A C 1
ATOM 2418 O O . ARG A 1 342 ? -15.374 -2.147 23.104 1.00 92.25 342 ARG A O 1
ATOM 2425 N N . GLY A 1 343 ? -14.598 -4.249 22.853 1.00 92.25 343 GLY A N 1
ATOM 2426 C CA . GLY A 1 343 ? -15.545 -4.685 21.834 1.00 92.25 343 GLY A CA 1
ATOM 2427 C C . GLY A 1 343 ? -15.208 -4.182 20.434 1.00 92.25 343 GLY A C 1
ATOM 2428 O O . GLY A 1 343 ? -16.116 -4.095 19.616 1.00 92.25 343 GLY A O 1
ATOM 2429 N N . ALA A 1 344 ? -13.954 -3.806 20.177 1.00 93.31 344 ALA A N 1
ATOM 2430 C CA . ALA A 1 344 ? -13.470 -3.453 18.848 1.00 93.31 344 ALA A CA 1
ATOM 2431 C C . ALA A 1 344 ? -12.823 -4.669 18.166 1.00 93.31 344 ALA A C 1
ATOM 2433 O O . ALA A 1 344 ? -12.148 -5.469 18.819 1.00 93.31 344 ALA A O 1
ATOM 2434 N N . GLU A 1 345 ? -13.020 -4.792 16.857 1.00 93.38 345 GLU A N 1
ATOM 2435 C CA . GLU A 1 345 ? -12.274 -5.723 16.011 1.00 93.38 345 GLU A CA 1
ATOM 2436 C C . GLU A 1 345 ? -10.902 -5.126 15.684 1.00 93.38 345 GLU A C 1
ATOM 2438 O O . GLU A 1 345 ? -10.771 -3.910 15.562 1.00 93.38 345 GLU A O 1
ATOM 2443 N N . VAL A 1 346 ? -9.864 -5.959 15.571 1.00 94.38 346 VAL A N 1
ATOM 2444 C CA . VAL A 1 346 ? -8.492 -5.492 15.328 1.00 94.38 346 VAL A CA 1
ATOM 2445 C C . VAL A 1 346 ? -7.913 -6.153 14.099 1.00 94.38 346 VAL A C 1
ATOM 2447 O O . VAL A 1 346 ? -7.839 -7.379 14.030 1.00 94.38 346 VAL A O 1
ATOM 2450 N N . VAL A 1 347 ? -7.399 -5.331 13.190 1.00 95.81 347 VAL A N 1
ATOM 2451 C CA . VAL A 1 347 ? -6.595 -5.773 12.053 1.00 95.81 347 VAL A CA 1
ATOM 2452 C C . VAL A 1 347 ? -5.173 -5.269 12.259 1.00 95.81 347 VAL A C 1
ATOM 2454 O O . VAL A 1 347 ? -4.911 -4.069 12.215 1.00 95.81 347 VAL A O 1
ATOM 2457 N N . LEU A 1 348 ? -4.246 -6.192 12.517 1.00 96.56 348 LEU A N 1
ATOM 2458 C CA . LEU A 1 348 ? -2.825 -5.888 12.671 1.00 96.56 348 LEU A CA 1
ATOM 2459 C C . LEU A 1 348 ? -2.087 -6.176 11.361 1.00 96.56 348 LEU A C 1
ATOM 2461 O O . LEU A 1 348 ? -1.989 -7.325 10.937 1.00 96.56 348 LEU A O 1
ATOM 2465 N N . LEU A 1 349 ? -1.510 -5.136 10.770 1.00 96.88 349 LEU A N 1
ATOM 2466 C CA . LEU A 1 349 ? -0.689 -5.185 9.568 1.00 96.88 349 LEU A CA 1
ATOM 2467 C C . LEU A 1 349 ? 0.767 -4.871 9.921 1.00 96.88 349 LEU A C 1
ATOM 2469 O O . LEU A 1 349 ? 1.059 -3.978 10.725 1.00 96.88 349 LEU A O 1
ATOM 2473 N N . ARG A 1 350 ? 1.696 -5.590 9.291 1.00 95.94 350 ARG A N 1
ATOM 2474 C CA . ARG A 1 350 ? 3.128 -5.282 9.354 1.00 95.94 350 ARG A CA 1
ATOM 2475 C C . ARG A 1 350 ? 3.520 -4.466 8.142 1.00 95.94 350 ARG A C 1
ATOM 2477 O O . ARG A 1 350 ? 3.202 -4.839 7.017 1.00 95.94 350 ARG A O 1
ATOM 2484 N N . SER A 1 351 ? 4.198 -3.348 8.375 1.00 94.25 351 SER A N 1
ATOM 2485 C CA . SER A 1 351 ? 4.605 -2.472 7.285 1.00 94.25 351 SER A CA 1
ATOM 2486 C C . SER A 1 351 ? 5.747 -3.074 6.477 1.00 94.25 351 SER A C 1
ATOM 2488 O O . SER A 1 351 ? 5.858 -2.745 5.302 1.00 94.25 351 SER A O 1
ATOM 2490 N N . GLY A 1 352 ? 6.576 -3.950 7.062 1.00 91.81 352 GLY A N 1
ATOM 2491 C CA . GLY A 1 352 ? 7.802 -4.445 6.432 1.00 91.81 352 GLY A CA 1
ATOM 2492 C C . GLY A 1 352 ? 8.897 -3.378 6.317 1.00 91.81 352 GLY A C 1
ATOM 2493 O O . GLY A 1 352 ? 9.844 -3.548 5.549 1.00 91.81 352 GLY A O 1
ATOM 2494 N N . ARG A 1 353 ? 8.723 -2.230 6.986 1.00 90.81 353 ARG A N 1
ATOM 2495 C CA . ARG A 1 353 ? 9.749 -1.196 7.117 1.00 90.81 353 ARG A CA 1
ATOM 2496 C C . ARG A 1 353 ? 10.550 -1.457 8.381 1.00 90.81 353 ARG A C 1
ATOM 2498 O O . ARG A 1 353 ? 9.974 -1.756 9.429 1.00 90.81 353 ARG A O 1
ATOM 2505 N N . ASP A 1 354 ? 11.851 -1.223 8.286 1.00 88.38 354 ASP A N 1
ATOM 2506 C CA . ASP A 1 354 ? 12.676 -0.997 9.466 1.00 88.38 354 ASP A CA 1
ATOM 2507 C C . ASP A 1 354 ? 12.166 0.261 10.190 1.00 88.38 354 ASP A C 1
ATOM 2509 O O . ASP A 1 354 ? 11.745 1.231 9.550 1.00 88.38 354 ASP A O 1
ATOM 2513 N N . GLY A 1 355 ? 12.220 0.269 11.519 1.00 88.81 355 GLY A N 1
ATOM 2514 C CA . GLY A 1 355 ? 11.764 1.389 12.329 1.00 88.81 355 GLY A CA 1
ATOM 2515 C C . GLY A 1 355 ? 10.703 1.025 13.357 1.00 88.81 355 GLY A C 1
ATOM 2516 O O . GLY A 1 355 ? 10.236 -0.106 13.480 1.00 88.81 355 GLY A O 1
ATOM 2517 N N . GLY A 1 356 ? 10.347 2.034 14.145 1.00 93.44 356 GLY A N 1
ATOM 2518 C CA . GLY A 1 356 ? 9.432 1.914 15.270 1.00 93.44 356 GLY A CA 1
ATOM 2519 C C . GLY A 1 356 ? 8.237 2.842 15.138 1.00 93.44 356 GLY A C 1
ATOM 2520 O O . GLY A 1 356 ? 7.935 3.543 16.092 1.00 93.44 356 GLY A O 1
ATOM 2521 N N . VAL A 1 357 ? 7.585 2.940 13.979 1.00 95.06 357 VAL A N 1
ATOM 2522 C CA . VAL A 1 357 ? 6.340 3.711 13.864 1.00 95.06 357 VAL A CA 1
ATOM 2523 C C . VAL A 1 357 ? 5.139 2.774 13.932 1.00 95.06 357 VAL A C 1
ATOM 2525 O O . VAL A 1 357 ? 5.101 1.722 13.294 1.00 95.06 357 VAL A O 1
ATOM 2528 N N . VAL A 1 358 ? 4.127 3.176 14.700 1.00 96.94 358 VAL A N 1
ATOM 2529 C CA . VAL A 1 358 ? 2.795 2.561 14.679 1.00 96.94 358 VAL A CA 1
ATOM 2530 C C . VAL A 1 358 ? 1.793 3.603 14.215 1.00 96.94 358 VAL A C 1
ATOM 2532 O O . VAL A 1 358 ? 1.699 4.673 14.810 1.00 96.94 358 VAL A O 1
ATOM 2535 N N . THR A 1 359 ? 1.026 3.291 13.176 1.00 96.75 359 THR A N 1
ATOM 2536 C CA . THR A 1 359 ? -0.149 4.072 12.767 1.00 96.75 359 THR A CA 1
ATOM 2537 C C . THR A 1 359 ? -1.398 3.302 13.174 1.00 96.75 359 THR A C 1
ATOM 2539 O O . THR A 1 359 ? -1.471 2.096 12.948 1.00 96.75 359 THR A O 1
ATOM 2542 N N . LEU A 1 360 ? -2.366 3.979 13.785 1.00 96.56 360 LEU A N 1
ATOM 2543 C CA . LEU A 1 360 ? -3.647 3.404 14.184 1.00 96.56 360 LEU A CA 1
ATOM 2544 C C . LEU A 1 360 ? -4.764 4.186 13.506 1.00 96.56 360 LEU A C 1
ATOM 2546 O O . LEU A 1 360 ? -4.736 5.414 13.531 1.00 96.56 360 LEU A O 1
ATOM 2550 N N . ALA A 1 361 ? -5.748 3.484 12.963 1.00 94.94 361 ALA A N 1
ATOM 2551 C CA . ALA A 1 361 ? -6.987 4.036 12.443 1.00 94.94 361 ALA A CA 1
ATOM 2552 C C . ALA A 1 361 ? -8.162 3.293 13.081 1.00 94.94 361 ALA A C 1
ATOM 2554 O O . ALA A 1 361 ? -8.110 2.079 13.263 1.00 94.94 361 ALA A O 1
ATOM 2555 N N . VAL A 1 362 ? -9.199 4.033 13.450 1.00 94.56 362 VAL A N 1
ATOM 2556 C CA . VAL A 1 362 ? -10.432 3.501 14.018 1.00 94.56 362 VAL A CA 1
ATOM 2557 C C . VAL A 1 362 ? -11.596 3.972 13.165 1.00 94.56 362 VAL A C 1
ATOM 2559 O O . VAL A 1 362 ? -11.863 5.174 13.075 1.00 94.56 362 VAL A O 1
ATOM 2562 N N . GLU A 1 363 ? -12.297 3.006 12.590 1.00 91.19 363 GLU A N 1
ATOM 2563 C CA . GLU A 1 363 ? -13.546 3.184 11.862 1.00 91.19 363 GLU A CA 1
ATOM 2564 C C . GLU A 1 363 ? -14.689 2.755 12.777 1.00 91.19 363 GLU A C 1
ATOM 2566 O O . GLU A 1 363 ? -14.694 1.653 13.331 1.00 91.19 363 GLU A O 1
ATOM 2571 N N . GLU A 1 364 ? -15.645 3.649 13.005 1.00 84.06 364 GLU A N 1
ATOM 2572 C CA . GLU A 1 364 ? -16.807 3.315 13.823 1.00 84.06 364 GLU A CA 1
ATOM 2573 C C . GLU A 1 364 ? -17.928 2.733 12.974 1.00 84.06 364 GLU A C 1
ATOM 2575 O O . GLU A 1 364 ? -18.085 3.140 11.823 1.00 84.06 364 GLU A O 1
ATOM 2580 N N . PRO A 1 365 ? -18.767 1.854 13.550 1.00 76.19 365 PRO A N 1
ATOM 2581 C CA . PRO A 1 365 ? -19.974 1.433 12.866 1.00 76.19 365 PRO A CA 1
ATOM 2582 C C . PRO A 1 365 ? -20.848 2.654 12.569 1.00 76.19 365 PRO A C 1
ATOM 2584 O O . PRO A 1 365 ? -20.961 3.584 13.390 1.00 76.19 365 PRO A O 1
ATOM 2587 N N . GLU A 1 366 ? -21.489 2.640 11.399 1.00 69.38 366 GLU A N 1
ATOM 2588 C CA . GLU A 1 366 ? -22.523 3.618 11.086 1.00 69.38 366 GLU A CA 1
ATOM 2589 C C . GLU A 1 366 ? -23.547 3.640 12.232 1.00 69.38 366 GLU A C 1
ATOM 2591 O O . GLU A 1 366 ? -23.888 2.587 12.788 1.00 69.38 366 GLU A O 1
ATOM 2596 N N . PRO A 1 367 ? -23.990 4.829 12.678 1.00 60.19 367 PRO A N 1
ATOM 2597 C CA . PRO A 1 367 ? -25.078 4.897 13.635 1.00 60.19 367 PRO A CA 1
ATOM 2598 C C . PRO A 1 367 ? -26.286 4.187 13.021 1.00 60.19 367 PRO A C 1
ATOM 2600 O O . PRO A 1 367 ? -26.779 4.581 11.970 1.00 60.19 367 PRO A O 1
ATOM 2603 N N . VAL A 1 368 ? -26.746 3.118 13.670 1.00 58.09 368 VAL A N 1
ATOM 2604 C CA . VAL A 1 368 ? -28.057 2.558 13.360 1.00 58.09 368 VAL A CA 1
ATOM 2605 C C . VAL A 1 368 ? -29.057 3.635 13.767 1.00 58.09 368 VAL A C 1
ATOM 2607 O O . 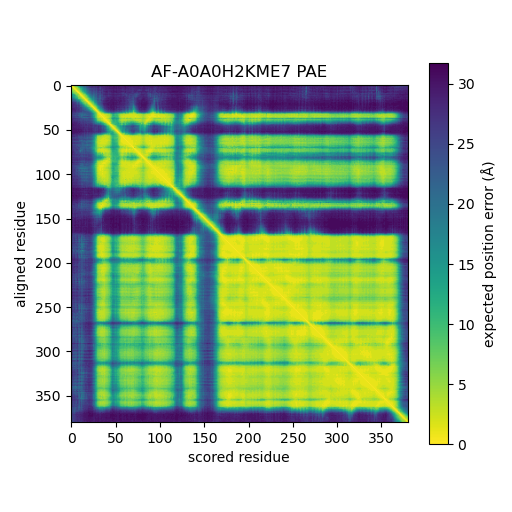VAL A 1 368 ? -29.122 3.978 14.948 1.00 58.09 368 VAL A O 1
ATOM 2610 N N . ASP A 1 369 ? -29.765 4.222 12.802 1.00 47.91 369 ASP A N 1
ATOM 2611 C CA . ASP A 1 369 ? -30.890 5.109 13.095 1.00 47.91 369 ASP A CA 1
ATOM 2612 C C . ASP A 1 369 ? -31.926 4.295 13.884 1.00 47.91 369 ASP A C 1
ATOM 2614 O O . ASP A 1 369 ? -32.666 3.484 13.326 1.00 47.91 369 ASP A O 1
ATOM 2618 N N . ASP A 1 370 ? -31.973 4.501 15.200 1.00 46.12 370 ASP A N 1
ATOM 2619 C CA . ASP A 1 370 ? -32.964 3.899 16.105 1.00 46.12 370 ASP A CA 1
ATOM 2620 C C . ASP A 1 370 ? -34.381 4.502 15.914 1.00 46.12 370 ASP A C 1
ATOM 2622 O O . ASP A 1 370 ? -35.306 4.173 16.655 1.00 46.12 370 ASP A O 1
ATOM 2626 N N . ASP A 1 371 ? -34.594 5.335 14.888 1.00 46.62 371 ASP A N 1
ATOM 2627 C CA . ASP A 1 371 ? -35.849 6.048 14.606 1.00 46.62 371 ASP A CA 1
ATOM 2628 C C . ASP A 1 371 ? -36.730 5.358 13.542 1.00 46.62 371 ASP A C 1
ATOM 2630 O O . ASP A 1 371 ? -37.396 6.005 12.732 1.00 46.62 371 ASP A O 1
ATOM 2634 N N . VAL A 1 372 ? -36.826 4.025 13.571 1.00 48.41 372 VAL A N 1
ATOM 2635 C CA . VAL A 1 372 ? -38.038 3.359 13.058 1.00 48.41 372 VAL A CA 1
ATOM 2636 C C . VAL A 1 372 ? -38.926 3.037 14.250 1.00 48.41 372 VAL A C 1
ATOM 2638 O O . VAL A 1 372 ? -39.036 1.896 14.700 1.00 48.41 372 VAL A O 1
ATOM 2641 N N . GLU A 1 373 ? -39.576 4.080 14.768 1.00 41.25 373 GLU A N 1
ATOM 2642 C CA . GLU A 1 373 ? -40.739 3.944 15.635 1.00 41.25 373 GLU A CA 1
ATOM 2643 C C . GLU A 1 373 ? -41.815 3.195 14.831 1.00 41.25 373 GLU A C 1
ATOM 2645 O O . GLU A 1 373 ? -42.567 3.770 14.041 1.00 41.25 373 GLU A O 1
ATOM 2650 N N . VAL A 1 374 ? -41.842 1.866 14.976 1.00 44.75 374 VAL A N 1
ATOM 2651 C CA . VAL A 1 374 ? -42.926 1.021 14.480 1.00 44.75 374 VAL A CA 1
ATOM 2652 C C . VAL A 1 374 ? -44.169 1.428 15.259 1.00 44.75 374 VAL A C 1
ATOM 2654 O O . VAL A 1 374 ? -44.461 0.916 16.340 1.00 44.75 374 VAL A O 1
ATOM 2657 N N . THR A 1 375 ? -44.896 2.394 14.709 1.00 40.09 375 THR A N 1
ATOM 2658 C CA . THR A 1 375 ? -46.260 2.709 15.105 1.00 40.09 375 THR A CA 1
ATOM 2659 C C . THR A 1 375 ? -47.102 1.482 14.790 1.00 40.09 375 THR A C 1
ATOM 2661 O O . THR A 1 375 ? -47.511 1.229 13.661 1.00 40.09 375 THR A O 1
ATOM 2664 N N . VAL A 1 376 ? -47.311 0.655 15.812 1.00 44.50 376 VAL A N 1
ATOM 2665 C CA . VAL A 1 376 ? -48.308 -0.407 15.775 1.00 44.50 376 VAL A CA 1
ATOM 2666 C C . VAL A 1 376 ? -49.665 0.291 15.798 1.00 44.50 376 VAL A C 1
ATOM 2668 O O . VAL A 1 376 ? -50.150 0.683 16.860 1.00 44.50 376 VAL A O 1
ATOM 2671 N N . GLU A 1 377 ? -50.262 0.501 14.626 1.00 41.72 377 GLU A N 1
ATOM 2672 C CA . GLU A 1 377 ? -51.671 0.871 14.536 1.00 41.72 377 GLU A CA 1
ATOM 2673 C C . GLU A 1 377 ? -52.501 -0.281 15.114 1.00 41.72 377 GLU A C 1
ATOM 2675 O O . GLU A 1 377 ? -52.621 -1.363 14.540 1.00 41.72 377 GLU A O 1
ATOM 2680 N N . ALA A 1 378 ? -53.038 -0.058 16.311 1.00 47.00 378 ALA A N 1
ATOM 2681 C CA . ALA A 1 378 ? -54.086 -0.885 16.874 1.00 47.00 378 ALA A CA 1
ATOM 2682 C C . ALA A 1 378 ? -55.404 -0.524 16.175 1.00 47.00 378 ALA A C 1
ATOM 2684 O O . ALA A 1 378 ? -56.062 0.448 16.550 1.00 47.00 378 ALA A O 1
ATOM 2685 N N . GLU A 1 379 ? -55.784 -1.293 15.155 1.00 46.03 379 GLU A N 1
ATOM 2686 C CA . GLU A 1 379 ? -57.161 -1.292 14.660 1.00 46.03 379 GLU A CA 1
ATOM 2687 C C . GLU A 1 379 ? -58.070 -1.984 15.689 1.00 46.03 379 GLU A C 1
ATOM 2689 O O . GLU A 1 379 ? -57.782 -3.090 16.162 1.00 46.03 379 GLU A O 1
ATOM 2694 N N . GLY A 1 380 ? -59.129 -1.271 16.081 1.00 43.34 380 GLY A N 1
ATOM 2695 C CA . GLY A 1 380 ? -60.176 -1.719 17.003 1.00 43.34 380 GLY A CA 1
ATOM 2696 C C . GLY A 1 380 ? -61.403 -2.313 16.329 1.00 43.34 380 GLY A C 1
ATOM 2697 O O . GLY A 1 380 ? -61.452 -2.370 15.081 1.00 43.34 380 GLY A O 1
#

InterPro domains:
  IPR033470 Fatty acid kinase subunit A-like, C-terminal [SM01121] (31-363)
  IPR048394 Fatty acid kinase subunit A-like, middle domain [PF21645] (55-103)

Foldseek 3Di:
DPDVVPPPPPDDPDDDDDDDDDDDDPPDPPFAQKKKKWKKKAQCAAPVCHQPDPDDDLQRLLQVQLVVAFPDWDKDKDDDNVRIIMIMIIGGHNDNVSSVVSVVVSQVVSQCSRVVDPPDDDDDDDDRTDGLWIKMAGDDGPPPPPDDDPPDDDDDDDPDDDPPPPDQFAQEAEEACFSLCRVVLRVLRHTYIHDPDQDQDDLVRVLVSNVVSVGLHHEYQHQADDDPVSVVVSVVVNVVVNNNYYHYAPNHHNQLSVQLSVQLVVDDPDRVNSNVSSNVSSVQKDKDKDFCPPPDLVRLLVVLLVVVVVQDPAAAKEKEKEFEPPADVSSVVSNCVSCVVSNYHYDYTYRPDPHGMMMIIIGDPDPPPPPPPPPPPDDD

pLDDT: mean 76.17, std 23.33, range [25.09, 97.94]

Solvent-accessible surface area (backbone atoms only — not comparable to full-atom values): 22199 Å² total; per-residue (Å²): 141,85,72,78,78,71,75,73,82,70,84,68,86,80,74,85,73,83,90,76,91,77,94,69,89,74,80,81,74,86,68,33,50,21,40,37,38,37,35,34,40,39,62,58,49,38,94,92,50,69,66,91,61,98,64,78,54,67,58,58,52,54,44,61,58,46,54,75,66,26,42,83,64,46,62,50,68,51,76,44,97,84,19,36,17,47,35,41,38,37,32,19,12,77,49,58,64,60,49,52,52,49,52,52,52,52,38,52,50,57,43,52,69,68,68,64,74,67,94,85,74,86,87,79,88,81,75,71,45,36,81,76,40,38,36,38,31,55,41,87,58,90,77,50,96,81,62,78,80,87,81,83,75,94,74,84,86,78,97,84,82,79,83,70,85,71,71,91,46,54,19,33,33,36,31,30,66,35,63,53,44,49,66,60,48,9,68,73,62,19,34,26,39,51,42,95,67,95,62,73,80,58,64,70,59,52,50,55,48,52,60,71,36,72,32,46,32,34,38,35,26,55,23,33,75,74,55,69,71,59,51,52,54,49,50,59,58,39,42,80,76,59,28,79,43,76,47,76,52,93,15,56,34,48,59,43,36,53,49,22,52,54,40,25,69,76,46,68,92,48,47,68,56,19,52,49,35,18,50,52,45,56,74,55,41,48,68,53,73,45,82,43,78,94,53,57,53,74,64,42,22,51,52,52,41,54,52,49,58,72,62,56,87,59,66,60,17,43,36,42,34,37,30,20,65,64,46,56,64,73,24,53,52,51,32,48,52,50,38,46,77,58,44,25,49,71,48,85,44,56,23,65,30,85,45,31,45,36,39,41,34,36,34,64,64,76,82,75,78,84,79,72,76,78,77,77,80,79,82,130

Secondary structure (DSSP, 8-state):
--SGGGSSTT--------------------S-SEEEEEEEEEE---TTS---S-PPPHHHHHHHHHTTT-EEEEEEEEE-TTSEEEEEEEEEES-HHHHHHHHHHHHHHHHHHHHT--TT-PPP-S---EEEEEEEEE---TTSTT------------TT--------PPEEEEEES-GGGHHHHHHTTEEEEE-SSSSPPPHHHHHHHHHHT--SEEEEE-SS---HHHHHHHHHHHHHTT--EEEE----SHHHHHHHHHHHHTS-S-HHHHHHHHHHHHHH-EEEEEE-TT--HHHHHHHHHHHHHHH--STT-EEEEEE-TTS-HHHHHHHHHHHHHTT-EEEEEE---SS-EEEEEEEPPPP-------------

Sequence (380 aa):
MSEVLGMMAGMVPVQGSPGGGGAGPRSGHEGGEFEVMYVVDVPVGGAEHPARVAGEDPAELLRAELARIGDSVVVVGGPGDDGSGLWQAHVHTDDPMAAVTVGRATLATLRSARDGHEVGAPSTAGADAALRQVRVRHLPGTHEPGHVPDVAADGAHDARTGASAVVDAPGVVAVTTAPGLVADLARAGAVVLLREASGPPDLTALHRVAVDARASHVALLPGADLREDDVESLRATLRDDGIETLEVLPAVTDLHVAVALAAAQLVEPGAAQRLEAARSALDAARWTHLDTAGVPAPALAQRLTDLLETLLARPGALASVLADDDVPGVALDVLAARATERGAEVVLLRSGRDGGVVTLAVEEPEPVDDDVEVTVEAEG

Radius of gyration: 24.74 Å; Cα contacts (8 Å, |Δi|>4): 646; chains: 1; bounding box: 100×56×70 Å

Nearest PDB structures (foldseek):
  7cup-assembly1_F  TM=6.252E-01  e=2.529E-01  Pseudomonas putida KT2440
  4ox7-assembly1_F  TM=5.835E-01  e=1.661E-01  Synechococcus elongatus PCC 7942 = FACHB-805
  3ssq-assembly1_A-2  TM=6.071E-01  e=6.614E-01  Thermosynechococcus vestitus BP-1
  2ohw-assembly2_B  TM=5.285E-01  e=6.228E-01  Bacillus subtilis
  4djb-assembly1_B  TM=4.247E-01  e=5.523E-01  Human adenovirus 5

Mean predicted aligned error: 13.47 Å